Protein AF-0000000078836529 (afdb_homodimer)

Nearest PDB structures (foldseek):
  3bhq-assembly1_B  TM=8.029E-01  e=5.125E-10  Mesorhizobium japonicum MAFF 303099
  2g3b-assembly1_B  TM=7.967E-01  e=3.780E-05  Rhodococcus jostii RHA1
  4yze-assembly1_C  TM=7.794E-01  e=4.549E-05  Escherichia coli K-12
  3e7q-assembly1_A  TM=6.957E-01  e=1.642E-05  Pseudomonas aeruginosa
  3s5r-assembly1_B  TM=6.836E-01  e=3.780E-05  Syntrophus aciditrophicus SB

pLDDT: mean 88.68, std 15.11, range [29.97, 98.0]

InterPro domains:
  IPR001647 DNA-binding HTH domain, TetR-type [PF00440] (20-66)
  IPR001647 DNA-binding HTH domain, TetR-type [PR00455] (20-33)
  IPR001647 DNA-binding HTH domain, TetR-type [PR00455] (41-64)
  IPR001647 DNA-binding HTH domain, TetR-type [PS50977] (14-74)
  IPR009057 Homedomain-like superfamily [SSF46689] (8-88)
  IPR036271 Tetracyclin repressor-like, C-terminal domain superfamily [SSF48498] (87-207)
  IPR039536 Transcriptional regulator TetR, C-terminal, Proteobacteria type [PF14246] (94-204)
  IPR050109 HTH-type, TetR-like transcriptional regulator [PTHR30055] (6-211)

Sequence (426 aa):
MLQPGEPKFRRRKADRPAEIVQAALAVFAEKGFAAAKLDEIAARAGVSKGALYLYFETKEDLFRAVVTQGVAPNLAPAKALAAAHPGPFPDLVRALAGRIAQIVQETEVGGVAKMVIGEARNFPELARVWHDELAGEALATVAGAIAAAQDRGEVRPGDPRVYAVQLIAPLLVGVLWRETFVPVGAPAFDIAAIMRQHVETMLRGMLAEEPRPMLQPGEPKFRRRKADRPAEIVQAALAVFAEKGFAAAKLDEIAARAGVSKGALYLYFETKEDLFRAVVTQGVAPNLAPAKALAAAHPGPFPDLVRALAGRIAQIVQETEVGGVAKMVIGEARNFPELARVWHDELAGEALATVAGAIAAAQDRGEVRPGDPRVYAVQLIAPLLVGVLWRETFVPVGAPAFDIAAIMRQHVETMLRGMLAEEPRP

Structure (mmCIF, N/CA/C/O backbone):
data_AF-0000000078836529-model_v1
#
loop_
_entity.id
_entity.type
_entity.pdbx_description
1 polymer 'Transcriptional regulator, TetR family'
#
loop_
_atom_site.group_PDB
_atom_site.id
_atom_site.type_symbol
_atom_site.label_atom_id
_atom_site.label_alt_id
_atom_site.label_comp_id
_atom_site.label_asym_id
_atom_site.label_entity_id
_atom_site.label_seq_id
_atom_site.pdbx_PDB_ins_code
_atom_site.Cartn_x
_atom_site.Cartn_y
_atom_site.Cartn_z
_atom_site.occupancy
_atom_site.B_iso_or_equiv
_atom_site.auth_seq_id
_atom_site.auth_comp_id
_atom_site.auth_asym_id
_atom_site.auth_atom_id
_atom_site.pdbx_PDB_model_num
ATOM 1 N N . MET A 1 1 ? -48.906 15.758 -4.379 1 30.12 1 MET A N 1
ATOM 2 C CA . MET A 1 1 ? -49.188 16.562 -3.191 1 30.12 1 MET A CA 1
ATOM 3 C C . MET A 1 1 ? -48.656 15.883 -1.939 1 30.12 1 MET A C 1
ATOM 5 O O . MET A 1 1 ? -49.094 14.797 -1.573 1 30.12 1 MET A O 1
ATOM 9 N N . LEU A 1 2 ? -47.281 16.047 -1.59 1 38.03 2 LEU A N 1
ATOM 10 C CA . LEU A 1 2 ? -46.656 15.375 -0.46 1 38.03 2 LEU A CA 1
ATOM 11 C C . LEU A 1 2 ? -47.469 15.586 0.817 1 38.03 2 LEU A C 1
ATOM 13 O O . LEU A 1 2 ? -48.125 16.609 0.967 1 38.03 2 LEU A O 1
ATOM 17 N N . GLN A 1 3 ? -47.875 14.578 1.411 1 39.88 3 GLN A N 1
ATOM 18 C CA . GLN A 1 3 ? -48.812 14.719 2.527 1 39.88 3 GLN A CA 1
ATOM 19 C C . GLN A 1 3 ? -48.312 15.766 3.523 1 39.88 3 GLN A C 1
ATOM 21 O O . GLN A 1 3 ? -47.125 15.844 3.812 1 39.88 3 GLN A O 1
ATOM 26 N N . PRO A 1 4 ? -49.062 16.828 3.953 1 43.22 4 PRO A N 1
ATOM 27 C CA . PRO A 1 4 ? -48.719 18.047 4.691 1 43.22 4 PRO A CA 1
ATOM 28 C C . PRO A 1 4 ? -47.938 17.75 5.977 1 43.22 4 PRO A C 1
ATOM 30 O O . PRO A 1 4 ? -47.125 18.578 6.406 1 43.22 4 PRO A O 1
ATOM 33 N N . GLY A 1 5 ? -48.406 16.938 6.859 1 39.56 5 GLY A N 1
ATOM 34 C CA . GLY A 1 5 ? -48.094 16.859 8.281 1 39.56 5 GLY A CA 1
ATOM 35 C C . GLY A 1 5 ? -46.781 16.172 8.555 1 39.56 5 GLY A C 1
ATOM 36 O O . GLY A 1 5 ? -46.469 15.867 9.703 1 39.56 5 GLY A O 1
ATOM 37 N N . GLU A 1 6 ? -46.438 15.273 7.633 1 41.38 6 GLU A N 1
ATOM 38 C CA . GLU A 1 6 ? -45.219 14.594 8.047 1 41.38 6 GLU A CA 1
ATOM 39 C C . GLU A 1 6 ? -44.094 15.594 8.32 1 41.38 6 GLU A C 1
ATOM 41 O O . GLU A 1 6 ? -43.719 16.375 7.438 1 41.38 6 GLU A O 1
ATOM 46 N N . PRO A 1 7 ? -44.188 16.078 9.586 1 39 7 PRO A N 1
ATOM 47 C CA . PRO A 1 7 ? -43.219 17.141 9.852 1 39 7 PRO A CA 1
ATOM 48 C C . PRO A 1 7 ? -41.906 16.938 9.125 1 39 7 PRO A C 1
ATOM 50 O O . PRO A 1 7 ? -41.438 15.805 8.977 1 39 7 PRO A O 1
ATOM 53 N N . LYS A 1 8 ? -41.656 17.734 8.234 1 40.03 8 LYS A N 1
ATOM 54 C CA . LYS A 1 8 ? -40.344 17.844 7.586 1 40.03 8 LYS A CA 1
ATOM 55 C C . LYS A 1 8 ? -39.219 17.578 8.57 1 40.03 8 LYS A C 1
ATOM 57 O O . LYS A 1 8 ? -38.094 17.281 8.172 1 40.03 8 LYS A O 1
ATOM 62 N N . PHE A 1 9 ? -39.438 17.828 9.875 1 37.91 9 PHE A N 1
ATOM 63 C CA . PHE A 1 9 ? -38.438 17.766 10.914 1 37.91 9 PHE A CA 1
ATOM 64 C C . PHE A 1 9 ? -38.156 16.312 11.305 1 37.91 9 PHE A C 1
ATOM 66 O O . PHE A 1 9 ? -37.125 16.016 11.945 1 37.91 9 PHE A O 1
ATOM 73 N N . ARG A 1 10 ? -39.219 15.383 11.359 1 41.19 10 ARG A N 1
ATOM 74 C CA . ARG A 1 10 ? -39 14.023 11.828 1 41.19 10 ARG A CA 1
ATOM 75 C C . ARG A 1 10 ? -38.094 13.258 10.859 1 41.19 10 ARG A C 1
ATOM 77 O O . ARG A 1 10 ? -37.531 12.219 11.227 1 41.19 10 ARG A O 1
ATOM 84 N N . ARG A 1 11 ? -38.312 13.266 9.727 1 43.31 11 ARG A N 1
ATOM 85 C CA . ARG A 1 11 ? -37.469 12.648 8.727 1 43.31 11 ARG A CA 1
ATOM 86 C C . ARG A 1 11 ? -36.031 13.148 8.859 1 43.31 11 ARG A C 1
ATOM 88 O O . ARG A 1 11 ? -35.125 12.68 8.148 1 43.31 11 ARG A O 1
ATOM 95 N N . ARG A 1 12 ? -35.656 14.43 9.32 1 42.75 12 ARG A N 1
ATOM 96 C CA . ARG A 1 12 ? -34.438 15.203 9.453 1 42.75 12 ARG A CA 1
ATOM 97 C C . ARG A 1 12 ? -33.5 14.586 10.492 1 42.75 12 ARG A C 1
ATOM 99 O O . ARG A 1 12 ? -32.281 14.633 10.352 1 42.75 12 ARG A O 1
ATOM 106 N N . LYS A 1 13 ? -34.094 14.109 11.57 1 46.62 13 LYS A N 1
ATOM 107 C CA . LYS A 1 13 ? -33.281 13.711 12.711 1 46.62 13 LYS A CA 1
ATOM 108 C C . LYS A 1 13 ? -32.562 12.383 12.445 1 46.62 13 LYS A C 1
ATOM 110 O O . LYS A 1 13 ? -31.375 12.234 12.758 1 46.62 13 LYS A O 1
ATOM 115 N N . ALA A 1 14 ? -33.281 11.359 12.133 1 48.12 14 ALA A N 1
ATOM 116 C CA . ALA A 1 14 ? -32.719 10.023 12.023 1 48.12 14 ALA A CA 1
ATOM 117 C C . ALA A 1 14 ? -31.812 9.914 10.805 1 48.12 14 ALA A C 1
ATOM 119 O O . ALA A 1 14 ? -30.844 9.156 10.812 1 48.12 14 ALA A O 1
ATOM 120 N N . ASP A 1 15 ? -32.188 10.43 9.656 1 53.5 15 ASP A N 1
ATOM 121 C CA . ASP A 1 15 ? -31.531 10.359 8.359 1 53.5 15 ASP A CA 1
ATOM 122 C C . ASP A 1 15 ? -30.266 11.211 8.344 1 53.5 15 ASP A C 1
ATOM 124 O O . ASP A 1 15 ? -29.359 10.969 7.551 1 53.5 15 ASP A O 1
ATOM 128 N N . ARG A 1 16 ? -30.016 11.93 9.453 1 62.88 16 ARG A N 1
ATOM 129 C CA . ARG A 1 16 ? -29.031 13.008 9.523 1 62.88 16 ARG A CA 1
ATOM 130 C C . ARG A 1 16 ? -27.641 12.477 9.867 1 62.88 16 ARG A C 1
ATOM 132 O O . ARG A 1 16 ? -26.641 12.906 9.289 1 62.88 16 ARG A O 1
ATOM 139 N N . PRO A 1 17 ? -27.719 11.227 10.484 1 83 17 PRO A N 1
ATOM 140 C CA . PRO A 1 17 ? -26.375 10.742 10.758 1 83 17 PRO A CA 1
ATOM 141 C C . PRO A 1 17 ? -25.688 10.141 9.523 1 83 17 PRO A C 1
ATOM 143 O O . PRO A 1 17 ? -24.484 10.32 9.328 1 83 17 PRO A O 1
ATOM 146 N N . ALA A 1 18 ? -26.578 9.727 8.57 1 91.5 18 ALA A N 1
ATOM 147 C CA . ALA A 1 18 ? -26 9.102 7.383 1 91.5 18 ALA A CA 1
ATOM 148 C C . ALA A 1 18 ? -25.438 10.148 6.43 1 91.5 18 ALA A C 1
ATOM 150 O O . ALA A 1 18 ? -24.375 9.953 5.836 1 91.5 18 ALA A O 1
ATOM 151 N N . GLU A 1 19 ? -26.141 11.242 6.371 1 93.38 19 GLU A N 1
ATOM 152 C CA . GLU A 1 19 ? -25.672 12.328 5.516 1 93.38 19 GLU A CA 1
ATOM 153 C C . GLU A 1 19 ? -24.375 12.93 6.039 1 93.38 19 GLU A C 1
ATOM 155 O O . GLU A 1 19 ? -23.484 13.258 5.258 1 93.38 19 GLU A O 1
ATOM 160 N N . ILE A 1 20 ? -24.297 13 7.336 1 95.75 20 ILE A N 1
ATOM 161 C CA . ILE A 1 20 ? -23.094 13.539 7.965 1 95.75 20 ILE A CA 1
ATOM 162 C C . ILE A 1 20 ? -21.922 12.594 7.73 1 95.75 20 ILE A C 1
ATOM 164 O O . ILE A 1 20 ? -20.812 13.031 7.375 1 95.75 20 ILE A O 1
ATOM 168 N N . VAL A 1 21 ? -22.188 11.352 7.871 1 96.31 21 VAL A N 1
ATOM 169 C CA . VAL A 1 21 ? -21.156 10.336 7.703 1 96.31 21 VAL A CA 1
ATOM 170 C C . VAL A 1 21 ? -20.656 10.344 6.262 1 96.31 21 VAL A C 1
ATOM 172 O O . VAL A 1 21 ? -19.453 10.312 6.02 1 96.31 21 VAL A O 1
ATOM 175 N N . GLN A 1 22 ? -21.562 10.469 5.305 1 94.81 22 GLN A N 1
ATOM 176 C CA . GLN A 1 22 ? -21.172 10.484 3.898 1 94.81 22 GLN A CA 1
ATOM 177 C C . GLN A 1 22 ? -20.406 11.75 3.551 1 94.81 22 GLN A C 1
ATOM 179 O O . GLN A 1 22 ? -19.422 11.695 2.805 1 94.81 22 GLN A O 1
ATOM 184 N N . ALA A 1 23 ? -20.812 12.805 4.094 1 96.19 23 ALA A N 1
ATOM 185 C CA . ALA A 1 23 ? -20.094 14.055 3.895 1 96.19 23 ALA A CA 1
ATOM 186 C C . ALA A 1 23 ? -18.688 13.977 4.492 1 96.19 23 ALA A C 1
ATOM 188 O O . ALA A 1 23 ? -17.719 14.43 3.881 1 96.19 23 ALA A O 1
ATOM 189 N N . ALA A 1 24 ? -18.625 13.422 5.688 1 97.06 24 ALA A N 1
ATOM 190 C CA . ALA A 1 24 ? -17.328 13.266 6.359 1 97.06 24 ALA A CA 1
ATOM 191 C C . ALA A 1 24 ? -16.406 12.367 5.555 1 97.06 24 ALA A C 1
ATOM 193 O O . ALA A 1 24 ? -15.211 12.664 5.414 1 97.06 24 ALA A O 1
ATOM 194 N N . LEU A 1 25 ? -16.969 11.297 5.047 1 95.38 25 LEU A N 1
ATOM 195 C CA . LEU A 1 25 ? -16.188 10.391 4.215 1 95.38 25 LEU A CA 1
ATOM 196 C C . LEU A 1 25 ? -15.562 11.125 3.035 1 95.38 25 LEU A C 1
ATOM 198 O O . LEU A 1 25 ? -14.367 10.984 2.777 1 95.38 25 LEU A O 1
ATOM 202 N N . ALA A 1 26 ? -16.328 11.922 2.402 1 94.75 26 ALA A N 1
ATOM 203 C CA . ALA A 1 26 ? -15.867 12.672 1.241 1 94.75 26 ALA A CA 1
ATOM 204 C C . ALA A 1 26 ? -14.812 13.703 1.642 1 94.75 26 ALA A C 1
ATOM 206 O O . ALA A 1 26 ? -13.773 13.82 0.989 1 94.75 26 ALA A O 1
ATOM 207 N N . VAL A 1 27 ? -15.047 14.406 2.744 1 96.25 27 VAL A N 1
ATOM 208 C CA . VAL A 1 27 ? -14.141 15.453 3.191 1 96.25 27 VAL A CA 1
ATOM 209 C C . VAL A 1 27 ? -12.82 14.836 3.662 1 96.25 27 VAL A C 1
ATOM 211 O O . VAL A 1 27 ? -11.742 15.328 3.33 1 96.25 27 VAL A O 1
ATOM 214 N N . PHE A 1 28 ? -12.875 13.719 4.41 1 96.31 28 PHE A N 1
ATOM 215 C CA . PHE A 1 28 ? -11.672 13.023 4.867 1 96.31 28 PHE A CA 1
ATOM 216 C C . PHE A 1 28 ? -10.859 12.516 3.684 1 96.31 28 PHE A C 1
ATOM 218 O O . PHE A 1 28 ? -9.633 12.633 3.676 1 96.31 28 PHE A O 1
ATOM 225 N N . ALA A 1 29 ? -11.539 12.023 2.693 1 92.5 29 ALA A N 1
ATOM 226 C CA . ALA A 1 29 ? -10.844 11.516 1.513 1 92.5 29 ALA A CA 1
ATOM 227 C C . ALA A 1 29 ? -10.188 12.648 0.729 1 92.5 29 ALA A C 1
ATOM 229 O O . ALA A 1 29 ? -9.102 12.484 0.178 1 92.5 29 ALA A O 1
ATOM 230 N N . GLU A 1 30 ? -10.805 13.766 0.718 1 91.44 30 GLU A N 1
ATOM 231 C CA . GLU A 1 30 ? -10.367 14.898 -0.092 1 91.44 30 GLU A CA 1
ATOM 232 C C . GLU A 1 30 ? -9.281 15.695 0.62 1 91.44 30 GLU A C 1
ATOM 234 O O . GLU A 1 30 ? -8.281 16.078 0.006 1 91.44 30 GLU A O 1
ATOM 239 N N . LYS A 1 31 ? -9.438 15.875 1.989 1 92.69 31 LYS A N 1
ATOM 240 C CA . LYS A 1 31 ? -8.609 16.875 2.658 1 92.69 31 LYS A CA 1
ATOM 241 C C . LYS A 1 31 ? -7.68 16.219 3.68 1 92.69 31 LYS A C 1
ATOM 243 O O . LYS A 1 31 ? -6.703 16.828 4.117 1 92.69 31 LYS A O 1
ATOM 248 N N . GLY A 1 32 ? -8.055 15 3.998 1 94.38 32 GLY A N 1
ATOM 249 C CA . GLY A 1 32 ? -7.363 14.383 5.121 1 94.38 32 GLY A CA 1
ATOM 250 C C . GLY A 1 32 ? -8.031 14.656 6.457 1 94.38 32 GLY A C 1
ATOM 251 O O . GLY A 1 32 ? -8.938 15.484 6.543 1 94.38 32 GLY A O 1
ATOM 252 N N . PHE A 1 33 ? -7.594 13.953 7.438 1 95.94 33 PHE A N 1
ATOM 253 C CA . PHE A 1 33 ? -8.172 14.047 8.773 1 95.94 33 PHE A CA 1
ATOM 254 C C . PHE A 1 33 ? -7.715 15.32 9.477 1 95.94 33 PHE A C 1
ATOM 256 O O . PHE A 1 33 ? -8.531 16.062 10.031 1 95.94 33 PHE A O 1
ATOM 263 N N . ALA A 1 34 ? -6.473 15.594 9.422 1 93.81 34 ALA A N 1
ATOM 264 C CA . ALA A 1 34 ? -5.918 16.766 10.102 1 93.81 34 ALA A CA 1
ATOM 265 C C . ALA A 1 34 ? -6.551 18.047 9.578 1 93.81 34 ALA A C 1
ATOM 267 O O . ALA A 1 34 ? -6.945 18.922 10.367 1 93.81 34 ALA A O 1
ATOM 268 N N . ALA A 1 35 ? -6.785 18.188 8.312 1 93.69 35 ALA A N 1
ATOM 269 C CA . ALA A 1 35 ? -7.223 19.438 7.68 1 93.69 35 ALA A CA 1
ATOM 270 C C . ALA A 1 35 ? -8.742 19.562 7.719 1 93.69 35 ALA A C 1
ATOM 272 O O . ALA A 1 35 ? -9.281 20.672 7.613 1 93.69 35 ALA A O 1
ATOM 273 N N . ALA A 1 36 ? -9.414 18.453 7.844 1 95.94 36 ALA A N 1
ATOM 274 C CA . ALA A 1 36 ? -10.875 18.469 7.848 1 95.94 36 ALA A CA 1
ATOM 275 C C . ALA A 1 36 ? -11.414 19.188 9.086 1 95.94 36 ALA A C 1
ATOM 277 O O . ALA A 1 36 ? -10.891 19 10.188 1 95.94 36 ALA A O 1
ATOM 278 N N . LYS A 1 37 ? -12.461 19.969 8.875 1 95.25 37 LYS A N 1
ATOM 279 C CA . LYS A 1 37 ? -13.133 20.672 9.969 1 95.25 37 LYS A CA 1
ATOM 280 C C . LYS A 1 37 ? -14.594 20.234 10.07 1 95.25 37 LYS A C 1
ATOM 282 O O . LYS A 1 37 ? -15.266 20.047 9.055 1 95.25 37 LYS A O 1
ATOM 287 N N . LEU A 1 38 ? -15.039 20.141 11.25 1 95.25 38 LEU A N 1
ATOM 288 C CA . LEU A 1 38 ? -16.422 19.703 11.484 1 95.25 38 LEU A CA 1
ATOM 289 C C . LEU A 1 38 ? -17.406 20.688 10.852 1 95.25 38 LEU A C 1
ATOM 291 O O . LEU A 1 38 ? -18.422 20.266 10.289 1 95.25 38 LEU A O 1
ATOM 295 N N . ASP A 1 39 ? -17 21.938 10.852 1 93.75 39 ASP A N 1
ATOM 296 C CA . ASP A 1 39 ? -17.875 22.938 10.258 1 93.75 39 ASP A CA 1
ATOM 297 C C . ASP A 1 39 ? -18.016 22.719 8.758 1 93.75 39 ASP A C 1
ATOM 299 O O . ASP A 1 39 ? -19.109 22.875 8.203 1 93.75 39 ASP A O 1
ATOM 303 N N . GLU A 1 40 ? -16.984 22.406 8.133 1 95.44 40 GLU A N 1
ATOM 304 C CA . GLU A 1 40 ? -17 22.125 6.703 1 95.44 40 GLU A CA 1
ATOM 305 C C . GLU A 1 40 ? -17.828 20.875 6.398 1 95.44 40 GLU A C 1
ATOM 307 O O . GLU A 1 40 ? -18.547 20.828 5.395 1 95.44 40 GLU A O 1
ATOM 312 N N . ILE A 1 41 ? -17.672 19.844 7.227 1 96.88 41 ILE A N 1
ATOM 313 C CA . ILE A 1 41 ? -18.422 18.609 7.062 1 96.88 41 ILE A CA 1
ATOM 314 C C . ILE A 1 41 ? -19.906 18.875 7.242 1 96.88 41 ILE A C 1
ATOM 316 O O . ILE A 1 41 ? -20.734 18.375 6.469 1 96.88 41 ILE A O 1
ATOM 320 N N . ALA A 1 42 ? -20.25 19.672 8.25 1 96.19 42 ALA A N 1
ATOM 321 C CA . ALA A 1 42 ? -21.641 20.047 8.477 1 96.19 42 ALA A CA 1
ATOM 322 C C . ALA A 1 42 ? -22.234 20.75 7.258 1 96.19 42 ALA A C 1
ATOM 324 O O . ALA A 1 42 ? -23.328 20.391 6.797 1 96.19 42 ALA A O 1
ATOM 325 N N . ALA A 1 43 ? -21.469 21.688 6.754 1 96.19 43 ALA A N 1
ATOM 326 C CA . ALA A 1 43 ? -21.906 22.453 5.582 1 96.19 43 ALA A CA 1
ATOM 327 C C . ALA A 1 43 ? -22.141 21.516 4.391 1 96.19 43 ALA A C 1
ATOM 329 O O . ALA A 1 43 ? -23.156 21.641 3.697 1 96.19 43 ALA A O 1
ATOM 330 N N . ARG A 1 44 ? -21.266 20.625 4.176 1 95.5 44 ARG A N 1
ATOM 331 C CA . ARG A 1 44 ? -21.375 19.672 3.068 1 95.5 44 ARG A CA 1
ATOM 332 C C . ARG A 1 44 ? -22.578 18.766 3.252 1 95.5 44 ARG A C 1
ATOM 334 O O . ARG A 1 44 ? -23.219 18.359 2.275 1 95.5 44 ARG A O 1
ATOM 341 N N . ALA A 1 45 ? -22.859 18.422 4.465 1 95.81 45 ALA A N 1
ATOM 342 C CA . ALA A 1 45 ? -23.953 17.531 4.789 1 95.81 45 ALA A CA 1
ATOM 343 C C . ALA A 1 45 ? -25.297 18.266 4.758 1 95.81 45 ALA A C 1
ATOM 345 O O . ALA A 1 45 ? -26.359 17.641 4.828 1 95.81 45 ALA A O 1
ATOM 346 N N . GLY A 1 46 ? -25.25 19.609 4.727 1 95.19 46 GLY A N 1
ATOM 347 C CA . GLY A 1 46 ? -26.469 20.406 4.727 1 95.19 46 GLY A CA 1
ATOM 348 C C . GLY A 1 46 ? -27.125 20.5 6.09 1 95.19 46 GLY A C 1
ATOM 349 O O . GLY A 1 46 ? -28.344 20.531 6.195 1 95.19 46 GLY A O 1
ATOM 350 N N . VAL A 1 47 ? -26.312 20.391 7.129 1 94.25 47 VAL A N 1
ATOM 351 C CA . VAL A 1 47 ? -26.828 20.5 8.492 1 94.25 47 VAL A CA 1
ATOM 352 C C . VAL A 1 47 ? -26.109 21.625 9.219 1 94.25 47 VAL A C 1
ATOM 354 O O . VAL A 1 47 ? -25.078 22.125 8.758 1 94.25 47 VAL A O 1
ATOM 357 N N . SER A 1 48 ? -26.703 22 10.32 1 92.44 48 SER A N 1
ATOM 358 C CA . SER A 1 48 ? -26.047 23.016 11.141 1 92.44 48 SER A CA 1
ATOM 359 C C . SER A 1 48 ? -24.891 22.406 11.945 1 92.44 48 SER A C 1
ATOM 361 O O . SER A 1 48 ? -24.859 21.203 12.172 1 92.44 48 SER A O 1
ATOM 363 N N . LYS A 1 49 ? -23.922 23.266 12.297 1 91.12 49 LYS A N 1
ATOM 364 C CA . LYS A 1 49 ? -22.844 22.828 13.172 1 91.12 49 LYS A CA 1
ATOM 365 C C . LYS A 1 49 ? -23.391 22.203 14.453 1 91.12 49 LYS A C 1
ATOM 367 O O . LYS A 1 49 ? -22.906 21.172 14.898 1 91.12 49 LYS A O 1
ATOM 372 N N . GLY A 1 50 ? -24.344 22.906 15.031 1 91.25 50 GLY A N 1
ATOM 373 C CA . GLY A 1 50 ? -24.969 22.406 16.25 1 91.25 50 GLY A CA 1
ATOM 374 C C . GLY A 1 50 ? -25.578 21.016 16.078 1 91.25 50 GLY A C 1
ATOM 375 O O . GLY A 1 50 ? -25.422 20.156 16.953 1 91.25 50 GLY A O 1
ATOM 376 N N . ALA A 1 51 ? -26.203 20.766 15.023 1 91.12 51 ALA A N 1
ATOM 377 C CA . ALA A 1 51 ? -26.797 19.469 14.727 1 91.12 51 ALA A CA 1
ATOM 378 C C . ALA A 1 51 ? -25.734 18.391 14.641 1 91.12 51 ALA A C 1
ATOM 380 O O . ALA A 1 51 ? -25.922 17.281 15.133 1 91.12 51 ALA A O 1
ATOM 381 N N . LEU A 1 52 ? -24.578 18.656 13.93 1 94.62 52 LEU A N 1
ATOM 382 C CA . LEU A 1 52 ? -23.484 17.703 13.828 1 94.62 52 LEU A CA 1
ATOM 383 C C . LEU A 1 52 ? -22.969 17.312 15.211 1 94.62 52 LEU A C 1
ATOM 385 O O . LEU A 1 52 ? -22.719 16.125 15.477 1 94.62 52 LEU A O 1
ATOM 389 N N . TYR A 1 53 ? -22.906 18.266 16.062 1 92.81 53 TYR A N 1
ATOM 390 C CA . TYR A 1 53 ? -22.328 18.047 17.391 1 92.81 53 TYR A CA 1
ATOM 391 C C . TYR A 1 53 ? -23.266 17.234 18.266 1 92.81 53 TYR A C 1
ATOM 393 O O . TYR A 1 53 ? -22.844 16.688 19.297 1 92.81 53 TYR A O 1
ATOM 401 N N . LEU A 1 54 ? -24.562 17.25 17.938 1 91.94 54 LEU A N 1
ATOM 402 C CA . LEU A 1 54 ? -25.5 16.406 18.656 1 91.94 54 LEU A CA 1
ATOM 403 C C . LEU A 1 54 ? -25.188 14.922 18.422 1 91.94 54 LEU A C 1
ATOM 405 O O . LEU A 1 54 ? -25.469 14.086 19.281 1 91.94 54 LEU A O 1
ATOM 409 N N . TYR A 1 55 ? -24.594 14.688 17.328 1 92.75 55 TYR A N 1
ATOM 410 C CA . TYR A 1 55 ? -24.344 13.297 16.953 1 92.75 55 TYR A CA 1
ATOM 411 C C . TYR A 1 55 ? -22.891 12.914 17.203 1 92.75 55 TYR A C 1
ATOM 413 O O . TYR A 1 55 ? -22.609 11.773 17.578 1 92.75 55 TYR A O 1
ATOM 421 N N . PHE A 1 56 ? -21.984 13.828 16.922 1 94.81 56 PHE A N 1
ATOM 422 C CA . PHE A 1 56 ? -20.547 13.547 17 1 94.81 56 PHE A CA 1
ATOM 423 C C . PHE A 1 56 ? -19.828 14.625 17.797 1 94.81 56 PHE A C 1
ATOM 425 O O . PHE A 1 56 ? -19.688 15.758 17.328 1 94.81 56 PHE A O 1
ATOM 432 N N . GLU A 1 57 ? -19.281 14.211 18.875 1 91.75 57 GLU A N 1
ATOM 433 C CA . GLU A 1 57 ? -18.656 15.164 19.781 1 91.75 57 GLU A CA 1
ATOM 434 C C . GLU A 1 57 ? -17.25 15.539 19.297 1 91.75 57 GLU A C 1
ATOM 436 O O . GLU A 1 57 ? -16.797 16.656 19.516 1 91.75 57 GLU A O 1
ATOM 441 N N . THR A 1 58 ? -16.641 14.562 18.734 1 94 58 THR A N 1
ATOM 442 C CA . THR A 1 58 ? -15.273 14.797 18.281 1 94 58 THR A CA 1
ATOM 443 C C . THR A 1 58 ? -15.086 14.336 16.844 1 94 58 THR A C 1
ATOM 445 O O . THR A 1 58 ? -15.883 13.547 16.328 1 94 58 THR A O 1
ATOM 448 N N . LYS A 1 59 ? -14.133 14.82 16.188 1 96 59 LYS A N 1
ATOM 449 C CA . LYS A 1 59 ? -13.773 14.383 14.844 1 96 59 LYS A CA 1
ATOM 450 C C . LYS A 1 59 ? -13.445 12.891 14.82 1 96 59 LYS A C 1
ATOM 452 O O . LYS A 1 59 ? -13.758 12.195 13.852 1 96 59 LYS A O 1
ATOM 457 N N . GLU A 1 60 ? -12.883 12.375 15.891 1 95.31 60 GLU A N 1
ATOM 458 C CA . GLU A 1 60 ? -12.562 10.961 16.016 1 95.31 60 GLU A CA 1
ATOM 459 C C . GLU A 1 60 ? -13.82 10.109 16.062 1 95.31 60 GLU A C 1
ATOM 461 O O . GLU A 1 60 ? -13.883 9.047 15.445 1 95.31 60 GLU A O 1
ATOM 466 N N . ASP A 1 61 ? -14.773 10.641 16.781 1 95.44 61 ASP A N 1
ATOM 467 C CA . ASP A 1 61 ? -16.062 9.953 16.812 1 95.44 61 ASP A CA 1
ATOM 468 C C . ASP A 1 61 ? -16.672 9.867 15.422 1 95.44 61 ASP A C 1
ATOM 470 O O . ASP A 1 61 ? -17.219 8.836 15.047 1 95.44 61 ASP A O 1
ATOM 474 N N . LEU A 1 62 ? -16.547 10.969 14.82 1 96.94 62 LEU A N 1
ATOM 475 C CA . LEU A 1 62 ? -17.078 11.016 13.469 1 96.94 62 LEU A CA 1
ATOM 476 C C . LEU A 1 62 ? -16.312 10.078 12.547 1 96.94 62 LEU A C 1
ATOM 478 O O . LEU A 1 62 ? -16.906 9.383 11.719 1 96.94 62 LEU A O 1
ATOM 482 N N . PHE A 1 63 ? -15.039 10.008 12.695 1 97.69 63 PHE A N 1
ATOM 483 C CA . PHE A 1 63 ? -14.234 9.102 11.883 1 97.69 63 PHE A CA 1
ATOM 484 C C . PHE A 1 63 ? -14.625 7.652 12.148 1 97.69 63 PHE A C 1
ATOM 486 O O . PHE A 1 63 ? -14.742 6.855 11.211 1 97.69 63 PHE A O 1
ATOM 493 N N . ARG A 1 64 ? -14.781 7.285 13.375 1 97 64 ARG A N 1
ATOM 494 C CA . ARG A 1 64 ? -15.219 5.934 13.703 1 97 64 ARG A CA 1
ATOM 495 C C . ARG A 1 64 ? -16.531 5.602 13 1 97 64 ARG A C 1
ATOM 497 O O . ARG A 1 64 ? -16.703 4.5 12.469 1 97 64 ARG A O 1
ATOM 504 N N . ALA A 1 65 ? -17.406 6.547 12.961 1 96.44 65 ALA A N 1
ATOM 505 C CA . ALA A 1 65 ? -18.672 6.359 12.281 1 96.44 65 ALA A CA 1
ATOM 506 C C . ALA A 1 65 ? -18.484 6.215 10.773 1 96.44 65 ALA A C 1
ATOM 508 O O . ALA A 1 65 ? -19.156 5.414 10.125 1 96.44 65 ALA A O 1
ATOM 509 N N . VAL A 1 66 ? -17.562 6.973 10.164 1 96.62 66 VAL A N 1
ATOM 510 C CA . VAL A 1 66 ? -17.234 6.859 8.742 1 96.62 66 VAL A CA 1
ATOM 511 C C . VAL A 1 66 ? -16.781 5.434 8.438 1 96.62 66 VAL A C 1
ATOM 513 O O . VAL A 1 66 ? -17.203 4.844 7.441 1 96.62 66 VAL A O 1
ATOM 516 N N . VAL A 1 67 ? -15.992 4.832 9.305 1 96.31 67 VAL A N 1
ATOM 517 C CA . VAL A 1 67 ? -15.453 3.492 9.086 1 96.31 67 VAL A CA 1
ATOM 518 C C . VAL A 1 67 ? -16.547 2.455 9.281 1 96.31 67 VAL A C 1
ATOM 520 O O . VAL A 1 67 ? -16.797 1.615 8.414 1 96.31 67 VAL A O 1
ATOM 523 N N . THR A 1 68 ? -17.297 2.586 10.359 1 95.5 68 THR A N 1
ATOM 524 C CA . THR A 1 68 ? -18.219 1.523 10.766 1 95.5 68 THR A CA 1
ATOM 525 C C . THR A 1 68 ? -19.531 1.613 9.992 1 95.5 68 THR A C 1
ATOM 527 O O . THR A 1 68 ? -20.188 0.597 9.75 1 95.5 68 THR A O 1
ATOM 530 N N . GLN A 1 69 ? -19.859 2.871 9.539 1 93.31 69 GLN A N 1
ATOM 531 C CA . GLN A 1 69 ? -21.156 3.055 8.898 1 93.31 69 GLN A CA 1
ATOM 532 C C . GLN A 1 69 ? -21 3.41 7.426 1 93.31 69 GLN A C 1
ATOM 534 O O . GLN A 1 69 ? -21.906 3.166 6.621 1 93.31 69 GLN A O 1
ATOM 539 N N . GLY A 1 70 ? -19.922 3.988 7.098 1 92.19 70 GLY A N 1
ATOM 540 C CA . GLY A 1 70 ? -19.703 4.445 5.734 1 92.19 70 GLY A CA 1
ATOM 541 C C . GLY A 1 70 ? -18.938 3.457 4.887 1 92.19 70 GLY A C 1
ATOM 542 O O . GLY A 1 70 ? -19.234 3.266 3.707 1 92.19 70 GLY A O 1
ATOM 543 N N . VAL A 1 71 ? -18.016 2.719 5.512 1 92.38 71 VAL A N 1
ATOM 544 C CA . VAL A 1 71 ? -17.094 1.902 4.73 1 92.38 71 VAL A CA 1
ATOM 545 C C . VAL A 1 71 ? -17.375 0.422 4.977 1 92.38 71 VAL A C 1
ATOM 547 O O . VAL A 1 71 ? -17.625 -0.334 4.035 1 92.38 71 VAL A O 1
ATOM 550 N N . ALA A 1 72 ? -17.469 -0.016 6.195 1 91.25 72 ALA A N 1
ATOM 551 C CA . ALA A 1 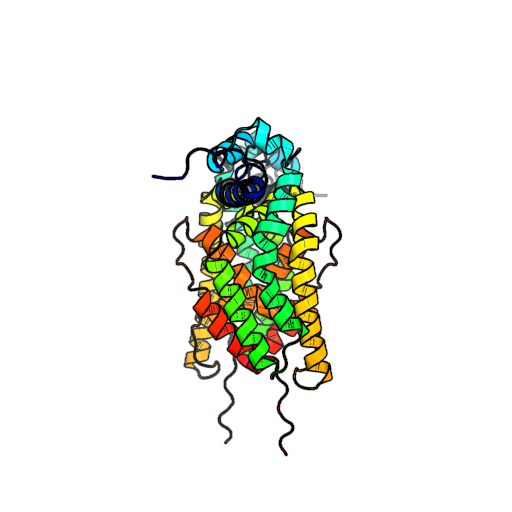72 ? -17.516 -1.421 6.594 1 91.25 72 ALA A CA 1
ATOM 552 C C . ALA A 1 72 ? -18.734 -2.117 6 1 91.25 72 ALA A C 1
ATOM 554 O O . ALA A 1 72 ? -18.641 -3.252 5.523 1 91.25 72 ALA A O 1
ATOM 555 N N . PRO A 1 73 ? -19.844 -1.396 5.922 1 89.19 73 PRO A N 1
ATOM 556 C CA . PRO A 1 73 ? -21.031 -2.072 5.395 1 89.19 73 PRO A CA 1
ATOM 557 C C . PRO A 1 73 ? -20.891 -2.457 3.924 1 89.19 73 PRO A C 1
ATOM 559 O O . PRO A 1 73 ? -21.5 -3.432 3.473 1 89.19 73 PRO A O 1
ATOM 562 N N . ASN A 1 74 ? -20.109 -1.74 3.199 1 86.38 74 ASN A N 1
ATOM 563 C CA . ASN A 1 74 ? -19.875 -2.07 1.798 1 86.38 74 ASN A CA 1
ATOM 564 C C . ASN A 1 74 ? -19.125 -3.393 1.651 1 86.38 74 ASN A C 1
ATOM 566 O O . ASN A 1 74 ? -19.203 -4.047 0.612 1 86.38 74 ASN A O 1
ATOM 570 N N . LEU A 1 75 ? -18.438 -3.822 2.729 1 86.25 75 LEU A N 1
ATOM 571 C CA . LEU A 1 75 ? -17.625 -5.035 2.672 1 86.25 75 LEU A CA 1
ATOM 572 C C . LEU A 1 75 ? -18.375 -6.215 3.291 1 86.25 75 LEU A C 1
ATOM 574 O O . LEU A 1 75 ? -17.938 -7.363 3.16 1 86.25 75 LEU A O 1
ATOM 578 N N . ALA A 1 76 ? -19.516 -5.965 3.908 1 86.31 76 ALA A N 1
ATOM 579 C CA . ALA A 1 76 ? -20.281 -6.98 4.637 1 86.31 76 ALA A CA 1
ATOM 580 C C . ALA A 1 76 ? -20.688 -8.125 3.715 1 86.31 76 ALA A C 1
ATOM 582 O O . ALA A 1 76 ? -20.531 -9.297 4.07 1 86.31 76 ALA A O 1
ATOM 583 N N . PRO A 1 77 ? -21.109 -7.793 2.496 1 84.56 77 PRO A N 1
ATOM 584 C CA . PRO A 1 77 ? -21.469 -8.898 1.606 1 84.56 77 PRO A CA 1
ATOM 585 C C . PRO A 1 77 ? -20.266 -9.789 1.269 1 84.56 77 PRO A C 1
ATOM 587 O O . PRO A 1 77 ? -20.406 -11.008 1.181 1 84.56 77 PRO A O 1
ATOM 590 N N . ALA A 1 78 ? -19.141 -9.211 1.087 1 84.56 78 ALA A N 1
ATOM 591 C CA . ALA A 1 78 ? -17.922 -9.984 0.809 1 84.56 78 ALA A CA 1
ATOM 592 C C . ALA A 1 78 ? -17.547 -10.852 1.999 1 84.56 78 ALA A C 1
ATOM 594 O O . ALA A 1 78 ? -17.141 -12.008 1.827 1 84.56 78 ALA A O 1
ATOM 595 N N . LYS A 1 79 ? -17.75 -10.344 3.156 1 86.25 79 LYS A N 1
ATOM 596 C CA . LYS A 1 79 ? -17.453 -11.094 4.371 1 86.25 79 LYS A CA 1
ATOM 597 C C . LYS A 1 79 ? -18.391 -12.281 4.523 1 86.25 79 LYS A C 1
ATOM 599 O O . LYS A 1 79 ? -17.969 -13.383 4.879 1 86.25 79 LYS A O 1
ATOM 604 N N . ALA A 1 80 ? -19.609 -11.953 4.223 1 86.94 80 ALA A N 1
ATOM 605 C CA . ALA A 1 80 ? -20.609 -13.016 4.305 1 86.94 80 ALA A CA 1
ATOM 606 C C . ALA A 1 80 ? -20.312 -14.117 3.297 1 86.94 80 ALA A C 1
ATOM 608 O O . ALA A 1 80 ? -20.453 -15.305 3.607 1 86.94 80 ALA A O 1
ATOM 609 N N . LEU A 1 81 ? -19.875 -13.727 2.152 1 86.38 81 LEU A N 1
ATOM 610 C CA . LEU A 1 81 ? -19.5 -14.68 1.116 1 86.38 81 LEU A CA 1
ATOM 611 C C . LEU A 1 81 ? -18.328 -15.539 1.563 1 86.38 81 LEU A C 1
ATOM 613 O O . LEU A 1 81 ? -18.328 -16.75 1.361 1 86.38 81 LEU A O 1
ATOM 617 N N . ALA A 1 82 ? -17.391 -15.016 2.137 1 86.88 82 ALA A N 1
ATOM 618 C CA . ALA A 1 82 ? -16.188 -15.719 2.588 1 86.88 82 ALA A CA 1
ATOM 619 C C . ALA A 1 82 ? -16.531 -16.703 3.701 1 86.88 82 ALA A C 1
ATOM 621 O O . ALA A 1 82 ? -15.938 -17.781 3.773 1 86.88 82 ALA A O 1
ATOM 622 N N . ALA A 1 83 ? -17.5 -16.375 4.488 1 81.69 83 ALA A N 1
ATOM 623 C CA . ALA A 1 83 ? -17.844 -17.188 5.656 1 81.69 83 ALA A CA 1
ATOM 624 C C . ALA A 1 83 ? -18.688 -18.391 5.258 1 81.69 83 ALA A C 1
ATOM 626 O O . ALA A 1 83 ? -18.656 -19.422 5.914 1 81.69 83 ALA A O 1
ATOM 627 N N . ALA A 1 84 ? -19.453 -18.281 4.16 1 77.44 84 ALA A N 1
ATOM 628 C CA . ALA A 1 84 ? -20.453 -19.328 3.939 1 77.44 84 ALA A CA 1
ATOM 629 C C . ALA A 1 84 ? -20.5 -19.734 2.471 1 77.44 84 ALA A C 1
ATOM 631 O O . ALA A 1 84 ? -21.469 -20.359 2.023 1 77.44 84 ALA A O 1
ATOM 632 N N . HIS A 1 85 ? -19.516 -19.531 1.782 1 76.56 85 HIS A N 1
ATOM 633 C CA . HIS A 1 85 ? -19.625 -19.828 0.36 1 76.56 85 HIS A CA 1
ATOM 634 C C . HIS A 1 85 ? -19.75 -21.328 0.129 1 76.56 85 HIS A C 1
ATOM 636 O O . HIS A 1 85 ? -18.891 -22.109 0.567 1 76.56 85 HIS A O 1
ATOM 642 N N . PRO A 1 86 ? -20.812 -21.719 -0.508 1 75.81 86 PRO A N 1
ATOM 643 C CA . PRO A 1 86 ? -21.047 -23.141 -0.705 1 75.81 86 PRO A CA 1
ATOM 644 C C . PRO A 1 86 ? -20.25 -23.734 -1.865 1 75.81 86 PRO A C 1
ATOM 646 O O . PRO A 1 86 ? -20.094 -24.953 -1.97 1 75.81 86 PRO A O 1
ATOM 649 N N . GLY A 1 87 ? -19.703 -22.969 -2.678 1 82.38 87 GLY A N 1
ATOM 650 C CA . GLY A 1 87 ? -19.078 -23.453 -3.904 1 82.38 87 GLY A CA 1
ATOM 651 C C . GLY A 1 87 ? -17.578 -23.641 -3.779 1 82.38 87 GLY A C 1
ATOM 652 O O . GLY A 1 87 ? -17.031 -23.594 -2.676 1 82.38 87 GLY A O 1
ATOM 653 N N . PRO A 1 88 ? -16.984 -24.109 -4.945 1 89.88 88 PRO A N 1
ATOM 654 C CA . PRO A 1 88 ? -15.523 -24.297 -4.98 1 89.88 88 PRO A CA 1
ATOM 655 C C . PRO A 1 88 ? -14.75 -23.031 -4.629 1 89.88 88 PRO A C 1
ATOM 657 O O . PRO A 1 88 ? -15.227 -21.922 -4.891 1 89.88 88 PRO A O 1
ATOM 660 N N . PHE A 1 89 ? -13.656 -23.234 -4.004 1 92.75 89 PHE A N 1
ATOM 661 C CA . PHE A 1 89 ? -12.805 -22.172 -3.508 1 92.75 89 PHE A CA 1
ATOM 662 C C . PHE A 1 89 ? -12.484 -21.172 -4.621 1 92.75 89 PHE A C 1
ATOM 664 O O . PHE A 1 89 ? -12.539 -19.953 -4.41 1 92.75 89 PHE A O 1
ATOM 671 N N . PRO A 1 90 ? -12.281 -21.625 -5.918 1 94.12 90 PRO A N 1
ATOM 672 C CA . PRO A 1 90 ? -11.992 -20.656 -6.984 1 94.12 90 PRO A CA 1
ATOM 673 C C . PRO A 1 90 ? -13.141 -19.688 -7.234 1 94.12 90 PRO A C 1
ATOM 675 O O . PRO A 1 90 ? -12.906 -18.5 -7.496 1 94.12 90 PRO A O 1
ATOM 678 N N . ASP A 1 91 ? -14.305 -20.188 -7.113 1 93.25 91 ASP A N 1
ATOM 679 C CA . ASP A 1 91 ? -15.477 -19.344 -7.32 1 93.25 91 ASP A CA 1
ATOM 680 C C . ASP A 1 91 ? -15.586 -18.281 -6.227 1 93.25 91 ASP A C 1
ATOM 682 O O . ASP A 1 91 ? -15.953 -17.141 -6.496 1 93.25 91 ASP A O 1
ATOM 686 N N . LEU A 1 92 ? -15.297 -18.672 -5.035 1 93.19 92 LEU A N 1
ATOM 687 C CA . LEU A 1 92 ? -15.289 -17.75 -3.914 1 93.19 92 LEU A CA 1
ATOM 688 C C . LEU A 1 92 ? -14.281 -16.625 -4.145 1 93.19 92 LEU A C 1
ATOM 690 O O . LEU A 1 92 ? -14.609 -15.445 -3.992 1 93.19 92 LEU A O 1
ATOM 694 N N . VAL A 1 93 ? -13.078 -16.969 -4.562 1 94.62 93 VAL A N 1
ATOM 695 C CA . VAL A 1 93 ? -12.008 -16 -4.762 1 94.62 93 VAL A CA 1
ATOM 696 C C . VAL A 1 93 ? -12.383 -15.023 -5.875 1 94.62 93 VAL A C 1
ATOM 698 O O . VAL A 1 93 ? -12.227 -13.812 -5.73 1 94.62 93 VAL A O 1
ATOM 701 N N . ARG A 1 94 ? -12.914 -15.57 -6.969 1 94.62 94 ARG A N 1
ATOM 702 C CA . ARG A 1 94 ? -13.328 -14.727 -8.094 1 94.62 94 ARG A CA 1
ATOM 703 C C . ARG A 1 94 ? -14.43 -13.766 -7.676 1 94.62 94 ARG A C 1
ATOM 705 O O . ARG A 1 94 ? -14.398 -12.586 -8.023 1 94.62 94 ARG A O 1
ATOM 712 N N . ALA A 1 95 ? -15.367 -14.234 -6.898 1 91.88 95 ALA A N 1
ATOM 713 C CA . ALA A 1 95 ? -16.484 -13.422 -6.438 1 91.88 95 ALA A CA 1
ATOM 714 C C . ALA A 1 95 ? -16 -12.32 -5.496 1 91.88 95 ALA A C 1
ATOM 716 O O . ALA A 1 95 ? -16.406 -11.156 -5.629 1 91.88 95 ALA A O 1
ATOM 717 N N . LEU A 1 96 ? -15.164 -12.641 -4.57 1 91.81 96 LEU A N 1
ATOM 718 C CA . LEU A 1 96 ? -14.633 -11.672 -3.615 1 91.81 96 LEU A CA 1
ATOM 719 C C . LEU A 1 96 ? -13.828 -10.594 -4.328 1 91.81 96 LEU A C 1
ATOM 721 O O . LEU A 1 96 ? -14.008 -9.398 -4.066 1 91.81 96 LEU A O 1
ATOM 725 N N . ALA A 1 97 ? -12.961 -11.031 -5.219 1 91.06 97 ALA A N 1
ATOM 726 C CA . ALA A 1 97 ? -12.117 -10.094 -5.953 1 91.06 97 ALA A CA 1
ATOM 727 C C . ALA A 1 97 ? -12.961 -9.109 -6.758 1 91.06 97 ALA A C 1
ATOM 729 O O . ALA A 1 97 ? -12.688 -7.906 -6.77 1 91.06 97 ALA A O 1
ATOM 730 N N . GLY A 1 98 ? -13.953 -9.633 -7.453 1 89.75 98 GLY A N 1
ATOM 731 C CA . GLY A 1 98 ? -14.844 -8.773 -8.227 1 89.75 98 GLY A CA 1
ATOM 732 C C . GLY A 1 98 ? -15.586 -7.762 -7.383 1 89.75 98 GLY A C 1
ATOM 733 O O . GLY A 1 98 ? -15.664 -6.586 -7.742 1 89.75 98 GLY A O 1
ATOM 734 N N . ARG A 1 99 ? -16.062 -8.133 -6.273 1 89 99 ARG A N 1
ATOM 735 C CA . ARG A 1 99 ? -16.828 -7.262 -5.387 1 89 99 ARG A CA 1
ATOM 736 C C . ARG A 1 99 ? -15.938 -6.184 -4.777 1 89 99 ARG A C 1
ATOM 738 O O . ARG A 1 99 ? -16.312 -5.012 -4.734 1 89 99 ARG A O 1
ATOM 745 N N . ILE A 1 100 ? -14.828 -6.539 -4.324 1 89.19 100 ILE A N 1
ATOM 746 C CA . ILE A 1 100 ? -13.93 -5.598 -3.666 1 89.19 100 ILE A CA 1
ATOM 747 C C . ILE A 1 100 ? -13.414 -4.578 -4.68 1 89.19 100 ILE A C 1
ATOM 749 O O . ILE A 1 100 ? -13.344 -3.383 -4.383 1 89.19 100 ILE A O 1
ATOM 753 N N . ALA A 1 101 ? -13.078 -5.074 -5.895 1 90.44 101 ALA A N 1
ATOM 754 C CA . ALA A 1 101 ? -12.641 -4.164 -6.949 1 90.44 101 ALA A CA 1
ATOM 755 C C . ALA A 1 101 ? -13.727 -3.139 -7.27 1 90.44 101 ALA A C 1
ATOM 757 O O . ALA A 1 101 ? -13.438 -1.956 -7.461 1 90.44 101 ALA A O 1
ATOM 758 N N . GLN A 1 102 ? -14.906 -3.596 -7.27 1 90 102 GLN A N 1
ATOM 759 C CA . GLN A 1 102 ? -16.031 -2.715 -7.547 1 90 102 GLN A CA 1
ATOM 760 C C . GLN A 1 102 ? -16.188 -1.655 -6.461 1 90 102 GLN A C 1
ATOM 762 O O . GLN A 1 102 ? -16.391 -0.477 -6.758 1 90 102 GLN A O 1
ATOM 767 N N . ILE A 1 103 ? -16.078 -2.041 -5.281 1 87.25 103 ILE A N 1
ATOM 768 C CA . ILE A 1 103 ? -16.219 -1.135 -4.148 1 87.25 103 ILE A CA 1
ATOM 769 C C . ILE A 1 103 ? -15.141 -0.059 -4.203 1 87.25 103 ILE A C 1
ATOM 771 O O . ILE A 1 103 ? -15.43 1.13 -4.051 1 87.25 103 ILE A O 1
ATOM 775 N N . VAL A 1 104 ? -13.945 -0.453 -4.453 1 87.31 104 VAL A N 1
ATOM 776 C CA . VAL A 1 104 ? -12.812 0.465 -4.469 1 87.31 104 VAL A CA 1
ATOM 777 C C . VAL A 1 104 ? -12.945 1.436 -5.637 1 87.31 104 VAL A C 1
ATOM 779 O O . VAL A 1 104 ? -12.562 2.602 -5.535 1 87.31 104 VAL A O 1
ATOM 782 N N . GLN A 1 105 ? -13.477 0.972 -6.707 1 87.19 105 GLN A N 1
ATOM 783 C CA . GLN A 1 105 ? -13.617 1.802 -7.898 1 87.19 105 GLN A CA 1
ATOM 784 C C . GLN A 1 105 ? -14.781 2.783 -7.75 1 87.19 105 GLN A C 1
ATOM 786 O O . GLN A 1 105 ? -14.742 3.885 -8.305 1 87.19 105 GLN A O 1
ATOM 791 N N . GLU A 1 106 ? -15.766 2.402 -6.945 1 87.56 106 GLU A N 1
ATOM 792 C CA . GLU A 1 106 ? -17.016 3.156 -6.961 1 87.56 106 GLU A CA 1
ATOM 793 C C . GLU A 1 106 ? -17.172 4.004 -5.703 1 87.56 106 GLU A C 1
ATOM 795 O O . GLU A 1 106 ? -18.125 4.758 -5.566 1 87.56 106 GLU A O 1
ATOM 800 N N . THR A 1 107 ? -16.266 3.877 -4.816 1 86.69 107 THR A N 1
ATOM 801 C CA . THR A 1 107 ? -16.391 4.609 -3.559 1 86.69 107 THR A CA 1
ATOM 802 C C . THR A 1 107 ? -15.102 5.34 -3.229 1 86.69 107 THR A C 1
ATOM 804 O O . THR A 1 107 ? -14.109 5.203 -3.941 1 86.69 107 THR A O 1
ATOM 807 N N . GLU A 1 108 ? -15.141 6.105 -2.096 1 89.81 108 GLU A N 1
ATOM 808 C CA . GLU A 1 108 ? -13.992 6.887 -1.653 1 89.81 108 GLU A CA 1
ATOM 809 C C . GLU A 1 108 ? -13.133 6.098 -0.67 1 89.81 108 GLU A C 1
ATOM 811 O O . GLU A 1 108 ? -12.25 6.664 -0.014 1 89.81 108 GLU A O 1
ATOM 816 N N . VAL A 1 109 ? -13.312 4.82 -0.642 1 89.75 109 VAL A N 1
ATOM 817 C CA . VAL A 1 109 ? -12.656 4.004 0.37 1 89.75 109 VAL A CA 1
ATOM 818 C C . VAL A 1 109 ? -11.141 4.039 0.157 1 89.75 109 VAL A C 1
ATOM 820 O O . VAL A 1 109 ? -10.375 4.023 1.121 1 89.75 109 VAL A O 1
ATOM 823 N N . GLY A 1 110 ? -10.75 4.066 -1.105 1 91 110 GLY A N 1
ATOM 824 C CA . GLY A 1 110 ? -9.328 4.148 -1.401 1 91 110 GLY A CA 1
ATOM 825 C C . GLY A 1 110 ? -8.68 5.41 -0.862 1 91 110 GLY A C 1
ATOM 826 O O . GLY A 1 110 ? -7.57 5.363 -0.327 1 91 110 GLY A O 1
ATOM 827 N N . GLY A 1 111 ? -9.352 6.523 -1.024 1 92.12 111 GLY A N 1
ATOM 828 C CA . GLY A 1 111 ? -8.859 7.777 -0.485 1 92.12 111 GLY A CA 1
ATOM 829 C C . GLY A 1 111 ? -8.773 7.785 1.029 1 92.12 111 GLY 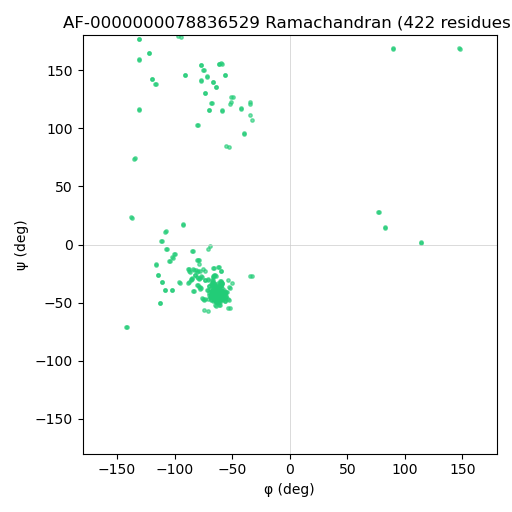A C 1
ATOM 830 O O . GLY A 1 111 ? -7.828 8.336 1.6 1 92.12 111 GLY A O 1
ATOM 831 N N . VAL A 1 112 ? -9.711 7.16 1.689 1 94.62 112 VAL A N 1
ATOM 832 C CA . VAL A 1 112 ? -9.711 7.098 3.146 1 94.62 112 VAL A CA 1
ATOM 833 C C . VAL A 1 112 ? -8.594 6.172 3.625 1 94.62 112 VAL A C 1
ATOM 835 O O . VAL A 1 112 ? -7.914 6.469 4.609 1 94.62 112 VAL A O 1
ATOM 838 N N . ALA A 1 113 ? -8.391 5.078 2.924 1 94.88 113 ALA A N 1
ATOM 839 C CA . ALA A 1 113 ? -7.297 4.168 3.266 1 94.88 113 ALA A CA 1
ATOM 840 C C . ALA A 1 113 ? -5.945 4.875 3.178 1 94.88 113 ALA A C 1
ATOM 842 O O . ALA A 1 113 ? -5.117 4.754 4.082 1 94.88 113 ALA A O 1
ATOM 843 N N . LYS A 1 114 ? -5.781 5.578 2.088 1 96.06 114 LYS A N 1
ATOM 844 C CA . LYS A 1 114 ? -4.551 6.352 1.927 1 96.06 114 LYS A CA 1
ATOM 845 C C . LYS A 1 114 ? -4.383 7.359 3.059 1 96.06 114 LYS A C 1
ATOM 847 O O . LYS A 1 114 ? -3.281 7.531 3.586 1 96.06 114 LYS A O 1
ATOM 852 N N . MET A 1 115 ? -5.477 8.023 3.418 1 96.06 115 MET A N 1
ATOM 853 C CA . MET A 1 115 ? -5.445 9 4.5 1 96.06 115 MET A CA 1
ATOM 854 C C . MET A 1 115 ? -5.027 8.352 5.812 1 96.06 115 MET A C 1
ATOM 856 O O . MET A 1 115 ? -4.195 8.883 6.543 1 96.06 115 MET A O 1
ATOM 860 N N . VAL A 1 116 ? -5.562 7.188 6.094 1 97.38 116 VAL A N 1
ATOM 861 C CA . VAL A 1 116 ? -5.23 6.469 7.32 1 97.38 116 VAL A CA 1
ATOM 862 C C . VAL A 1 116 ? -3.742 6.129 7.336 1 97.38 116 VAL A C 1
ATOM 864 O O . VAL A 1 116 ? -3.049 6.383 8.32 1 97.38 116 VAL A O 1
ATOM 867 N N . ILE A 1 117 ? -3.225 5.641 6.242 1 96.44 117 ILE A N 1
ATOM 868 C CA . ILE A 1 117 ? -1.817 5.277 6.113 1 96.44 117 ILE A CA 1
ATOM 869 C C . ILE A 1 117 ? -0.945 6.508 6.348 1 96.44 117 ILE A C 1
ATOM 871 O O . ILE A 1 117 ? -0.002 6.469 7.141 1 96.44 117 ILE A O 1
ATOM 875 N N . GLY A 1 118 ? -1.31 7.566 5.758 1 95 118 GLY A N 1
ATOM 876 C CA . GLY A 1 118 ? -0.497 8.773 5.793 1 95 118 GLY A CA 1
ATOM 877 C C . GLY A 1 118 ? -0.535 9.477 7.133 1 95 118 GLY A C 1
ATOM 878 O O . GLY A 1 118 ? 0.439 10.117 7.531 1 95 118 GLY A O 1
ATOM 879 N N . GLU A 1 119 ? -1.654 9.367 7.859 1 95.06 119 GLU A N 1
ATOM 880 C CA . GLU A 1 119 ? -1.825 10.211 9.039 1 95.06 119 GLU A CA 1
ATOM 881 C C . GLU A 1 119 ? -1.778 9.391 10.32 1 95.06 119 GLU A C 1
ATOM 883 O O . GLU A 1 119 ? -1.926 9.93 11.414 1 95.06 119 GLU A O 1
ATOM 888 N N . ALA A 1 120 ? -1.53 8.117 10.18 1 95 120 ALA A N 1
ATOM 889 C CA . ALA A 1 120 ? -1.542 7.191 11.312 1 95 120 ALA A CA 1
ATOM 890 C C . ALA A 1 120 ? -0.512 7.598 12.359 1 95 120 ALA A C 1
ATOM 892 O O . ALA A 1 120 ? -0.723 7.387 13.555 1 95 120 ALA A O 1
ATOM 893 N N . ARG A 1 121 ? 0.559 8.094 11.953 1 90.75 121 ARG A N 1
ATOM 894 C CA . ARG A 1 121 ? 1.611 8.461 12.898 1 90.75 121 ARG A CA 1
ATOM 895 C C . ARG A 1 121 ? 1.143 9.555 13.844 1 90.75 121 ARG A C 1
ATOM 897 O O . ARG A 1 121 ? 1.357 9.477 15.055 1 90.75 121 ARG A O 1
ATOM 904 N N . ASN A 1 122 ? 0.497 10.555 13.32 1 92 122 ASN A N 1
ATOM 905 C CA . ASN A 1 122 ? 0.027 11.695 14.109 1 92 122 ASN A CA 1
ATOM 906 C C . ASN A 1 122 ? -1.316 11.398 14.766 1 92 122 ASN A C 1
ATOM 908 O O . ASN A 1 122 ? -1.668 12.016 15.773 1 92 122 ASN A O 1
ATOM 912 N N . PHE A 1 123 ? -2.014 10.453 14.227 1 95.69 123 PHE A N 1
ATOM 913 C CA . PHE A 1 123 ? -3.328 10.078 14.727 1 95.69 123 PHE A CA 1
ATOM 914 C C . PHE A 1 123 ? -3.457 8.562 14.82 1 95.69 123 PHE A C 1
ATOM 916 O O . PHE A 1 123 ? -4.207 7.949 14.055 1 95.69 123 PHE A O 1
ATOM 923 N N . PRO A 1 124 ? -2.82 7.957 15.789 1 96.75 124 PRO A N 1
ATOM 924 C CA . PRO A 1 124 ? -2.799 6.496 15.898 1 96.75 124 PRO A CA 1
ATOM 925 C C . PRO A 1 124 ? -4.195 5.895 16.031 1 96.75 124 PRO A C 1
ATOM 927 O O . PRO A 1 124 ? -4.406 4.73 15.68 1 96.75 124 PRO A O 1
ATOM 930 N N . GLU A 1 125 ? -5.105 6.684 16.484 1 96.94 125 GLU A N 1
ATOM 931 C CA . GLU A 1 125 ? -6.473 6.195 16.641 1 96.94 125 GLU A CA 1
ATOM 932 C C . GLU A 1 125 ? -7.094 5.855 15.289 1 96.94 125 GLU A C 1
ATOM 934 O O . GLU A 1 125 ? -7.93 4.957 15.195 1 96.94 125 GLU A O 1
ATOM 939 N N . LEU A 1 126 ? -6.742 6.602 14.219 1 97.69 126 LEU A N 1
ATOM 940 C CA . LEU A 1 126 ? -7.211 6.277 12.883 1 97.69 126 LEU A CA 1
ATOM 941 C C . LEU A 1 126 ? -6.801 4.859 12.492 1 97.69 126 LEU A C 1
ATOM 943 O O . LEU A 1 126 ? -7.617 4.098 11.969 1 97.69 126 LEU A O 1
ATOM 947 N N . ALA A 1 127 ? -5.543 4.555 12.781 1 98 127 ALA A N 1
ATOM 948 C CA . ALA A 1 127 ? -5.02 3.225 12.477 1 98 127 ALA A CA 1
ATOM 949 C C . ALA A 1 127 ? -5.727 2.152 13.305 1 98 127 ALA A C 1
ATOM 951 O O . ALA A 1 127 ? -6.07 1.088 12.789 1 98 127 ALA A O 1
ATOM 952 N N . ARG A 1 128 ? -5.938 2.471 14.547 1 97.81 128 ARG A N 1
ATOM 953 C CA . ARG A 1 128 ? -6.586 1.51 15.43 1 97.81 128 ARG A CA 1
ATOM 954 C C . ARG A 1 128 ? -8.008 1.203 14.953 1 97.81 128 ARG A C 1
ATOM 956 O O . ARG A 1 128 ? -8.383 0.037 14.836 1 97.81 128 ARG A O 1
ATOM 963 N N . VAL A 1 129 ? -8.711 2.248 14.648 1 97.31 129 VAL A N 1
ATOM 964 C CA . VAL A 1 129 ? -10.102 2.09 14.211 1 97.31 129 VAL A CA 1
ATOM 965 C C . VAL A 1 129 ? -10.141 1.352 12.875 1 97.31 129 VAL A C 1
ATOM 967 O O . VAL A 1 129 ? -10.914 0.408 12.703 1 97.31 129 VAL A O 1
ATOM 970 N N . TRP A 1 130 ? -9.328 1.767 11.969 1 97.44 130 TRP A N 1
ATOM 971 C CA . TRP A 1 130 ? -9.289 1.142 10.656 1 97.44 130 TRP A CA 1
ATOM 972 C C . TRP A 1 130 ? -8.898 -0.327 10.758 1 97.44 130 TRP A C 1
ATOM 974 O O . TRP A 1 130 ? -9.516 -1.189 10.125 1 97.44 130 TRP A O 1
ATOM 984 N N . HIS A 1 131 ? -7.922 -0.631 11.555 1 97.12 131 HIS A N 1
ATOM 985 C CA . HIS A 1 131 ? -7.48 -2.008 11.75 1 97.12 131 HIS A CA 1
ATOM 986 C C . HIS A 1 131 ? -8.578 -2.852 12.391 1 97.12 131 HIS A C 1
ATOM 988 O O . HIS A 1 131 ? -8.969 -3.889 11.844 1 97.12 131 HIS A O 1
ATOM 994 N N . ASP A 1 132 ? -9.086 -2.375 13.477 1 95.56 132 ASP A N 1
ATOM 995 C CA . ASP A 1 132 ? -9.992 -3.18 14.289 1 95.56 132 ASP A CA 1
ATOM 996 C C . ASP A 1 132 ? -11.344 -3.352 13.602 1 95.56 132 ASP A C 1
ATOM 998 O O . ASP A 1 132 ? -11.977 -4.398 13.727 1 95.56 132 ASP A O 1
ATOM 1002 N N . GLU A 1 133 ? -11.695 -2.33 12.812 1 93.56 133 GLU A N 1
ATOM 1003 C CA . GLU A 1 133 ? -13.055 -2.344 12.281 1 93.56 133 GLU A CA 1
ATOM 1004 C C . GLU A 1 133 ? -13.062 -2.799 10.82 1 93.56 133 GLU A C 1
ATOM 1006 O O . GLU A 1 133 ? -14.125 -3.096 10.266 1 93.56 133 GLU A O 1
ATOM 1011 N N . LEU A 1 134 ? -11.891 -2.877 10.25 1 93.19 134 LEU A N 1
ATOM 1012 C CA . LEU A 1 134 ? -11.93 -3.162 8.82 1 93.19 134 LEU A CA 1
ATOM 1013 C C . LEU A 1 134 ? -10.797 -4.102 8.422 1 93.19 134 LEU A C 1
ATOM 1015 O O . LEU A 1 134 ? -11.023 -5.301 8.234 1 93.19 134 LEU A O 1
ATOM 1019 N N . ALA A 1 135 ? -9.562 -3.693 8.414 1 94.06 135 ALA A N 1
ATOM 1020 C CA . ALA A 1 135 ? -8.43 -4.41 7.832 1 94.06 135 ALA A CA 1
ATOM 1021 C C . ALA A 1 135 ? -8.188 -5.73 8.555 1 94.06 135 ALA A C 1
ATOM 1023 O O . ALA A 1 135 ? -7.992 -6.77 7.914 1 94.06 135 ALA A O 1
ATOM 1024 N N . GLY A 1 136 ? -8.133 -5.66 9.883 1 93.75 136 GLY A N 1
ATOM 1025 C CA . GLY A 1 136 ? -7.918 -6.867 10.664 1 93.75 136 GLY A CA 1
ATOM 1026 C C . GLY A 1 136 ? -9.008 -7.906 10.477 1 93.75 136 GLY A C 1
ATOM 1027 O O . GLY A 1 136 ? -8.719 -9.094 10.305 1 93.75 136 GLY A O 1
ATOM 1028 N N . GLU A 1 137 ? -10.195 -7.422 10.469 1 90.88 137 GLU A N 1
ATOM 1029 C CA . GLU A 1 137 ? -11.344 -8.312 10.305 1 90.88 137 GLU A CA 1
ATOM 1030 C C . GLU A 1 137 ? -11.375 -8.914 8.898 1 90.88 137 GLU A C 1
ATOM 1032 O O . GLU A 1 137 ? -11.664 -10.102 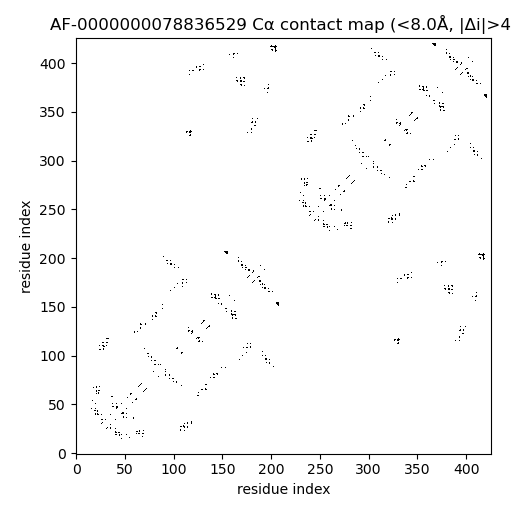8.734 1 90.88 137 GLU A O 1
ATOM 1037 N N . ALA A 1 138 ? -11.125 -8.102 7.93 1 91 138 ALA A N 1
ATOM 1038 C CA . ALA A 1 138 ? -11.109 -8.578 6.551 1 91 138 ALA A CA 1
ATOM 1039 C C . ALA A 1 138 ? -10.031 -9.641 6.352 1 91 138 ALA A C 1
ATOM 1041 O O . ALA A 1 138 ? -10.289 -10.688 5.758 1 91 138 ALA A O 1
ATOM 1042 N N . LEU A 1 139 ? -8.875 -9.398 6.863 1 93.5 139 LEU A N 1
ATOM 1043 C CA . LEU A 1 139 ? -7.773 -10.352 6.773 1 93.5 139 LEU A CA 1
ATOM 1044 C C . LEU A 1 139 ? -8.133 -11.664 7.449 1 93.5 139 LEU A C 1
ATOM 1046 O O . LEU A 1 139 ? -7.902 -12.742 6.891 1 93.5 139 LEU A O 1
ATOM 1050 N N . ALA A 1 140 ? -8.703 -11.547 8.617 1 93.69 140 ALA A N 1
ATOM 1051 C CA . ALA A 1 140 ? -9.07 -12.742 9.375 1 93.69 140 ALA A CA 1
ATOM 1052 C C . ALA A 1 140 ? -10.125 -13.562 8.633 1 93.69 140 ALA A C 1
ATOM 1054 O O . ALA A 1 140 ? -10.047 -14.789 8.594 1 93.69 140 ALA A O 1
ATOM 1055 N N . THR A 1 141 ? -11.047 -12.883 8.055 1 92.12 141 THR A N 1
ATOM 1056 C CA . THR A 1 141 ? -12.133 -13.547 7.348 1 92.12 141 THR A CA 1
ATOM 1057 C C . THR A 1 141 ? -11.602 -14.289 6.121 1 92.12 141 THR A C 1
ATOM 1059 O O . THR A 1 141 ? -11.914 -15.461 5.918 1 92.12 141 THR A O 1
ATOM 1062 N N . VAL A 1 142 ? -10.789 -13.695 5.332 1 93.81 142 VAL A N 1
ATOM 1063 C CA . VAL A 1 142 ? -10.234 -14.305 4.129 1 93.81 142 VAL A CA 1
ATOM 1064 C C . VAL A 1 142 ? -9.289 -15.438 4.512 1 93.81 142 VAL A C 1
ATOM 1066 O O . VAL A 1 142 ? -9.32 -16.516 3.914 1 93.81 142 VAL A O 1
ATOM 1069 N N . ALA A 1 143 ? -8.453 -15.203 5.512 1 95.69 143 ALA A N 1
ATOM 1070 C CA . ALA A 1 143 ? -7.543 -16.234 5.992 1 95.69 143 ALA A CA 1
ATOM 1071 C C . ALA A 1 143 ? -8.312 -17.469 6.473 1 95.69 143 ALA A C 1
ATOM 1073 O O . ALA A 1 143 ? -7.891 -18.594 6.234 1 95.69 143 ALA A O 1
ATOM 1074 N N . GLY A 1 144 ? -9.391 -17.188 7.164 1 94.44 144 GLY A N 1
ATOM 1075 C CA . GLY A 1 144 ? -10.227 -18.281 7.613 1 94.44 144 GLY A CA 1
ATOM 1076 C C . GLY A 1 144 ? -10.789 -19.109 6.473 1 94.44 144 GLY A C 1
ATOM 1077 O O . GLY A 1 144 ? -10.812 -20.344 6.539 1 94.44 144 GLY A O 1
ATOM 1078 N N . ALA A 1 145 ? -11.242 -18.453 5.449 1 93.75 145 ALA A N 1
ATOM 1079 C CA . ALA A 1 145 ? -11.766 -19.141 4.27 1 93.75 145 ALA A CA 1
ATOM 1080 C C . ALA A 1 145 ? -10.672 -19.969 3.594 1 93.75 145 ALA A C 1
ATOM 1082 O O . ALA A 1 145 ? -10.93 -21.078 3.131 1 93.75 145 ALA A O 1
ATOM 1083 N N . ILE A 1 146 ? -9.477 -19.484 3.525 1 95.75 146 ILE A N 1
ATOM 1084 C CA . ILE A 1 146 ? -8.352 -20.172 2.912 1 95.75 146 ILE A CA 1
ATOM 1085 C C . ILE A 1 146 ? -7.98 -21.406 3.75 1 95.75 146 ILE A C 1
ATOM 1087 O O . ILE A 1 146 ? -7.746 -22.484 3.209 1 95.75 146 ILE A O 1
ATOM 1091 N N . ALA A 1 147 ? -7.949 -21.203 5.07 1 96.12 147 ALA A N 1
ATOM 1092 C CA . ALA A 1 147 ? -7.656 -22.312 5.965 1 96.12 147 ALA A CA 1
ATOM 1093 C C . ALA A 1 147 ? -8.672 -23.438 5.789 1 96.12 147 ALA A C 1
ATOM 1095 O O . ALA A 1 147 ? -8.305 -24.609 5.754 1 96.12 147 ALA A O 1
ATOM 1096 N N . ALA A 1 148 ? -9.914 -23.078 5.711 1 93.62 148 ALA A N 1
ATOM 1097 C CA . ALA A 1 148 ? -10.969 -24.062 5.484 1 93.62 148 ALA A CA 1
ATOM 1098 C C . ALA A 1 148 ? -10.758 -24.797 4.164 1 93.62 148 ALA A C 1
ATOM 1100 O O . ALA A 1 148 ? -10.945 -26.016 4.09 1 93.62 148 ALA A O 1
ATOM 1101 N N . ALA A 1 149 ? -10.391 -24.078 3.168 1 94.25 149 ALA A N 1
ATOM 1102 C CA . ALA A 1 149 ? -10.125 -24.688 1.862 1 94.25 149 ALA A CA 1
ATOM 1103 C C . ALA A 1 149 ? -8.906 -25.609 1.918 1 94.25 149 ALA A C 1
ATOM 1105 O O . ALA A 1 149 ? -8.859 -26.625 1.223 1 94.25 149 ALA A O 1
ATOM 1106 N N . GLN A 1 150 ? -7.871 -25.234 2.686 1 95.75 150 GLN A N 1
ATOM 1107 C CA . GLN A 1 150 ? -6.715 -26.094 2.906 1 95.75 150 GLN A CA 1
ATOM 1108 C C . GLN A 1 150 ? -7.117 -27.391 3.607 1 95.75 150 GLN A C 1
ATOM 1110 O O . GLN A 1 150 ? -6.648 -28.469 3.244 1 95.75 150 GLN A O 1
ATOM 1115 N N . ASP A 1 151 ? -7.969 -27.234 4.586 1 93.94 151 ASP A N 1
ATOM 1116 C CA . ASP A 1 151 ? -8.461 -28.406 5.312 1 93.94 151 ASP A CA 1
ATOM 1117 C C . ASP A 1 151 ? -9.18 -29.359 4.375 1 93.94 151 ASP A C 1
ATOM 1119 O O . ASP A 1 151 ? -9.141 -30.578 4.574 1 93.94 151 ASP A O 1
ATOM 1123 N N . ARG A 1 152 ? -9.812 -28.828 3.352 1 92.56 152 ARG A N 1
ATOM 1124 C CA . ARG A 1 152 ? -10.531 -29.641 2.369 1 92.56 152 ARG A CA 1
ATOM 1125 C C . ARG A 1 152 ? -9.586 -30.156 1.287 1 92.56 152 ARG A C 1
ATOM 1127 O O . ARG A 1 152 ? -10.016 -30.812 0.342 1 92.56 152 ARG A O 1
ATOM 1134 N N . GLY A 1 153 ? -8.359 -29.75 1.3 1 93.44 153 GLY A N 1
ATOM 1135 C CA . GLY A 1 153 ? -7.359 -30.203 0.349 1 93.44 153 GLY A CA 1
ATOM 1136 C C . GLY A 1 153 ? -7.402 -29.453 -0.968 1 93.44 153 GLY A C 1
ATOM 1137 O O . GLY A 1 153 ? -6.781 -29.875 -1.948 1 93.44 153 GLY A O 1
ATOM 1138 N N . GLU A 1 154 ? -8.102 -28.297 -1.015 1 93.5 154 GLU A N 1
ATOM 1139 C CA . GLU A 1 154 ? -8.273 -27.531 -2.244 1 93.5 154 GLU A CA 1
ATOM 1140 C C . GLU A 1 154 ? -7.102 -26.594 -2.482 1 93.5 154 GLU A C 1
ATOM 1142 O O . GLU A 1 154 ? -6.797 -26.25 -3.625 1 93.5 154 GLU A O 1
ATOM 1147 N N . VAL A 1 155 ? -6.523 -26.156 -1.367 1 96.06 155 VAL A N 1
ATOM 1148 C CA . VAL A 1 155 ? -5.461 -25.156 -1.438 1 96.06 155 VAL A CA 1
ATOM 1149 C C . VAL A 1 155 ? -4.16 -25.766 -0.907 1 96.06 155 VAL A C 1
ATOM 1151 O O . VAL A 1 155 ? -4.16 -26.484 0.096 1 96.06 155 VAL A O 1
ATOM 1154 N N . ARG A 1 156 ? -3.068 -25.469 -1.589 1 96.94 156 ARG A N 1
ATOM 1155 C CA . ARG A 1 156 ? -1.752 -25.969 -1.202 1 96.94 156 ARG A CA 1
ATOM 1156 C C . ARG A 1 156 ? -1.38 -25.516 0.202 1 96.94 156 ARG A C 1
ATOM 1158 O O . ARG A 1 156 ? -1.845 -24.469 0.657 1 96.94 156 ARG A O 1
ATOM 1165 N N . PRO A 1 157 ? -0.487 -26.266 0.869 1 96.62 157 PRO A N 1
ATOM 1166 C CA . PRO A 1 157 ? -0.035 -25.844 2.195 1 96.62 157 PRO A CA 1
ATOM 1167 C C . PRO A 1 157 ? 0.668 -24.484 2.172 1 96.62 157 PRO A C 1
ATOM 1169 O O . PRO A 1 157 ? 1.209 -24.078 1.139 1 96.62 157 PRO A O 1
ATOM 1172 N N . GLY A 1 158 ? 0.664 -23.781 3.348 1 97 158 GLY A N 1
ATOM 1173 C CA . GLY A 1 158 ? 1.195 -22.453 3.564 1 97 158 GLY A CA 1
ATOM 1174 C C . GLY A 1 158 ? 0.417 -21.656 4.598 1 97 158 GLY A C 1
ATOM 1175 O O . GLY A 1 158 ? -0.64 -22.094 5.059 1 97 158 GLY A O 1
ATOM 1176 N N . ASP A 1 159 ? 0.951 -20.594 4.977 1 97.69 159 ASP A N 1
ATOM 1177 C CA . ASP A 1 159 ? 0.269 -19.734 5.941 1 97.69 159 ASP A CA 1
ATOM 1178 C C . ASP A 1 159 ? -0.953 -19.062 5.32 1 97.69 159 ASP A C 1
ATOM 1180 O O . ASP A 1 159 ? -0.823 -18.266 4.383 1 97.69 159 ASP A O 1
ATOM 1184 N N . PRO A 1 160 ? -2.139 -19.391 5.828 1 97.44 160 PRO A N 1
ATOM 1185 C CA . PRO A 1 160 ? -3.354 -18.797 5.254 1 97.44 160 PRO A CA 1
ATOM 1186 C C . PRO A 1 160 ? -3.357 -17.266 5.324 1 97.44 160 PRO A C 1
ATOM 1188 O O . PRO A 1 160 ? -3.93 -16.609 4.453 1 97.44 160 PRO A O 1
ATOM 1191 N N . ARG A 1 161 ? -2.789 -16.672 6.34 1 96.31 161 ARG A N 1
ATOM 1192 C CA . ARG A 1 161 ? -2.713 -15.219 6.453 1 96.31 161 ARG A CA 1
ATOM 1193 C C . ARG A 1 161 ? -1.873 -14.625 5.328 1 96.31 161 ARG A C 1
ATOM 1195 O O . ARG A 1 161 ? -2.191 -13.555 4.805 1 96.31 161 ARG A O 1
ATOM 1202 N N . VAL A 1 162 ? -0.833 -15.312 5 1 96.56 162 VAL A N 1
ATOM 1203 C CA . VAL A 1 162 ? 0.016 -14.852 3.906 1 96.56 162 VAL A CA 1
ATOM 1204 C C . VAL A 1 162 ? -0.74 -14.961 2.584 1 96.56 162 VAL A C 1
ATOM 1206 O O . VAL A 1 162 ? -0.709 -14.039 1.766 1 96.56 162 VAL A O 1
ATOM 1209 N N . TYR A 1 163 ? -1.438 -16.078 2.379 1 97.19 163 TYR A N 1
ATOM 1210 C CA . TYR A 1 163 ? -2.268 -16.219 1.188 1 97.19 163 TYR A CA 1
ATOM 1211 C C . TYR A 1 163 ? -3.277 -15.078 1.093 1 97.19 163 TYR A C 1
ATOM 1213 O O . TYR A 1 163 ? -3.527 -14.555 0.006 1 97.19 163 TYR A O 1
ATOM 1221 N N . ALA A 1 164 ? -3.852 -14.727 2.215 1 95.38 164 ALA A N 1
ATOM 1222 C CA . ALA A 1 164 ? -4.844 -13.656 2.24 1 95.38 164 ALA A CA 1
ATOM 1223 C C . ALA A 1 164 ? -4.223 -12.32 1.825 1 95.38 164 ALA A C 1
ATOM 1225 O O . ALA A 1 164 ? -4.801 -11.578 1.028 1 95.38 164 ALA A O 1
ATOM 1226 N N . VAL A 1 165 ? -3.064 -11.984 2.32 1 95.56 165 VAL A N 1
ATOM 1227 C CA . VAL A 1 165 ? -2.334 -10.773 1.952 1 95.56 165 VAL A CA 1
ATOM 1228 C C . VAL A 1 165 ? -2.025 -10.789 0.457 1 95.56 165 VAL A C 1
ATOM 1230 O O . VAL A 1 165 ? -2.24 -9.797 -0.24 1 95.56 165 VAL A O 1
ATOM 1233 N N . GLN A 1 166 ? -1.56 -11.93 -0.028 1 96.62 166 GLN A N 1
ATOM 1234 C CA . GLN A 1 166 ? -1.241 -12.086 -1.444 1 96.62 166 GLN A CA 1
ATOM 1235 C C . GLN A 1 166 ? -2.443 -11.742 -2.318 1 96.62 166 GLN A C 1
ATOM 1237 O O . GLN A 1 166 ? -2.309 -11.031 -3.32 1 96.62 166 GLN A O 1
ATOM 1242 N N . LEU A 1 167 ? -3.572 -12.242 -1.924 1 94.94 167 LEU A N 1
ATOM 1243 C CA . LEU A 1 167 ? -4.766 -12.117 -2.754 1 94.94 167 LEU A CA 1
ATOM 1244 C C . LEU A 1 167 ? -5.211 -10.664 -2.857 1 94.94 167 LEU A C 1
ATOM 1246 O O . LEU A 1 167 ? -5.688 -10.227 -3.906 1 94.94 167 LEU A O 1
ATOM 1250 N N . ILE A 1 168 ? -4.973 -9.852 -1.843 1 91 168 ILE A N 1
ATOM 1251 C CA . ILE A 1 168 ? -5.582 -8.523 -1.823 1 91 168 ILE A CA 1
ATOM 1252 C C . ILE A 1 168 ? -4.531 -7.469 -2.156 1 91 168 ILE A C 1
ATOM 1254 O O . ILE A 1 168 ? -4.867 -6.324 -2.471 1 91 168 ILE A O 1
ATOM 1258 N N . ALA A 1 169 ? -3.295 -7.797 -2.133 1 95.88 169 ALA A N 1
ATOM 1259 C CA . ALA A 1 169 ? -2.191 -6.84 -2.145 1 95.88 169 ALA A CA 1
ATOM 1260 C C . ALA A 1 169 ? -2.209 -6 -3.418 1 95.88 169 ALA A C 1
ATOM 1262 O O . ALA A 1 169 ? -2.059 -4.777 -3.363 1 95.88 169 ALA A O 1
ATOM 1263 N N . PRO A 1 170 ? -2.412 -6.586 -4.602 1 95.69 170 PRO A N 1
ATOM 1264 C CA . PRO A 1 170 ? -2.367 -5.746 -5.801 1 95.69 170 PRO A CA 1
ATOM 1265 C C . PRO A 1 170 ? -3.494 -4.719 -5.848 1 95.69 170 PRO A C 1
ATOM 1267 O O . PRO A 1 170 ? -3.354 -3.67 -6.48 1 95.69 170 PRO A O 1
ATOM 1270 N N . LEU A 1 171 ? -4.562 -5.039 -5.203 1 93.31 171 LEU A N 1
ATOM 1271 C CA . LEU A 1 171 ? -5.656 -4.074 -5.125 1 93.31 171 LEU A CA 1
ATOM 1272 C C . LEU A 1 171 ? -5.215 -2.809 -4.402 1 93.31 171 LEU A C 1
ATOM 1274 O O . LEU A 1 171 ? -5.434 -1.698 -4.891 1 93.31 171 LEU A O 1
ATOM 1278 N N . LEU A 1 172 ? -4.609 -2.975 -3.248 1 93.94 172 LEU A N 1
ATOM 1279 C CA . LEU A 1 172 ? -4.133 -1.829 -2.484 1 93.94 172 LEU A CA 1
ATOM 1280 C C . LEU A 1 172 ? -3.078 -1.055 -3.268 1 93.94 172 LEU A C 1
ATOM 1282 O O . LEU A 1 172 ? -3.092 0.179 -3.283 1 93.94 172 LEU A O 1
ATOM 1286 N N . VAL A 1 173 ? -2.225 -1.755 -3.932 1 95.06 173 VAL A N 1
ATOM 1287 C CA . VAL A 1 173 ? -1.186 -1.098 -4.715 1 95.06 173 VAL A CA 1
ATOM 1288 C C . VAL A 1 173 ? -1.822 -0.288 -5.844 1 95.06 173 VAL A C 1
ATOM 1290 O O . VAL A 1 173 ? -1.416 0.846 -6.105 1 95.06 173 VAL A O 1
ATOM 1293 N N . GLY A 1 174 ? -2.811 -0.874 -6.523 1 93.94 174 GLY A N 1
ATOM 1294 C CA . GLY A 1 174 ? -3.523 -0.151 -7.566 1 93.94 174 GLY A CA 1
ATOM 1295 C C . GLY A 1 174 ? -4.188 1.116 -7.062 1 93.94 174 GLY A C 1
ATOM 1296 O O . GLY A 1 174 ? -4.113 2.162 -7.715 1 93.94 174 GLY A O 1
ATOM 1297 N N . VAL A 1 175 ? -4.734 1.005 -5.93 1 93.56 175 VAL A N 1
ATOM 1298 C CA . VAL A 1 175 ? -5.43 2.139 -5.328 1 93.56 175 VAL A CA 1
ATOM 1299 C C . VAL A 1 175 ? -4.418 3.219 -4.945 1 93.56 175 VAL A C 1
ATOM 1301 O O . VAL A 1 175 ? -4.613 4.398 -5.254 1 93.56 175 VAL A O 1
ATOM 1304 N N . LEU A 1 176 ? -3.357 2.869 -4.305 1 96.06 176 LEU A N 1
ATOM 1305 C CA . LEU A 1 176 ? -2.355 3.832 -3.863 1 96.06 176 LEU A CA 1
ATOM 1306 C C . LEU A 1 176 ? -1.657 4.477 -5.059 1 96.06 176 LEU A C 1
ATOM 1308 O O . LEU A 1 176 ? -1.32 5.66 -5.02 1 96.06 176 LEU A O 1
ATOM 1312 N N . TRP A 1 177 ? -1.448 3.686 -6.129 1 96.62 177 TRP A N 1
ATOM 1313 C CA . TRP A 1 177 ? -0.902 4.242 -7.359 1 96.62 177 TRP A CA 1
ATOM 1314 C C . TRP A 1 177 ? -1.815 5.328 -7.918 1 96.62 177 TRP A C 1
ATOM 1316 O O . TRP A 1 177 ? -1.356 6.422 -8.258 1 96.62 177 TRP A O 1
ATOM 1326 N N . ARG A 1 178 ? -3.057 5.016 -7.984 1 95 178 ARG A N 1
ATOM 1327 C CA . ARG A 1 178 ? -4.059 5.941 -8.5 1 95 178 ARG A CA 1
ATOM 1328 C C . ARG A 1 178 ? -4.082 7.23 -7.691 1 95 178 ARG A C 1
ATOM 1330 O O . ARG A 1 178 ? -4.074 8.328 -8.258 1 95 178 ARG A O 1
ATOM 1337 N N . GLU A 1 179 ? -4.004 7.078 -6.355 1 94.56 179 GLU A N 1
ATOM 1338 C CA . GLU A 1 179 ? -4.176 8.227 -5.469 1 94.56 179 GLU A CA 1
ATOM 1339 C C . GLU A 1 179 ? -2.885 9.031 -5.355 1 94.56 179 GLU A C 1
ATOM 1341 O O . GLU A 1 179 ? -2.914 10.211 -5.004 1 94.56 179 GLU A O 1
ATOM 1346 N N . THR A 1 180 ? -1.742 8.461 -5.625 1 96.88 180 THR A N 1
ATOM 1347 C CA . THR A 1 180 ? -0.462 9.094 -5.316 1 96.88 180 THR A CA 1
ATOM 1348 C C . THR A 1 180 ? 0.236 9.555 -6.594 1 96.88 180 THR A C 1
ATOM 1350 O O . THR A 1 180 ? 0.777 10.656 -6.648 1 96.88 180 THR A O 1
ATOM 1353 N N . PHE A 1 181 ? 0.159 8.758 -7.652 1 97.88 181 PHE A N 1
ATOM 1354 C CA . PHE A 1 181 ? 1.04 9.016 -8.781 1 97.88 181 PHE A CA 1
ATOM 1355 C C . PHE A 1 181 ? 0.246 9.516 -9.984 1 97.88 181 PHE A C 1
ATOM 1357 O O . PHE A 1 181 ? 0.762 10.281 -10.797 1 97.88 181 PHE A O 1
ATOM 1364 N N . VAL A 1 182 ? -0.985 9.078 -10.148 1 96.69 182 VAL A N 1
ATOM 1365 C CA . VAL A 1 182 ? -1.776 9.492 -11.305 1 96.69 182 VAL A CA 1
ATOM 1366 C C . VAL A 1 182 ? -1.959 11.008 -11.289 1 96.69 182 VAL A C 1
ATOM 1368 O O . VAL A 1 182 ? -1.855 11.656 -12.336 1 96.69 182 VAL A O 1
ATOM 1371 N N . PRO A 1 183 ? -2.164 11.617 -10.141 1 96.06 183 PRO A N 1
ATOM 1372 C CA . PRO A 1 183 ? -2.32 13.07 -10.117 1 96.06 183 PRO A CA 1
ATOM 1373 C C . PRO A 1 183 ? -1.076 13.805 -10.617 1 96.06 183 PRO A C 1
ATOM 1375 O O . PRO A 1 183 ? -1.147 14.992 -10.945 1 96.06 183 PRO A O 1
ATOM 1378 N N . VAL A 1 184 ? 0.072 13.133 -10.617 1 97.12 184 VAL A N 1
ATOM 1379 C CA . VAL A 1 184 ? 1.291 13.797 -11.062 1 97.12 184 VAL A CA 1
ATOM 1380 C C . VAL A 1 184 ? 1.712 13.25 -12.43 1 97.12 184 VAL A C 1
ATOM 1382 O O . VAL A 1 184 ? 2.873 13.375 -12.82 1 97.12 184 VAL A O 1
ATOM 1385 N N . GLY A 1 185 ? 0.833 12.492 -13.062 1 96.56 185 GLY A N 1
ATOM 1386 C CA . GLY A 1 185 ? 1.018 12.227 -14.484 1 96.56 185 GLY A CA 1
ATOM 1387 C C . GLY A 1 185 ? 1.313 10.773 -14.789 1 96.56 185 GLY A C 1
ATOM 1388 O O . GLY A 1 185 ? 1.502 10.398 -15.945 1 96.56 185 GLY A O 1
ATOM 1389 N N . ALA A 1 186 ? 1.332 9.93 -13.789 1 96.75 186 ALA A N 1
ATOM 1390 C CA . ALA A 1 186 ? 1.581 8.516 -14.047 1 96.75 186 ALA A CA 1
ATOM 1391 C C . ALA A 1 186 ? 0.376 7.863 -14.719 1 96.75 186 ALA A C 1
ATOM 1393 O O . ALA A 1 186 ? -0.77 8.219 -14.438 1 96.75 186 ALA A O 1
ATOM 1394 N N . PRO A 1 187 ? 0.646 6.945 -15.594 1 94.38 187 PRO A N 1
ATOM 1395 C CA . PRO A 1 187 ? -0.483 6.23 -16.188 1 94.38 187 PRO A CA 1
ATOM 1396 C C . PRO A 1 187 ? -1.267 5.406 -15.172 1 94.38 187 PRO A C 1
ATOM 1398 O O . PRO A 1 187 ? -0.669 4.73 -14.328 1 94.38 187 PRO A O 1
ATOM 1401 N N . ALA A 1 188 ? -2.582 5.512 -15.281 1 92.5 188 ALA A N 1
ATOM 1402 C CA . ALA A 1 188 ? -3.453 4.785 -14.367 1 92.5 188 ALA A CA 1
ATOM 1403 C C . ALA A 1 188 ? -3.498 3.299 -14.711 1 92.5 188 ALA A C 1
ATOM 1405 O O . ALA A 1 188 ? -3.311 2.922 -15.875 1 92.5 188 ALA A O 1
ATOM 1406 N N . PHE A 1 189 ? -3.699 2.463 -13.727 1 92.88 189 PHE A N 1
ATOM 1407 C CA . PHE A 1 189 ? -4.035 1.06 -13.938 1 92.88 189 PHE A CA 1
ATOM 1408 C C . PHE A 1 189 ? -5.547 0.869 -14 1 92.88 189 PHE A C 1
ATOM 1410 O O . PHE A 1 189 ? -6.297 1.617 -13.375 1 92.88 189 PHE A O 1
ATOM 1417 N N . ASP A 1 190 ? -5.926 -0.067 -14.82 1 92.88 190 ASP A N 1
ATOM 1418 C CA . ASP A 1 190 ? -7.277 -0.604 -14.703 1 92.88 190 ASP A CA 1
ATOM 1419 C C . ASP A 1 190 ? -7.367 -1.631 -13.57 1 92.88 190 ASP A C 1
ATOM 1421 O O . ASP A 1 190 ? -7.012 -2.797 -13.758 1 92.88 190 ASP A O 1
ATOM 1425 N N . ILE A 1 191 ? -7.91 -1.229 -12.477 1 92.94 191 ILE A N 1
ATOM 1426 C CA . ILE A 1 191 ? -7.891 -2.041 -11.266 1 92.94 191 ILE A CA 1
ATOM 1427 C C . ILE A 1 191 ? -8.641 -3.348 -11.508 1 92.94 191 ILE A C 1
ATOM 1429 O O . ILE A 1 191 ? -8.203 -4.414 -11.062 1 92.94 191 ILE A O 1
ATOM 1433 N N . ALA A 1 192 ? -9.781 -3.256 -12.172 1 92.19 192 ALA A N 1
ATOM 1434 C CA . ALA A 1 192 ? -10.547 -4.465 -12.477 1 92.19 192 ALA A CA 1
ATOM 1435 C C . ALA A 1 192 ? -9.719 -5.441 -13.312 1 92.19 192 ALA A C 1
ATOM 1437 O O . ALA A 1 192 ? -9.742 -6.648 -13.07 1 92.19 192 ALA A O 1
ATOM 1438 N N . ALA A 1 193 ? -8.984 -4.918 -14.25 1 92.88 193 ALA A N 1
ATOM 1439 C CA . ALA A 1 193 ? -8.141 -5.758 -15.094 1 92.88 193 ALA A CA 1
ATOM 1440 C C . ALA A 1 193 ? -7 -6.371 -14.297 1 92.88 193 ALA A C 1
ATOM 1442 O O . ALA A 1 193 ? -6.66 -7.543 -14.484 1 92.88 193 ALA A O 1
ATOM 1443 N N . ILE A 1 194 ? -6.379 -5.621 -13.406 1 94.94 194 ILE A N 1
ATOM 1444 C CA . ILE A 1 194 ? -5.336 -6.137 -12.523 1 94.94 194 ILE A CA 1
ATOM 1445 C C . ILE A 1 194 ? -5.871 -7.324 -11.727 1 94.94 194 ILE A C 1
ATOM 1447 O O . ILE A 1 194 ? -5.258 -8.391 -11.711 1 94.94 194 ILE A O 1
ATOM 1451 N N . MET A 1 195 ? -7.043 -7.105 -11.164 1 95.5 195 MET A N 1
ATOM 1452 C CA . MET A 1 195 ? -7.566 -8.125 -10.258 1 95.5 195 MET A CA 1
ATOM 1453 C C . MET A 1 195 ? -7.973 -9.375 -11.031 1 95.5 195 MET A C 1
ATOM 1455 O O . MET A 1 195 ? -7.816 -10.5 -10.539 1 95.5 195 MET A O 1
ATOM 1459 N N . ARG A 1 196 ? -8.5 -9.219 -12.227 1 94.88 196 ARG A N 1
ATOM 1460 C CA . ARG A 1 196 ? -8.859 -10.375 -13.047 1 94.88 196 ARG A CA 1
ATOM 1461 C C . ARG A 1 196 ? -7.637 -11.227 -13.352 1 94.88 196 ARG A C 1
ATOM 1463 O O . ARG A 1 196 ? -7.656 -12.445 -13.156 1 94.88 196 ARG A O 1
ATOM 1470 N N . GLN A 1 197 ? -6.605 -10.617 -13.844 1 96.75 197 GLN A N 1
ATOM 1471 C CA . GLN A 1 197 ? -5.379 -11.359 -14.125 1 96.75 197 GLN A CA 1
ATOM 1472 C C . GLN A 1 197 ? -4.777 -11.93 -12.852 1 96.75 197 GLN A C 1
ATOM 1474 O O . GLN A 1 197 ? -4.277 -13.055 -12.844 1 96.75 197 GLN A O 1
ATOM 1479 N N . HIS A 1 198 ? -4.836 -11.133 -11.789 1 97.19 198 HIS A N 1
ATOM 1480 C CA . HIS A 1 198 ? -4.23 -11.531 -10.523 1 97.19 198 HIS A CA 1
ATOM 1481 C C . HIS A 1 198 ? -4.902 -12.773 -9.953 1 97.19 198 HIS A C 1
ATOM 1483 O O . HIS A 1 198 ? -4.223 -13.727 -9.562 1 97.19 198 HIS A O 1
ATOM 1489 N N . VAL A 1 199 ? -6.16 -12.773 -9.914 1 96.69 199 VAL A N 1
ATOM 1490 C CA . VAL A 1 199 ? -6.914 -13.875 -9.328 1 96.69 199 VAL A CA 1
ATOM 1491 C C . VAL A 1 199 ? -6.594 -15.172 -10.07 1 96.69 199 VAL A C 1
ATOM 1493 O O . VAL A 1 199 ? -6.348 -16.203 -9.445 1 96.69 199 VAL A O 1
ATOM 1496 N N . GLU A 1 200 ? -6.543 -15.117 -11.359 1 96.69 200 GLU A N 1
ATOM 1497 C CA . GLU A 1 200 ? -6.266 -16.328 -12.141 1 96.69 200 GLU A CA 1
ATOM 1498 C C . GLU A 1 200 ? -4.848 -16.828 -11.891 1 96.69 200 GLU A C 1
ATOM 1500 O O . GLU A 1 200 ? -4.633 -18.031 -11.742 1 96.69 200 GLU A O 1
ATOM 1505 N N . THR A 1 201 ? -3.926 -15.922 -11.859 1 96.94 201 THR A N 1
ATOM 1506 C CA . THR A 1 201 ? -2.549 -16.297 -11.57 1 96.94 201 THR A CA 1
ATOM 1507 C C . THR A 1 201 ? -2.445 -16.938 -10.18 1 96.94 201 THR A C 1
ATOM 1509 O O . THR A 1 201 ? -1.827 -17.984 -10.023 1 96.94 201 THR A O 1
ATOM 1512 N N . MET A 1 202 ? -3.049 -16.312 -9.203 1 97.44 202 MET A N 1
ATOM 1513 C CA . MET A 1 202 ? -2.994 -16.797 -7.828 1 97.44 202 MET A CA 1
ATOM 1514 C C . MET A 1 202 ? -3.646 -18.172 -7.711 1 97.44 202 MET A C 1
ATOM 1516 O O . MET A 1 202 ? -3.109 -19.078 -7.059 1 97.44 202 MET A O 1
ATOM 1520 N N . LEU A 1 203 ? -4.797 -18.281 -8.336 1 96.5 203 LEU A N 1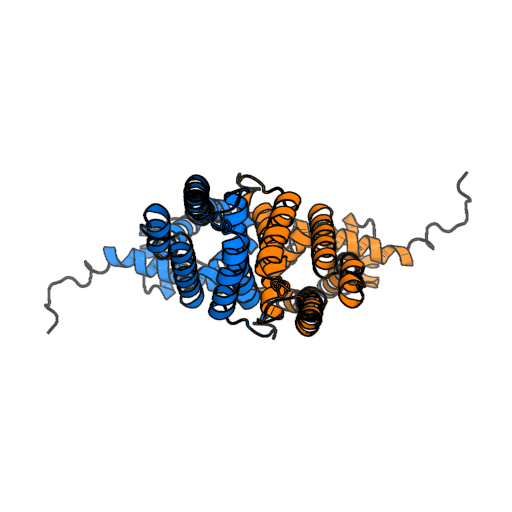
ATOM 1521 C CA . LEU A 1 203 ? -5.508 -19.547 -8.234 1 96.5 203 LEU A CA 1
ATOM 1522 C C . LEU A 1 203 ? -4.68 -20.688 -8.828 1 96.5 203 LEU A C 1
ATOM 1524 O O . LEU A 1 203 ? -4.602 -21.766 -8.25 1 96.5 203 LEU A O 1
ATOM 1528 N N . ARG A 1 204 ? -3.998 -20.5 -9.922 1 94.94 204 ARG A N 1
ATOM 1529 C CA . ARG A 1 204 ? -3.129 -21.516 -10.508 1 94.94 204 ARG A CA 1
ATOM 1530 C C . ARG A 1 204 ? -2.012 -21.906 -9.547 1 94.94 204 ARG A C 1
ATOM 1532 O O . ARG A 1 204 ? -1.601 -23.062 -9.5 1 94.94 204 ARG A O 1
ATOM 1539 N N . GLY A 1 205 ? -1.57 -20.953 -8.789 1 96 205 GLY A N 1
ATOM 1540 C CA . GLY A 1 205 ? -0.462 -21.203 -7.887 1 96 205 GLY A CA 1
ATOM 1541 C C . GLY A 1 205 ? -0.898 -21.797 -6.559 1 96 205 GLY A C 1
ATOM 1542 O O . GLY A 1 205 ? -0.133 -22.516 -5.914 1 96 205 GLY A O 1
ATOM 1543 N N . MET A 1 206 ? -2.096 -21.484 -6.148 1 95.44 206 MET A N 1
ATOM 1544 C CA . MET A 1 206 ? -2.596 -21.828 -4.82 1 95.44 206 MET A CA 1
ATOM 1545 C C . MET A 1 206 ? -3.238 -23.219 -4.82 1 95.44 206 MET A C 1
ATOM 1547 O O . MET A 1 206 ? -3.26 -23.891 -3.795 1 95.44 206 MET A O 1
ATOM 1551 N N . LEU A 1 207 ? -3.814 -23.531 -5.922 1 93 207 LEU A N 1
ATOM 1552 C CA . LEU A 1 207 ? -4.668 -24.703 -5.926 1 93 207 LEU A CA 1
ATOM 1553 C C . LEU A 1 207 ? -3.828 -25.984 -5.969 1 93 207 LEU A C 1
ATOM 1555 O O . LEU A 1 207 ? -2.803 -26.031 -6.656 1 93 207 LEU A O 1
ATOM 1559 N N . ALA A 1 208 ? -4.297 -26.906 -5.242 1 84.88 208 ALA A N 1
ATOM 1560 C CA . ALA A 1 208 ? -3.676 -28.234 -5.215 1 84.88 208 ALA A CA 1
ATOM 1561 C C . ALA A 1 208 ? -3.982 -29.016 -6.492 1 84.88 208 ALA A C 1
ATOM 1563 O O . ALA A 1 208 ? -5.027 -28.812 -7.117 1 84.88 208 ALA A O 1
ATOM 1564 N N . GLU A 1 209 ? -2.887 -29.578 -7.113 1 71.62 209 GLU A N 1
ATOM 1565 C CA . GLU A 1 209 ? -3.129 -30.438 -8.266 1 71.62 209 GLU A CA 1
ATOM 1566 C C . GLU A 1 209 ? -4.031 -31.609 -7.887 1 71.62 209 GLU A C 1
ATOM 1568 O O . GLU A 1 209 ? -3.961 -32.125 -6.766 1 71.62 209 GLU A O 1
ATOM 1573 N N . GLU A 1 210 ? -5.25 -31.656 -8.492 1 58.84 210 GLU A N 1
ATOM 1574 C CA . GLU A 1 210 ? -6.047 -32.875 -8.297 1 58.84 210 GLU A CA 1
ATOM 1575 C C . GLU A 1 210 ? -5.184 -34.125 -8.414 1 58.84 210 GLU A C 1
ATOM 1577 O O . GLU A 1 210 ? -4.277 -34.188 -9.242 1 58.84 210 GLU A O 1
ATOM 1582 N N . PRO A 1 211 ? -5.082 -34.906 -7.309 1 49.12 211 PRO A N 1
ATOM 1583 C CA . PRO A 1 211 ? -4.426 -36.219 -7.508 1 49.12 211 PRO A CA 1
ATOM 1584 C C . PRO A 1 211 ? -4.828 -36.875 -8.812 1 49.12 211 PRO A C 1
ATOM 1586 O O . PRO A 1 211 ? -5.984 -36.781 -9.234 1 49.12 211 PRO A O 1
ATOM 1589 N N . ARG A 1 212 ? -4.023 -36.719 -9.922 1 43.94 212 ARG A N 1
ATOM 1590 C CA . ARG A 1 212 ? -4.328 -37.594 -11.047 1 43.94 212 ARG A CA 1
ATOM 1591 C C . ARG A 1 212 ? -4.812 -38.969 -10.57 1 43.94 212 ARG A C 1
ATOM 1593 O O . ARG A 1 212 ? -4.172 -39.594 -9.727 1 43.94 212 ARG A O 1
ATOM 1600 N N . PRO A 1 213 ? -6.031 -39.25 -11.023 1 44.84 213 PRO A N 1
ATOM 1601 C CA . PRO A 1 213 ? -6.32 -40.656 -10.789 1 44.84 213 PRO A CA 1
ATOM 1602 C C . PRO A 1 213 ? -5.203 -41.594 -11.266 1 44.84 213 PRO A C 1
ATOM 1604 O O . PRO A 1 213 ? -4.473 -41.25 -12.203 1 44.84 213 PRO A O 1
ATOM 1607 N N . MET B 1 1 ? 49.094 8.375 17.438 1 29.97 1 MET B N 1
ATOM 1608 C CA . MET B 1 1 ? 49.281 9.812 17.219 1 29.97 1 MET B CA 1
ATOM 1609 C C . MET B 1 1 ? 48.781 10.227 15.844 1 29.97 1 MET B C 1
ATOM 1611 O O . MET B 1 1 ? 49.344 9.805 14.828 1 29.97 1 MET B O 1
ATOM 1615 N N . LEU B 1 2 ? 47.406 10.469 15.641 1 37.88 2 LEU B N 1
ATOM 1616 C CA . LEU B 1 2 ? 46.812 10.789 14.336 1 37.88 2 LEU B CA 1
ATOM 1617 C C . LEU B 1 2 ? 47.562 11.953 13.688 1 37.88 2 LEU B C 1
ATOM 1619 O O . LEU B 1 2 ? 48.125 12.805 14.375 1 37.88 2 LEU B O 1
ATOM 1623 N N . GLN B 1 3 ? 48.094 11.742 12.562 1 39.19 3 GLN B N 1
ATOM 1624 C CA . GLN B 1 3 ? 49 12.734 11.969 1 39.19 3 GLN B CA 1
ATOM 1625 C C . GLN B 1 3 ? 48.344 14.125 11.977 1 39.19 3 GLN B C 1
ATOM 1627 O O . GLN B 1 3 ? 47.156 14.266 11.719 1 39.19 3 GLN B O 1
ATOM 1632 N N . PRO B 1 4 ? 48.938 15.227 12.5 1 42.31 4 PRO B N 1
ATOM 1633 C CA . PRO B 1 4 ? 48.438 16.562 12.844 1 42.31 4 PRO B CA 1
ATOM 1634 C C . PRO B 1 4 ? 47.719 17.234 11.672 1 42.31 4 PRO B C 1
ATOM 1636 O O . PRO B 1 4 ? 46.812 18.031 11.883 1 42.31 4 PRO B O 1
ATOM 1639 N N . GLY B 1 5 ? 48.312 17.359 10.531 1 38.78 5 GLY B N 1
ATOM 1640 C CA . GLY B 1 5 ? 48.031 18.328 9.477 1 38.78 5 GLY B CA 1
ATOM 1641 C C . GLY B 1 5 ? 46.812 17.953 8.648 1 38.78 5 GLY B C 1
ATOM 1642 O O . GLY B 1 5 ? 46.562 18.562 7.602 1 38.78 5 GLY B O 1
ATOM 1643 N N . GLU B 1 6 ? 46.594 16.625 8.555 1 40.53 6 GLU B N 1
ATOM 1644 C CA . GLU B 1 6 ? 45.5 16.391 7.641 1 40.53 6 GLU B CA 1
ATOM 1645 C C . GLU B 1 6 ? 44.25 17.219 8.039 1 40.53 6 GLU B C 1
ATOM 1647 O O . GLU B 1 6 ? 43.781 17.109 9.164 1 40.53 6 GLU B O 1
ATOM 1652 N N . PRO B 1 7 ? 44.344 18.453 7.547 1 38.12 7 PRO B N 1
ATOM 1653 C CA . PRO B 1 7 ? 43.25 19.312 8 1 38.12 7 PRO B CA 1
ATOM 1654 C C . PRO B 1 7 ? 41.938 18.547 8.211 1 38.12 7 PRO B C 1
ATOM 1656 O O . PRO B 1 7 ? 41.625 17.656 7.43 1 38.12 7 PRO B O 1
ATOM 1659 N N . LYS B 1 8 ? 41.594 18.359 9.352 1 39.28 8 LYS B N 1
ATOM 1660 C CA . LYS B 1 8 ? 40.281 17.891 9.727 1 39.28 8 LYS B CA 1
ATOM 1661 C C . LYS B 1 8 ? 39.219 18.406 8.758 1 39.28 8 LYS B C 1
ATOM 1663 O O . LYS B 1 8 ? 38.094 17.922 8.742 1 39.28 8 LYS B O 1
ATOM 1668 N N . PHE B 1 9 ? 39.469 19.594 8.094 1 36.66 9 PHE B N 1
ATOM 1669 C CA . PHE B 1 9 ? 38.469 20.281 7.273 1 36.66 9 PHE B CA 1
ATOM 1670 C C . PHE B 1 9 ? 38.344 19.609 5.91 1 36.66 9 PHE B C 1
ATOM 1672 O O . PHE B 1 9 ? 37.469 19.969 5.121 1 36.66 9 PHE B O 1
ATOM 1679 N N . ARG B 1 10 ? 39.5 19.078 5.258 1 40.53 10 ARG B N 1
ATOM 1680 C CA . ARG B 1 10 ? 39.406 18.578 3.893 1 40.53 10 ARG B CA 1
ATOM 1681 C C . ARG B 1 10 ? 38.531 17.344 3.818 1 40.53 10 ARG B C 1
ATOM 1683 O O . ARG B 1 10 ? 38.156 16.906 2.727 1 40.53 10 ARG B O 1
ATOM 1690 N N . ARG B 1 11 ? 38.656 16.453 4.562 1 42.75 11 ARG B N 1
ATOM 1691 C CA . ARG B 1 11 ? 37.781 15.289 4.609 1 42.75 11 ARG B CA 1
ATOM 1692 C C . ARG B 1 11 ? 36.312 15.719 4.656 1 42.75 11 ARG B C 1
ATOM 1694 O O . ARG B 1 11 ? 35.406 14.883 4.723 1 42.75 11 ARG B O 1
ATOM 1701 N N . ARG B 1 12 ? 35.812 16.891 5.297 1 42.22 12 ARG B N 1
ATOM 1702 C CA . ARG B 1 12 ? 34.531 17.406 5.77 1 42.22 12 ARG B CA 1
ATOM 1703 C C . ARG B 1 12 ? 33.625 17.75 4.605 1 42.22 12 ARG B C 1
ATOM 1705 O O . ARG B 1 12 ? 32.375 17.703 4.738 1 42.22 12 ARG B O 1
ATOM 1712 N N . LYS B 1 13 ? 34.156 18.344 3.582 1 45.81 13 LYS B N 1
ATOM 1713 C CA . LYS B 1 13 ? 33.344 18.938 2.539 1 45.81 13 LYS B CA 1
ATOM 1714 C C . LYS B 1 13 ? 32.656 17.875 1.683 1 45.81 13 LYS B C 1
ATOM 1716 O O . LYS B 1 13 ? 31.469 17.969 1.376 1 45.81 13 LYS B O 1
ATOM 1721 N N . ALA B 1 14 ? 33.406 17.016 1.099 1 48.16 14 ALA B N 1
ATOM 1722 C CA . ALA B 1 14 ? 32.875 16.109 0.094 1 48.16 14 ALA B CA 1
ATOM 1723 C C . ALA B 1 14 ? 31.969 15.055 0.733 1 48.16 14 ALA B C 1
ATOM 1725 O O . ALA B 1 14 ? 31.031 14.578 0.103 1 48.16 14 ALA B O 1
ATOM 1726 N N . ASP B 1 15 ? 32.375 14.406 1.828 1 53.59 15 ASP B N 1
ATOM 1727 C CA . ASP B 1 15 ? 31.734 13.312 2.537 1 53.59 15 ASP B CA 1
ATOM 1728 C C . ASP B 1 15 ? 30.453 13.797 3.225 1 53.59 15 ASP B C 1
ATOM 1730 O O . ASP B 1 15 ? 29.578 13 3.545 1 53.59 15 ASP B O 1
ATOM 1734 N N . ARG B 1 16 ? 30.188 15.102 3.074 1 63.22 16 ARG B N 1
ATOM 1735 C CA . ARG B 1 16 ? 29.203 15.805 3.895 1 63.22 16 ARG B CA 1
ATOM 1736 C C . ARG B 1 16 ? 27.812 15.727 3.273 1 63.22 16 ARG B C 1
ATOM 1738 O O . ARG B 1 16 ? 26.828 15.516 3.979 1 63.22 16 ARG B O 1
ATOM 1745 N N . PRO B 1 17 ? 27.891 15.445 1.884 1 83.12 17 PRO B N 1
ATOM 1746 C CA . PRO B 1 17 ? 26.531 15.352 1.354 1 83.12 17 PRO B CA 1
ATOM 1747 C C . PRO B 1 17 ? 25.859 14.016 1.67 1 83.12 17 PRO B C 1
ATOM 1749 O O . PRO B 1 17 ? 24.656 13.969 1.938 1 83.12 17 PRO B O 1
ATOM 1752 N N . ALA B 1 18 ? 26.75 13 1.925 1 91.38 18 ALA B N 1
ATOM 1753 C CA . ALA B 1 18 ? 26.172 11.688 2.191 1 91.38 18 ALA B CA 1
ATOM 1754 C C . ALA B 1 18 ? 25.609 11.609 3.607 1 91.38 18 ALA B C 1
ATOM 1756 O O . ALA B 1 18 ? 24.547 11.016 3.828 1 91.38 18 ALA B O 1
ATOM 1757 N N . GLU B 1 19 ? 26.328 12.25 4.488 1 93.44 19 GLU B N 1
ATOM 1758 C CA . GLU B 1 19 ? 25.859 12.273 5.871 1 93.44 19 GLU B CA 1
ATOM 1759 C C . GLU B 1 19 ? 24.547 13.055 6.004 1 93.44 19 GLU B C 1
ATOM 1761 O O . GLU B 1 19 ? 23.656 12.656 6.754 1 93.44 19 GLU B O 1
ATOM 1766 N N . ILE B 1 20 ? 24.484 14.117 5.23 1 95.75 20 ILE B N 1
ATOM 1767 C CA . ILE B 1 20 ? 23.266 14.938 5.25 1 95.75 20 ILE B CA 1
ATOM 1768 C C . ILE B 1 20 ? 22.094 14.156 4.668 1 95.75 20 ILE B C 1
ATOM 1770 O O . ILE B 1 20 ? 21 14.148 5.23 1 95.75 20 ILE B O 1
ATOM 1774 N N . VAL B 1 21 ? 22.375 13.477 3.617 1 96.31 21 VAL B N 1
ATOM 1775 C CA . VAL B 1 21 ? 21.344 12.695 2.939 1 96.31 21 VAL B CA 1
ATOM 1776 C C . VAL B 1 21 ? 20.844 11.586 3.859 1 96.31 21 VAL B C 1
ATOM 1778 O O . VAL B 1 21 ? 19.641 11.367 3.984 1 96.31 21 VAL B O 1
ATOM 1781 N N . GLN B 1 22 ? 21.75 10.93 4.562 1 94.81 22 GLN B N 1
ATOM 1782 C CA . GLN B 1 22 ? 21.375 9.844 5.469 1 94.81 22 GLN B CA 1
ATOM 1783 C C . GLN B 1 22 ? 20.594 10.375 6.664 1 94.81 22 GLN B C 1
ATOM 1785 O O . GLN B 1 22 ? 19.625 9.758 7.102 1 94.81 22 GLN B O 1
ATOM 1790 N N . ALA B 1 23 ? 21.016 11.469 7.141 1 96.25 23 ALA B N 1
ATOM 1791 C CA . ALA B 1 23 ? 20.281 12.102 8.234 1 96.25 23 ALA B CA 1
ATOM 1792 C C . ALA B 1 23 ? 18.891 12.508 7.789 1 96.25 23 ALA B C 1
ATOM 1794 O O . ALA B 1 23 ? 17.906 12.312 8.531 1 96.25 23 ALA B O 1
ATOM 1795 N N . ALA B 1 24 ? 18.812 13.078 6.594 1 97.12 24 ALA B N 1
ATOM 1796 C CA . ALA B 1 24 ? 17.516 13.5 6.047 1 97.12 24 ALA B CA 1
ATOM 1797 C C . ALA B 1 24 ? 16.594 12.297 5.863 1 97.12 24 ALA B C 1
ATOM 1799 O O . ALA B 1 24 ? 15.406 12.375 6.184 1 97.12 24 ALA B O 1
ATOM 1800 N N . LEU B 1 25 ? 17.156 11.234 5.367 1 95.38 25 LEU B N 1
ATOM 1801 C CA . LEU B 1 25 ? 16.391 10.008 5.191 1 95.38 25 LEU B CA 1
ATOM 1802 C C . LEU B 1 25 ? 15.766 9.562 6.508 1 95.38 25 LEU B C 1
ATOM 1804 O O . LEU B 1 25 ? 14.57 9.266 6.566 1 95.38 25 LEU B O 1
ATOM 1808 N N . ALA B 1 26 ? 16.531 9.57 7.52 1 94.88 26 ALA B N 1
ATOM 1809 C CA . ALA B 1 26 ? 16.078 9.156 8.844 1 94.88 26 ALA B CA 1
ATOM 1810 C C . ALA B 1 26 ? 15.008 10.109 9.375 1 94.88 26 ALA B C 1
ATOM 1812 O O . ALA B 1 26 ? 13.977 9.672 9.883 1 94.88 26 ALA B O 1
ATOM 1813 N N . VAL B 1 27 ? 15.242 11.406 9.227 1 96.38 27 VAL B N 1
ATOM 1814 C CA . VAL B 1 27 ? 14.328 12.414 9.758 1 96.38 27 VAL B CA 1
ATOM 1815 C C . VAL B 1 27 ? 13.008 12.383 8.977 1 96.38 27 VAL B C 1
ATOM 1817 O O . VAL B 1 27 ? 11.93 12.43 9.57 1 96.38 27 VAL B O 1
ATOM 1820 N N . PHE B 1 28 ? 13.062 12.258 7.633 1 96.31 28 PHE B N 1
ATOM 1821 C CA . PHE B 1 28 ? 11.867 12.164 6.809 1 96.31 28 PHE B CA 1
ATOM 1822 C C . PHE B 1 28 ? 11.055 10.93 7.168 1 96.31 28 PHE B C 1
ATOM 1824 O O . PHE B 1 28 ? 9.828 10.984 7.262 1 96.31 28 PHE B O 1
ATOM 1831 N N . ALA B 1 29 ? 11.742 9.852 7.406 1 92.69 29 ALA B N 1
ATOM 1832 C CA . ALA B 1 29 ? 11.055 8.609 7.762 1 92.69 29 ALA B CA 1
ATOM 1833 C C . ALA B 1 29 ? 10.391 8.719 9.133 1 92.69 29 ALA B C 1
ATOM 1835 O O . ALA B 1 29 ? 9.305 8.188 9.352 1 92.69 29 ALA B O 1
ATOM 1836 N N . GLU B 1 30 ? 11.008 9.422 10.008 1 91.56 30 GLU B N 1
ATOM 1837 C CA . GLU B 1 30 ? 10.562 9.516 11.398 1 91.56 30 GLU B CA 1
ATOM 1838 C C . GLU B 1 30 ? 9.469 10.562 11.562 1 91.56 30 GLU B C 1
ATOM 1840 O O . GLU B 1 30 ? 8.469 10.328 12.242 1 91.56 30 GLU B O 1
ATOM 1845 N N . LYS B 1 31 ? 9.625 11.742 10.82 1 92.81 31 LYS B N 1
ATOM 1846 C CA . LYS B 1 31 ? 8.789 12.891 11.172 1 92.81 31 LYS B CA 1
ATOM 1847 C C . LYS B 1 31 ? 7.863 13.258 10.016 1 92.81 31 LYS B C 1
ATOM 1849 O O . LYS B 1 31 ? 6.883 13.984 10.203 1 92.81 31 LYS B O 1
ATOM 1854 N N . GLY B 1 32 ? 8.242 12.742 8.867 1 94.38 32 GLY B N 1
ATOM 1855 C CA . GLY B 1 32 ? 7.551 13.211 7.68 1 94.38 32 GLY B CA 1
ATOM 1856 C C . GLY B 1 32 ? 8.211 14.422 7.043 1 94.38 32 GLY B C 1
ATOM 1857 O O . GLY B 1 32 ? 9.125 15.008 7.621 1 94.38 32 GLY B O 1
ATOM 1858 N N . PHE B 1 33 ? 7.773 14.727 5.871 1 96.12 33 PHE B N 1
ATOM 1859 C CA . PHE B 1 33 ? 8.344 15.82 5.098 1 96.12 33 PHE B CA 1
ATOM 1860 C C . PHE B 1 33 ? 7.883 17.172 5.633 1 96.12 33 PHE B C 1
ATOM 1862 O O . PHE B 1 33 ? 8.695 18.062 5.852 1 96.12 33 PHE B O 1
ATOM 1869 N N . ALA B 1 34 ? 6.652 17.312 5.875 1 93.81 34 ALA B N 1
ATOM 1870 C CA . ALA B 1 34 ? 6.094 18.578 6.352 1 93.81 34 ALA B CA 1
ATOM 1871 C C . ALA B 1 34 ? 6.723 18.984 7.68 1 93.81 34 ALA B C 1
ATOM 1873 O O . ALA B 1 34 ? 7.117 20.141 7.855 1 93.81 34 ALA B O 1
ATOM 1874 N N . ALA B 1 35 ? 6.953 18.094 8.594 1 93.69 35 ALA B N 1
ATOM 1875 C CA . ALA B 1 35 ? 7.387 18.391 9.961 1 93.69 35 ALA B CA 1
ATOM 1876 C C . ALA B 1 35 ? 8.906 18.516 10.039 1 93.69 35 ALA B C 1
ATOM 1878 O O . ALA B 1 35 ? 9.43 19.141 10.961 1 93.69 35 ALA B O 1
ATOM 1879 N N . ALA B 1 36 ? 9.578 17.906 9.109 1 96 36 ALA B N 1
ATOM 1880 C CA . ALA B 1 36 ? 11.039 17.922 9.125 1 96 36 ALA B CA 1
ATOM 1881 C C . ALA B 1 36 ? 11.57 19.344 8.875 1 96 36 ALA B C 1
ATOM 1883 O O . ALA B 1 36 ? 11.039 20.062 8.039 1 96 36 ALA B O 1
ATOM 1884 N N . LYS B 1 37 ? 12.625 19.688 9.617 1 95.38 37 LYS B N 1
ATOM 1885 C CA . LYS B 1 37 ? 13.289 20.969 9.453 1 95.38 37 LYS B CA 1
ATOM 1886 C C . LYS B 1 37 ? 14.758 20.781 9.055 1 95.38 37 LYS B C 1
ATOM 1888 O O . LYS B 1 37 ? 15.43 19.875 9.555 1 95.38 37 LYS B O 1
ATOM 1893 N N . LEU B 1 38 ? 15.195 21.625 8.234 1 95.25 38 LEU B N 1
ATOM 1894 C CA . LEU B 1 38 ? 16.578 21.547 7.762 1 95.25 38 LEU B CA 1
ATOM 1895 C C . LEU B 1 38 ? 17.562 21.672 8.922 1 95.25 38 LEU B C 1
ATOM 1897 O O . LEU B 1 38 ? 18.578 20.984 8.953 1 95.25 38 LEU B O 1
ATOM 1901 N N . ASP B 1 39 ? 17.141 22.453 9.883 1 93.81 39 ASP B N 1
ATOM 1902 C CA . ASP B 1 39 ? 18.016 22.641 11.039 1 93.81 39 ASP B CA 1
ATOM 1903 C C . ASP B 1 39 ? 18.172 21.328 11.828 1 93.81 39 ASP B C 1
ATOM 1905 O O . ASP B 1 39 ? 19.266 21 12.297 1 93.81 39 ASP B O 1
ATOM 1909 N N . GLU B 1 40 ? 17.141 20.656 11.984 1 95.56 40 GLU B N 1
ATOM 1910 C CA . GLU B 1 40 ? 17.156 19.375 12.68 1 95.56 40 GLU B CA 1
ATOM 1911 C C . GLU B 1 40 ? 17.984 18.344 11.906 1 95.56 40 GLU B C 1
ATOM 1913 O O . GLU B 1 40 ? 18.703 17.547 12.508 1 95.56 40 GLU B O 1
ATOM 1918 N N . ILE B 1 41 ? 17.828 18.344 10.578 1 96.81 41 ILE B N 1
ATOM 1919 C CA . ILE B 1 41 ? 18.594 17.422 9.727 1 96.81 41 ILE B CA 1
ATOM 1920 C C . ILE B 1 41 ? 20.078 17.75 9.82 1 96.81 41 ILE B C 1
ATOM 1922 O O . ILE B 1 41 ? 20.906 16.844 9.93 1 96.81 41 ILE B O 1
ATOM 1926 N N . ALA B 1 42 ? 20.422 19.031 9.805 1 96.19 42 ALA B N 1
ATOM 1927 C CA . ALA B 1 42 ? 21.812 19.453 9.953 1 96.19 42 ALA B CA 1
ATOM 1928 C C . ALA B 1 42 ? 22.391 18.953 11.266 1 96.19 42 ALA B C 1
ATOM 1930 O O . ALA B 1 42 ? 23.484 18.391 11.297 1 96.19 42 ALA B O 1
ATOM 1931 N N . ALA B 1 43 ? 21.625 19.156 12.312 1 96.25 43 ALA B N 1
ATOM 1932 C CA . ALA B 1 43 ? 22.062 18.734 13.641 1 96.25 43 ALA B CA 1
ATOM 1933 C C . ALA B 1 43 ? 22.312 17.234 13.688 1 96.25 43 ALA B C 1
ATOM 1935 O O . ALA B 1 43 ? 23.328 16.766 14.219 1 96.25 43 ALA B O 1
ATOM 1936 N N . ARG B 1 44 ? 21.422 16.484 13.125 1 95.56 44 ARG B N 1
ATOM 1937 C CA . ARG B 1 44 ? 21.547 15.023 13.102 1 95.56 44 ARG B CA 1
ATOM 1938 C C . ARG B 1 44 ? 22.75 14.594 12.273 1 95.56 44 ARG B C 1
ATOM 1940 O O . ARG B 1 44 ? 23.406 13.586 12.594 1 95.56 44 ARG B O 1
ATOM 1947 N N . ALA B 1 45 ? 23.016 15.328 11.25 1 95.81 45 ALA B N 1
ATOM 1948 C CA . ALA B 1 45 ? 24.125 15.016 10.352 1 95.81 45 ALA B CA 1
ATOM 1949 C C . ALA B 1 45 ? 25.453 15.469 10.945 1 95.81 45 ALA B C 1
ATOM 1951 O O . ALA B 1 45 ? 26.531 15.133 10.43 1 95.81 45 ALA B O 1
ATOM 1952 N N . GLY B 1 46 ? 25.406 16.297 11.992 1 95.19 46 GLY B N 1
ATOM 1953 C CA . GLY B 1 46 ? 26.609 16.797 12.617 1 95.19 46 GLY B CA 1
ATOM 1954 C C . GLY B 1 46 ? 27.266 17.922 11.82 1 95.19 46 GLY B C 1
ATOM 1955 O O . GLY B 1 46 ? 28.5 18.031 11.789 1 95.19 46 GLY B O 1
ATOM 1956 N N . VAL B 1 47 ? 26.469 18.656 11.078 1 94.25 47 VAL B N 1
ATOM 1957 C CA . VAL B 1 47 ? 26.984 19.781 10.305 1 94.25 47 VAL B CA 1
ATOM 1958 C C . VAL B 1 47 ? 26.25 21.062 10.711 1 94.25 47 VAL B C 1
ATOM 1960 O O . VAL B 1 47 ? 25.219 21 11.383 1 94.25 47 VAL B O 1
ATOM 1963 N N . SER B 1 48 ? 26.844 22.141 10.312 1 92.44 48 SER B N 1
ATOM 1964 C CA . SER B 1 48 ? 26.172 23.406 10.57 1 92.44 48 SER B CA 1
ATOM 1965 C C . SER B 1 48 ? 25.031 23.641 9.594 1 92.44 48 SER B C 1
ATOM 1967 O O . SER B 1 48 ? 24.984 23.047 8.516 1 92.44 48 SER B O 1
ATOM 1969 N N . LYS B 1 49 ? 24.062 24.438 10.039 1 91.25 49 LYS B N 1
ATOM 1970 C CA . LYS B 1 49 ? 22.969 24.844 9.148 1 91.25 49 LYS B CA 1
ATOM 1971 C C . LYS B 1 49 ? 23.516 25.438 7.855 1 91.25 49 LYS B C 1
ATOM 1973 O O . LYS B 1 49 ? 23.031 25.125 6.766 1 91.25 49 LYS B O 1
ATOM 1978 N N . GLY B 1 50 ? 24.469 26.344 8.023 1 91.31 50 GLY B N 1
ATOM 1979 C CA . GLY B 1 50 ? 25.094 26.953 6.867 1 91.31 50 GLY B CA 1
ATOM 1980 C C . GLY B 1 50 ? 25.703 25.953 5.902 1 91.31 50 GLY B C 1
ATOM 1981 O O . GLY B 1 50 ? 25.547 26.094 4.684 1 91.31 50 GLY B O 1
ATOM 1982 N N . ALA B 1 51 ? 26.344 24.984 6.359 1 91.12 51 ALA B N 1
ATOM 1983 C CA . ALA B 1 51 ? 26.938 23.938 5.543 1 91.12 51 ALA B CA 1
ATOM 1984 C C . ALA B 1 51 ? 25.875 23.172 4.762 1 91.12 51 ALA B C 1
ATOM 1986 O O . ALA B 1 51 ? 26.062 22.844 3.586 1 91.12 51 ALA B O 1
ATOM 1987 N N . LEU B 1 52 ? 24.703 22.797 5.426 1 94.62 52 LEU B N 1
ATOM 1988 C CA . LEU B 1 52 ? 23.625 22.109 4.75 1 94.62 52 LEU B CA 1
ATOM 1989 C C . LEU B 1 52 ? 23.094 22.938 3.576 1 94.62 52 LEU B C 1
ATOM 1991 O O . LEU B 1 52 ? 22.859 22.391 2.494 1 94.62 52 LEU B O 1
ATOM 1995 N N . TYR B 1 53 ? 23.047 24.203 3.779 1 92.81 53 TYR B N 1
ATOM 1996 C CA . TYR B 1 53 ? 22.453 25.078 2.775 1 92.81 53 TYR B CA 1
ATOM 1997 C C . TYR B 1 53 ? 23.391 25.266 1.592 1 92.81 53 TYR B C 1
ATOM 1999 O O . TYR B 1 53 ? 22.984 25.703 0.518 1 92.81 53 TYR B O 1
ATOM 2007 N N . LEU B 1 54 ? 24.703 25.016 1.809 1 91.94 54 LEU B N 1
ATOM 2008 C CA . LEU B 1 54 ? 25.641 25.031 0.698 1 91.94 54 LEU B CA 1
ATOM 2009 C C . LEU B 1 54 ? 25.328 23.922 -0.302 1 91.94 54 LEU B C 1
ATOM 2011 O O . LEU B 1 54 ? 25.594 24.062 -1.497 1 91.94 54 LEU B O 1
ATOM 2015 N N . TYR B 1 55 ? 24.75 22.922 0.197 1 92.69 55 TYR B N 1
ATOM 2016 C CA . TYR B 1 55 ? 24.5 21.75 -0.644 1 92.69 55 TYR B CA 1
ATOM 2017 C C . TYR B 1 55 ? 23.047 21.703 -1.102 1 92.69 55 TYR B C 1
ATOM 2019 O O . TYR B 1 55 ? 22.75 21.266 -2.215 1 92.69 55 TYR B O 1
ATOM 2027 N N . PHE B 1 56 ? 22.125 22.062 -0.207 1 94.88 56 PHE B N 1
ATOM 2028 C CA . PHE B 1 56 ? 20.688 21.938 -0.479 1 94.88 56 PHE B CA 1
ATOM 2029 C C . PHE B 1 56 ? 19.969 23.234 -0.141 1 94.88 56 PHE B C 1
ATOM 2031 O O . PHE B 1 56 ? 19.828 23.578 1.033 1 94.88 56 PHE B O 1
ATOM 2038 N N . GLU B 1 57 ? 19.438 23.812 -1.14 1 91.75 57 GLU B N 1
ATOM 2039 C CA . GLU B 1 57 ? 18.797 25.109 -0.975 1 91.75 57 GLU B CA 1
ATOM 2040 C C . GLU B 1 57 ? 17.391 24.953 -0.382 1 91.75 57 GLU B C 1
ATOM 2042 O O . GLU B 1 57 ? 16.922 25.828 0.352 1 91.75 57 GLU B O 1
ATOM 2047 N N . THR B 1 58 ? 16.781 23.891 -0.786 1 94.06 58 THR B N 1
ATOM 2048 C CA . THR B 1 58 ? 15.414 23.688 -0.32 1 94.06 58 THR B CA 1
ATOM 2049 C C . THR B 1 58 ? 15.234 22.266 0.235 1 94.06 58 THR B C 1
ATOM 2051 O O . THR B 1 58 ? 16.047 21.375 -0.049 1 94.06 58 THR B O 1
ATOM 2054 N N . LYS B 1 59 ? 14.273 22.062 1.005 1 96.06 59 LYS B N 1
ATOM 2055 C CA . LYS B 1 59 ? 13.922 20.734 1.517 1 96.06 59 LYS B CA 1
ATOM 2056 C C . LYS B 1 59 ? 13.609 19.766 0.378 1 96.06 59 LYS B C 1
ATOM 2058 O O . LYS B 1 59 ? 13.922 18.578 0.459 1 96.06 59 LYS B O 1
ATOM 2063 N N . GLU B 1 60 ? 13.055 20.297 -0.698 1 95.31 60 GLU B N 1
ATOM 2064 C CA . GLU B 1 60 ? 12.742 19.5 -1.881 1 95.31 60 GLU B CA 1
ATOM 2065 C C . GLU B 1 60 ? 14.008 19 -2.564 1 95.31 60 GLU B C 1
AT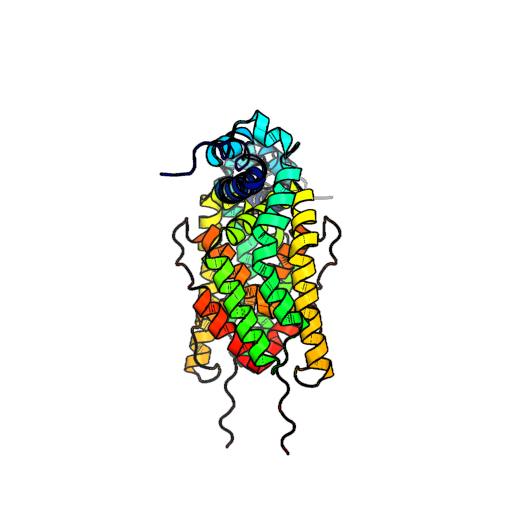OM 2067 O O . GLU B 1 60 ? 14.07 17.844 -2.994 1 95.31 60 GLU B O 1
ATOM 2072 N N . ASP B 1 61 ? 14.945 19.891 -2.602 1 95.38 61 ASP B N 1
ATOM 2073 C CA . ASP B 1 61 ? 16.234 19.469 -3.152 1 95.38 61 ASP B CA 1
ATOM 2074 C C . ASP B 1 61 ? 16.844 18.344 -2.332 1 95.38 61 ASP B C 1
ATOM 2076 O O . ASP B 1 61 ? 17.406 17.406 -2.891 1 95.38 61 ASP B O 1
ATOM 2080 N N . LEU B 1 62 ? 16.719 18.562 -1.099 1 96.88 62 LEU B N 1
ATOM 2081 C CA . LEU B 1 62 ? 17.266 17.562 -0.198 1 96.88 62 LEU B CA 1
ATOM 2082 C C . LEU B 1 62 ? 16.5 16.25 -0.34 1 96.88 62 LEU B C 1
ATOM 2084 O O . LEU B 1 62 ? 17.094 15.164 -0.35 1 96.88 62 LEU B O 1
ATOM 2088 N N . PHE B 1 63 ? 15.227 16.312 -0.471 1 97.81 63 PHE B N 1
ATOM 2089 C CA . PHE B 1 63 ? 14.438 15.094 -0.656 1 97.81 63 PHE B CA 1
ATOM 2090 C C . PHE B 1 63 ? 14.828 14.383 -1.945 1 97.81 63 PHE B C 1
ATOM 2092 O O . PHE B 1 63 ? 14.969 13.164 -1.969 1 97.81 63 PHE B O 1
ATOM 2099 N N . ARG B 1 64 ? 14.969 15.102 -3.031 1 97.06 64 ARG B N 1
ATOM 2100 C CA . ARG B 1 64 ? 15.414 14.508 -4.285 1 97.06 64 ARG B CA 1
ATOM 2101 C C . ARG B 1 64 ? 16.734 13.758 -4.09 1 97.06 64 ARG B C 1
ATOM 2103 O O . ARG B 1 64 ? 16.906 12.648 -4.602 1 97.06 64 ARG B O 1
ATOM 2110 N N . ALA B 1 65 ? 17.594 14.336 -3.332 1 96.44 65 ALA B N 1
ATOM 2111 C CA . ALA B 1 65 ? 18.875 13.695 -3.041 1 96.44 65 ALA B CA 1
ATOM 2112 C C . ALA B 1 65 ? 18.672 12.438 -2.197 1 96.44 65 ALA B C 1
ATOM 2114 O O . ALA B 1 65 ? 19.359 11.43 -2.398 1 96.44 65 ALA B O 1
ATOM 2115 N N . VAL B 1 66 ? 17.766 12.445 -1.217 1 96.69 66 VAL B N 1
ATOM 2116 C CA . VAL B 1 66 ? 17.438 11.281 -0.409 1 96.69 66 VAL B CA 1
ATOM 2117 C C . VAL B 1 66 ? 16.984 10.133 -1.314 1 96.69 66 VAL B C 1
ATOM 2119 O O . VAL B 1 66 ? 17.422 8.992 -1.143 1 96.69 66 VAL B O 1
ATOM 2122 N N . VAL B 1 67 ? 16.203 10.422 -2.336 1 96.38 67 VAL B N 1
ATOM 2123 C CA . VAL B 1 67 ? 15.672 9.398 -3.234 1 96.38 67 VAL B CA 1
ATOM 2124 C C . VAL B 1 67 ? 16.781 8.898 -4.16 1 96.38 67 VAL B C 1
ATOM 2126 O O . VAL B 1 67 ? 17.016 7.691 -4.258 1 96.38 67 VAL B O 1
ATOM 2129 N N . THR B 1 68 ? 17.516 9.812 -4.75 1 95.5 68 THR B N 1
ATOM 2130 C CA . THR B 1 68 ? 18.438 9.453 -5.824 1 95.5 68 THR B CA 1
ATOM 2131 C C . THR B 1 68 ? 19.75 8.922 -5.262 1 95.5 68 THR B C 1
ATOM 2133 O O . THR B 1 68 ? 20.422 8.094 -5.891 1 95.5 68 THR B O 1
ATOM 2136 N N . GLN B 1 69 ? 20.078 9.367 -3.992 1 93.38 69 GLN B N 1
ATOM 2137 C CA . GLN B 1 69 ? 21.375 8.992 -3.441 1 93.38 69 GLN B CA 1
ATOM 2138 C C . GLN B 1 69 ? 21.219 8.086 -2.229 1 93.38 69 GLN B C 1
ATOM 2140 O O . GLN B 1 69 ? 22.125 7.309 -1.906 1 93.38 69 GLN B O 1
ATOM 2145 N N . GLY B 1 70 ? 20.141 8.195 -1.578 1 92.19 70 GLY B N 1
ATOM 2146 C CA . GLY B 1 70 ? 19.938 7.434 -0.358 1 92.19 70 GLY B CA 1
ATOM 2147 C C . GLY B 1 70 ? 19.172 6.145 -0.584 1 92.19 70 GLY B C 1
ATOM 2148 O O . GLY B 1 70 ? 19.484 5.113 0.015 1 92.19 70 GLY B O 1
ATOM 2149 N N . VAL B 1 71 ? 18.25 6.156 -1.554 1 92.38 71 VAL B N 1
ATOM 2150 C CA . VAL B 1 71 ? 17.328 5.031 -1.692 1 92.38 71 VAL B CA 1
ATOM 2151 C C . VAL B 1 71 ? 17.625 4.285 -2.992 1 92.38 71 VAL B C 1
ATOM 2153 O O . VAL B 1 71 ? 17.875 3.078 -2.979 1 92.38 71 VAL B O 1
ATOM 2156 N N . ALA B 1 72 ? 17.719 4.945 -4.109 1 91.19 72 ALA B N 1
ATOM 2157 C CA . ALA B 1 72 ? 17.766 4.363 -5.449 1 91.19 72 ALA B CA 1
ATOM 2158 C C . ALA B 1 72 ? 19 3.471 -5.609 1 91.19 72 ALA B C 1
ATOM 2160 O O . ALA B 1 72 ? 18.906 2.383 -6.184 1 91.19 72 ALA B O 1
ATOM 2161 N N . PRO B 1 73 ? 20.109 3.877 -5 1 89.06 73 PRO B N 1
ATOM 2162 C CA . PRO B 1 73 ? 21.297 3.045 -5.188 1 89.06 73 PRO B CA 1
ATOM 2163 C C . PRO B 1 73 ? 21.156 1.666 -4.547 1 89.06 73 PRO B C 1
ATOM 2165 O O . PRO B 1 73 ? 21.766 0.701 -5.016 1 89.06 73 PRO B O 1
ATOM 2168 N N . ASN B 1 74 ? 20.375 1.562 -3.531 1 86.25 74 ASN B N 1
ATOM 2169 C CA . ASN B 1 74 ? 20.141 0.269 -2.895 1 86.25 74 ASN B CA 1
ATOM 2170 C C . ASN B 1 74 ? 19.406 -0.691 -3.82 1 86.25 74 ASN B C 1
ATOM 2172 O O . ASN B 1 74 ? 19.5 -1.909 -3.664 1 86.25 74 ASN B O 1
ATOM 2176 N N . LEU B 1 75 ? 18.734 -0.144 -4.844 1 86.19 75 LEU B N 1
ATOM 2177 C CA . LEU B 1 75 ? 17.938 -0.963 -5.742 1 86.19 75 LEU B CA 1
ATOM 2178 C C . LEU B 1 75 ? 18.688 -1.242 -7.043 1 86.19 75 LEU B C 1
ATOM 2180 O O . LEU B 1 75 ? 18.25 -2.078 -7.844 1 86.19 75 LEU B O 1
ATOM 2184 N N . ALA B 1 76 ? 19.812 -0.601 -7.246 1 86.19 76 ALA B N 1
ATOM 2185 C CA . ALA B 1 76 ? 20.578 -0.688 -8.492 1 86.19 76 ALA B CA 1
ATOM 2186 C C . ALA B 1 76 ? 20.984 -2.129 -8.781 1 86.19 76 ALA B C 1
ATOM 2188 O O . ALA B 1 76 ? 20.844 -2.602 -9.914 1 86.19 76 ALA B O 1
ATOM 2189 N N . PRO B 1 77 ? 21.422 -2.85 -7.734 1 84.38 77 PRO B N 1
ATOM 2190 C CA . PRO B 1 77 ? 21.766 -4.242 -8.023 1 84.38 77 PRO B CA 1
ATOM 2191 C C . PRO B 1 77 ? 20.578 -5.07 -8.492 1 84.38 77 PRO B C 1
ATOM 2193 O O . PRO B 1 77 ? 20.719 -5.918 -9.375 1 84.38 77 PRO B O 1
ATOM 2196 N N . ALA B 1 78 ? 19.438 -4.844 -7.949 1 84.5 78 ALA B N 1
ATOM 2197 C CA . ALA B 1 78 ? 18.234 -5.551 -8.367 1 84.5 78 ALA B CA 1
ATOM 2198 C C . ALA B 1 78 ? 17.859 -5.191 -9.805 1 84.5 78 ALA B C 1
ATOM 2200 O O . ALA B 1 78 ? 17.453 -6.062 -10.578 1 84.5 78 ALA B O 1
ATOM 2201 N N . LYS B 1 79 ? 18.062 -3.979 -10.141 1 86.06 79 LYS B N 1
ATOM 2202 C CA . LYS B 1 79 ? 17.781 -3.523 -11.5 1 86.06 79 LYS B CA 1
ATOM 2203 C C . LYS B 1 79 ? 18.734 -4.164 -12.508 1 86.06 79 LYS B C 1
ATOM 2205 O O . LYS B 1 79 ? 18.312 -4.594 -13.586 1 86.06 79 LYS B O 1
ATOM 2210 N N . ALA B 1 80 ? 19.938 -4.184 -12.062 1 86.69 80 ALA B N 1
ATOM 2211 C CA . ALA B 1 80 ? 20.938 -4.797 -12.922 1 86.69 80 ALA B CA 1
ATOM 2212 C C . ALA B 1 80 ? 20.656 -6.281 -13.133 1 86.69 80 ALA B C 1
ATOM 2214 O O . ALA B 1 80 ? 20.797 -6.797 -14.242 1 86.69 80 ALA B O 1
ATOM 2215 N N . LEU B 1 81 ? 20.188 -6.902 -12.094 1 86.25 81 LEU B N 1
ATOM 2216 C CA . LEU B 1 81 ? 19.812 -8.312 -12.164 1 86.25 81 LEU B CA 1
ATOM 2217 C C . LEU B 1 81 ? 18.641 -8.523 -13.117 1 86.25 81 LEU B C 1
ATOM 2219 O O . LEU B 1 81 ? 18.656 -9.461 -13.922 1 86.25 81 LEU B O 1
ATOM 2223 N N . ALA B 1 82 ? 17.734 -7.734 -13.086 1 86.88 82 ALA B N 1
ATOM 2224 C CA . ALA B 1 82 ? 16.531 -7.84 -13.922 1 86.88 82 ALA B CA 1
ATOM 2225 C C . ALA B 1 82 ? 16.875 -7.613 -15.391 1 86.88 82 ALA B C 1
ATOM 2227 O O . ALA B 1 82 ? 16.281 -8.25 -16.266 1 86.88 82 ALA B O 1
ATOM 2228 N N . ALA B 1 83 ? 17.844 -6.789 -15.641 1 81.56 83 ALA B N 1
ATOM 2229 C CA . ALA B 1 83 ? 18.203 -6.41 -17 1 81.56 83 ALA B CA 1
ATOM 2230 C C . ALA B 1 83 ? 19.047 -7.484 -17.672 1 81.56 83 ALA B C 1
ATOM 2232 O O . ALA B 1 83 ? 19.016 -7.645 -18.891 1 81.56 83 ALA B O 1
ATOM 2233 N N . ALA B 1 84 ? 19.828 -8.25 -16.891 1 77 84 ALA B N 1
ATOM 2234 C CA . ALA B 1 84 ? 20.812 -9.102 -17.547 1 77 84 ALA B CA 1
ATOM 2235 C C . ALA B 1 84 ? 20.844 -10.492 -16.922 1 77 84 ALA B C 1
ATOM 2237 O O . ALA B 1 84 ? 21.812 -11.234 -17.094 1 77 84 ALA B O 1
ATOM 2238 N N . HIS B 1 85 ? 19.875 -10.883 -16.328 1 75.81 85 HIS B N 1
ATOM 2239 C CA . HIS B 1 85 ? 19.984 -12.18 -15.664 1 75.81 85 HIS B CA 1
ATOM 2240 C C . HIS B 1 85 ? 20.109 -13.312 -16.672 1 75.81 85 HIS B C 1
ATOM 2242 O O . HIS B 1 85 ? 19.25 -13.477 -17.547 1 75.81 85 HIS B O 1
ATOM 2248 N N . PRO B 1 86 ? 21.156 -14.031 -16.562 1 75.19 86 PRO B N 1
ATOM 2249 C CA . PRO B 1 86 ? 21.406 -15.102 -17.531 1 75.19 86 PRO B CA 1
ATOM 2250 C C . PRO B 1 86 ? 20.594 -16.359 -17.25 1 75.19 86 PRO B C 1
ATOM 2252 O O . PRO B 1 86 ? 20.453 -17.219 -18.125 1 75.19 86 PRO B O 1
ATOM 2255 N N . GLY B 1 87 ? 20.078 -16.516 -16.141 1 82.19 87 GLY B N 1
ATOM 2256 C CA . GLY B 1 87 ? 19.453 -17.75 -15.719 1 82.19 87 GLY B CA 1
ATOM 2257 C C . GLY B 1 87 ? 17.953 -17.781 -15.953 1 82.19 87 GLY B C 1
ATOM 2258 O O . GLY B 1 87 ? 17.422 -16.906 -16.625 1 82.19 87 GLY B O 1
ATOM 2259 N N . PRO B 1 88 ? 17.359 -18.984 -15.57 1 90 88 PRO B N 1
ATOM 2260 C CA . PRO B 1 88 ? 15.914 -19.141 -15.695 1 90 88 PRO B CA 1
ATOM 2261 C C . PRO B 1 88 ? 15.125 -18.062 -14.953 1 90 88 PRO B C 1
ATOM 2263 O O . PRO B 1 88 ? 15.594 -17.562 -13.93 1 90 88 PRO B O 1
ATOM 2266 N N . PHE B 1 89 ? 14.031 -17.719 -15.508 1 92.94 89 PHE B N 1
ATOM 2267 C CA . PHE B 1 89 ? 13.172 -16.656 -15 1 92.94 89 PHE B CA 1
ATOM 2268 C C . PHE B 1 89 ? 12.844 -16.891 -13.523 1 92.94 89 PHE B C 1
ATOM 2270 O O . PHE B 1 89 ? 12.898 -15.953 -12.727 1 92.94 89 PHE B O 1
ATOM 2277 N N . PRO B 1 90 ? 12.656 -18.156 -13.047 1 94.31 90 PRO B N 1
ATOM 2278 C CA . PRO B 1 90 ? 12.367 -18.375 -11.625 1 94.31 90 PRO B CA 1
ATOM 2279 C C . PRO B 1 90 ? 13.508 -17.938 -10.711 1 94.31 90 PRO B C 1
ATOM 2281 O O . PRO B 1 90 ? 13.273 -17.391 -9.633 1 94.31 90 PRO B O 1
ATOM 2284 N N . ASP B 1 91 ? 14.68 -18.172 -11.18 1 93.44 91 ASP B N 1
ATOM 2285 C CA . ASP B 1 91 ? 15.844 -17.781 -10.391 1 93.44 91 ASP B CA 1
ATOM 2286 C C . ASP B 1 91 ? 15.945 -16.25 -10.273 1 93.44 91 ASP B C 1
ATOM 2288 O O . ASP B 1 91 ? 16.312 -15.727 -9.219 1 93.44 91 ASP B O 1
ATOM 2292 N N . LEU B 1 92 ? 15.648 -15.594 -11.336 1 93.44 92 LEU B N 1
ATOM 2293 C CA . LEU B 1 92 ? 15.633 -14.133 -11.336 1 93.44 92 LEU B CA 1
ATOM 2294 C C . LEU B 1 92 ? 14.617 -13.602 -10.328 1 93.44 92 LEU B C 1
ATOM 2296 O O . LEU B 1 92 ? 14.938 -12.734 -9.516 1 93.44 92 LEU B O 1
ATOM 2300 N N . VAL B 1 93 ? 13.422 -14.148 -10.32 1 94.75 93 VAL B N 1
ATOM 2301 C CA . VAL B 1 93 ? 12.344 -13.695 -9.453 1 94.75 93 VAL B CA 1
ATOM 2302 C C . VAL B 1 93 ? 12.727 -13.93 -7.992 1 94.75 93 VAL B C 1
ATOM 2304 O O . VAL B 1 93 ? 12.555 -13.039 -7.152 1 94.75 93 VAL B O 1
ATOM 2307 N N . ARG B 1 94 ? 13.258 -15.109 -7.719 1 94.69 94 ARG B N 1
ATOM 2308 C CA . ARG B 1 94 ? 13.672 -15.438 -6.359 1 94.69 94 ARG B CA 1
ATOM 2309 C C . ARG B 1 94 ? 14.773 -14.492 -5.879 1 94.69 94 ARG B C 1
ATOM 2311 O O . ARG B 1 94 ? 14.734 -14.016 -4.746 1 94.69 94 ARG B O 1
ATOM 2318 N N . ALA B 1 95 ? 15.695 -14.188 -6.738 1 92.06 95 ALA B N 1
ATOM 2319 C CA . ALA B 1 95 ? 16.812 -13.305 -6.398 1 92.06 95 ALA B CA 1
ATOM 2320 C C . ALA B 1 95 ? 16.328 -11.883 -6.148 1 92.06 95 ALA B C 1
ATOM 2322 O O . ALA B 1 95 ? 16.719 -11.242 -5.172 1 92.06 95 ALA B O 1
ATOM 2323 N N . LEU B 1 96 ? 15.477 -11.383 -6.996 1 91.88 96 LEU B N 1
ATOM 2324 C CA . LEU B 1 96 ? 14.938 -10.039 -6.859 1 91.88 96 LEU B CA 1
ATOM 2325 C C . LEU B 1 96 ? 14.133 -9.906 -5.574 1 91.88 96 LEU B C 1
ATOM 2327 O O . LEU B 1 96 ? 14.312 -8.945 -4.82 1 91.88 96 LEU B O 1
ATOM 2331 N N . ALA B 1 97 ? 13.273 -10.875 -5.34 1 91.19 97 ALA B N 1
ATOM 2332 C CA . ALA B 1 97 ? 12.43 -10.844 -4.148 1 91.19 97 ALA B CA 1
ATOM 2333 C C . ALA B 1 97 ? 13.273 -10.836 -2.875 1 91.19 97 ALA B C 1
ATOM 2335 O O . ALA B 1 97 ? 12.992 -10.078 -1.943 1 91.19 97 ALA B O 1
ATOM 2336 N N . GLY B 1 98 ? 14.273 -11.695 -2.836 1 89.88 98 GLY B N 1
ATOM 2337 C CA . GLY B 1 98 ? 15.156 -11.742 -1.682 1 89.88 98 GLY B CA 1
ATOM 2338 C C . GLY B 1 98 ? 15.891 -10.438 -1.437 1 89.88 98 GLY B C 1
ATOM 2339 O O . GLY B 1 98 ? 15.969 -9.969 -0.3 1 89.88 98 GLY B O 1
ATOM 2340 N N . ARG B 1 99 ? 16.375 -9.82 -2.432 1 89.12 99 ARG B N 1
ATOM 2341 C CA . ARG B 1 99 ? 17.141 -8.578 -2.322 1 89.12 99 ARG B CA 1
ATOM 2342 C C . ARG B 1 99 ? 16.234 -7.43 -1.878 1 89.12 99 ARG B C 1
ATOM 2344 O O . ARG B 1 99 ? 16.609 -6.648 -1 1 89.12 99 ARG B O 1
ATOM 2351 N N . ILE B 1 100 ? 15.117 -7.32 -2.438 1 89.19 100 ILE B N 1
ATOM 2352 C CA . ILE B 1 100 ? 14.211 -6.219 -2.131 1 89.19 100 ILE B CA 1
ATOM 2353 C C . ILE B 1 100 ? 13.703 -6.355 -0.7 1 89.19 100 ILE B C 1
ATOM 2355 O O . ILE B 1 100 ? 13.617 -5.367 0.034 1 89.19 100 ILE B O 1
ATOM 2359 N N . ALA B 1 101 ? 13.375 -7.609 -0.315 1 90.31 101 ALA B N 1
ATOM 2360 C CA . ALA B 1 101 ? 12.945 -7.848 1.06 1 90.31 101 ALA B CA 1
ATOM 2361 C C . ALA B 1 101 ? 14.023 -7.434 2.053 1 90.31 101 ALA B C 1
ATOM 2363 O O . ALA B 1 101 ? 13.727 -6.832 3.088 1 90.31 101 ALA B O 1
ATOM 2364 N N . GLN B 1 102 ? 15.203 -7.715 1.706 1 90.06 102 GLN B N 1
ATOM 2365 C CA . GLN B 1 102 ? 16.328 -7.363 2.562 1 90.06 102 GLN B CA 1
ATOM 2366 C C . GLN B 1 102 ? 16.469 -5.848 2.691 1 90.06 102 GLN B C 1
ATOM 2368 O O . GLN B 1 102 ? 16.672 -5.332 3.793 1 90.06 102 GLN B O 1
ATOM 2373 N N . ILE B 1 103 ? 16.359 -5.18 1.645 1 87.06 103 ILE B N 1
ATOM 2374 C CA . ILE B 1 103 ? 16.484 -3.729 1.625 1 87.06 103 ILE B CA 1
ATOM 2375 C C . ILE B 1 103 ? 15.406 -3.098 2.494 1 87.06 103 ILE B C 1
ATOM 2377 O O . ILE B 1 103 ? 15.688 -2.221 3.314 1 87.06 103 ILE B O 1
ATOM 2381 N N . VAL B 1 104 ? 14.211 -3.553 2.354 1 87.25 104 VAL B N 1
ATOM 2382 C CA . VAL B 1 104 ? 13.078 -2.982 3.072 1 87.25 104 VAL B CA 1
ATOM 2383 C C . VAL B 1 104 ? 13.211 -3.271 4.566 1 87.25 104 VAL B C 1
ATOM 2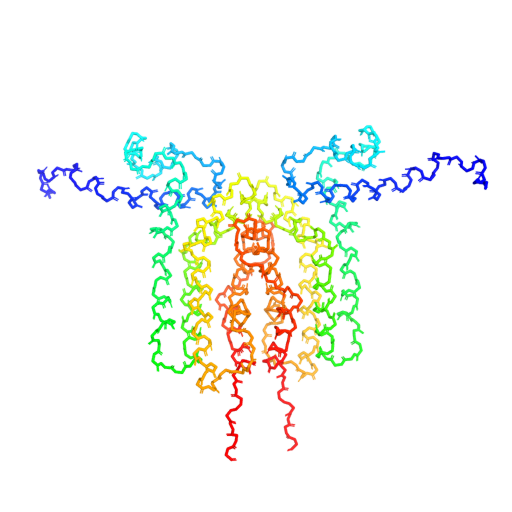385 O O . VAL B 1 104 ? 12.812 -2.457 5.398 1 87.25 104 VAL B O 1
ATOM 2388 N N . GLN B 1 105 ? 13.75 -4.387 4.875 1 87.25 105 GLN B N 1
ATOM 2389 C CA . GLN B 1 105 ? 13.898 -4.781 6.273 1 87.25 105 GLN B CA 1
ATOM 2390 C C . GLN B 1 105 ? 15.055 -4.035 6.938 1 87.25 105 GLN B C 1
ATOM 2392 O O . GLN B 1 105 ? 15.016 -3.768 8.141 1 87.25 105 GLN B O 1
ATOM 2397 N N . GLU B 1 106 ? 16.047 -3.65 6.141 1 87.62 106 GLU B N 1
ATOM 2398 C CA . GLU B 1 106 ? 17.297 -3.174 6.73 1 87.62 106 GLU B CA 1
ATOM 2399 C C . GLU B 1 106 ? 17.438 -1.661 6.582 1 87.62 106 GLU B C 1
ATOM 2401 O O . GLU B 1 106 ? 18.391 -1.07 7.078 1 87.62 106 GLU B O 1
ATOM 2406 N N . THR B 1 107 ? 16.531 -1.066 5.926 1 86.75 107 THR B N 1
ATOM 2407 C CA . THR B 1 107 ? 16.641 0.368 5.688 1 86.75 107 THR B CA 1
ATOM 2408 C C . THR B 1 107 ? 15.344 1.08 6.043 1 86.75 107 THR B C 1
ATOM 2410 O O . THR B 1 107 ? 14.352 0.435 6.395 1 86.75 107 THR B O 1
ATOM 2413 N N . GLU B 1 108 ? 15.375 2.434 5.918 1 89.94 108 GLU B N 1
ATOM 2414 C CA . GLU B 1 108 ? 14.219 3.266 6.238 1 89.94 108 GLU B CA 1
ATOM 2415 C C . GLU B 1 108 ? 13.359 3.516 5.004 1 89.94 108 GLU B C 1
ATOM 2417 O O . GLU B 1 108 ? 12.469 4.371 5.023 1 89.94 108 GLU B O 1
ATOM 2422 N N . VAL B 1 109 ? 13.547 2.736 4 1 89.81 109 VAL B N 1
ATOM 2423 C CA . VAL B 1 109 ? 12.891 2.992 2.725 1 89.81 109 VAL B CA 1
ATOM 2424 C C . VAL B 1 109 ? 11.375 2.836 2.883 1 89.81 109 VAL B C 1
ATOM 2426 O O . VAL B 1 109 ? 10.602 3.562 2.258 1 89.81 109 VAL B O 1
ATOM 2429 N N . GLY B 1 110 ? 11 1.882 3.703 1 91.06 110 GLY B N 1
ATOM 2430 C CA . GLY B 1 110 ? 9.578 1.694 3.955 1 91.06 110 GLY B CA 1
ATOM 2431 C C . GLY B 1 110 ? 8.914 2.908 4.582 1 91.06 110 GLY B C 1
ATOM 2432 O O . GLY B 1 110 ? 7.805 3.283 4.203 1 91.06 110 GLY B O 1
ATOM 2433 N N . GLY B 1 111 ? 9.578 3.498 5.543 1 92.31 111 GLY B N 1
ATOM 2434 C CA . GLY B 1 111 ? 9.078 4.711 6.168 1 92.31 111 GLY B CA 1
ATOM 2435 C C . GLY B 1 111 ? 8.984 5.883 5.207 1 92.31 111 GLY B C 1
ATOM 2436 O O . GLY B 1 111 ? 8.031 6.664 5.266 1 92.31 111 GLY B O 1
ATOM 2437 N N . VAL B 1 112 ? 9.93 6 4.309 1 94.75 112 VAL B N 1
ATOM 2438 C CA . VAL B 1 112 ? 9.93 7.082 3.332 1 94.75 112 VAL B CA 1
ATOM 2439 C C . VAL B 1 112 ? 8.812 6.855 2.311 1 94.75 112 VAL B C 1
ATOM 2441 O O . VAL B 1 112 ? 8.125 7.801 1.913 1 94.75 112 VAL B O 1
ATOM 2444 N N . ALA B 1 113 ? 8.609 5.613 1.917 1 94.88 113 ALA B N 1
ATOM 2445 C CA . ALA B 1 113 ? 7.523 5.293 0.995 1 94.88 113 ALA B CA 1
ATOM 2446 C C . ALA B 1 113 ? 6.172 5.664 1.593 1 94.88 113 ALA B C 1
ATOM 2448 O O . ALA B 1 113 ? 5.34 6.281 0.923 1 94.88 113 ALA B O 1
ATOM 2449 N N . LYS B 1 114 ? 6.004 5.266 2.826 1 96 114 LYS B N 1
ATOM 2450 C CA . LYS B 1 114 ? 4.77 5.625 3.523 1 96 114 LYS B CA 1
ATOM 2451 C C . LYS B 1 114 ? 4.594 7.141 3.578 1 96 114 LYS B C 1
ATOM 2453 O O . LYS B 1 114 ? 3.49 7.648 3.371 1 96 114 LYS B O 1
ATOM 2458 N N . MET B 1 115 ? 5.684 7.852 3.865 1 96.06 115 MET B N 1
ATOM 2459 C CA . MET B 1 115 ? 5.645 9.312 3.93 1 96.06 115 MET B CA 1
ATOM 2460 C C . MET B 1 115 ? 5.23 9.906 2.586 1 96.06 115 MET B C 1
ATOM 2462 O O . MET B 1 115 ? 4.391 10.805 2.533 1 96.06 115 MET B O 1
ATOM 2466 N N . VAL B 1 116 ? 5.773 9.383 1.515 1 97.38 116 VAL B N 1
ATOM 2467 C CA . VAL B 1 116 ? 5.441 9.875 0.179 1 97.38 116 VAL B CA 1
ATOM 2468 C C . VAL B 1 116 ? 3.957 9.656 -0.098 1 97.38 116 VAL B C 1
ATOM 2470 O O . VAL B 1 116 ? 3.26 10.57 -0.532 1 97.38 116 VAL B O 1
ATOM 2473 N N . ILE B 1 117 ? 3.441 8.492 0.22 1 96.5 117 ILE B N 1
ATOM 2474 C CA . ILE B 1 117 ? 2.037 8.156 0.018 1 96.5 117 ILE B CA 1
ATOM 2475 C C . ILE B 1 117 ? 1.157 9.117 0.817 1 96.5 117 ILE B C 1
ATOM 2477 O O . ILE B 1 117 ? 0.213 9.695 0.278 1 96.5 117 ILE B O 1
ATOM 2481 N N . GLY B 1 118 ? 1.518 9.336 2.006 1 95.12 118 GLY B N 1
ATOM 2482 C CA . GLY B 1 118 ? 0.697 10.125 2.91 1 95.12 118 GLY B CA 1
ATOM 2483 C C . GLY B 1 118 ? 0.729 11.609 2.604 1 95.12 118 GLY B C 1
ATOM 2484 O O . GLY B 1 118 ? -0.25 12.32 2.842 1 95.12 118 GLY B O 1
ATOM 2485 N N . GLU B 1 119 ? 1.847 12.109 2.061 1 95.06 119 GLU B N 1
ATOM 2486 C CA . GLU B 1 119 ? 2.012 13.555 1.964 1 95.06 119 GLU B CA 1
ATOM 2487 C C . GLU B 1 119 ? 1.964 14.023 0.512 1 95.06 119 GLU B C 1
ATOM 2489 O O . GLU B 1 119 ? 2.107 15.211 0.231 1 95.06 119 GLU B O 1
ATOM 2494 N N . ALA B 1 120 ? 1.723 13.109 -0.385 1 95 120 ALA B N 1
ATOM 2495 C CA . ALA B 1 120 ? 1.734 13.391 -1.817 1 95 120 ALA B CA 1
ATOM 2496 C C . ALA B 1 120 ? 0.701 14.461 -2.176 1 95 120 ALA B C 1
ATOM 2498 O O . ALA B 1 120 ? 0.91 15.25 -3.1 1 95 120 ALA B O 1
ATOM 2499 N N . ARG B 1 121 ? -0.372 14.453 -1.527 1 90.75 121 ARG B N 1
ATOM 2500 C CA . ARG B 1 121 ? -1.427 15.406 -1.848 1 90.75 121 ARG B CA 1
ATOM 2501 C C . ARG B 1 121 ? -0.962 16.844 -1.6 1 90.75 121 ARG B C 1
ATOM 2503 O O . ARG B 1 121 ? -1.181 17.719 -2.432 1 90.75 121 ARG B O 1
ATOM 2510 N N . ASN B 1 122 ? -0.323 17.078 -0.493 1 92 122 ASN B N 1
ATOM 2511 C CA . ASN B 1 122 ? 0.142 18.406 -0.118 1 92 122 ASN B CA 1
ATOM 2512 C C . ASN B 1 122 ? 1.485 18.734 -0.764 1 92 122 ASN B C 1
ATOM 2514 O O . ASN B 1 122 ? 1.831 19.906 -0.927 1 92 122 ASN B O 1
ATOM 2518 N N . PHE B 1 123 ? 2.188 17.719 -1.146 1 95.69 123 PHE B N 1
ATOM 2519 C CA . PHE B 1 123 ? 3.502 17.875 -1.755 1 95.69 123 PHE B CA 1
ATOM 2520 C C . PHE B 1 123 ? 3.639 16.984 -2.982 1 95.69 123 PHE B C 1
ATOM 2522 O O . PHE B 1 123 ? 4.391 16 -2.965 1 95.69 123 PHE B O 1
ATOM 2529 N N . PRO B 1 124 ? 3.01 17.344 -4.055 1 96.69 124 PRO B N 1
ATOM 2530 C CA . PRO B 1 124 ? 2.994 16.5 -5.25 1 96.69 124 PRO B CA 1
ATOM 2531 C C . PRO B 1 124 ? 4.395 16.234 -5.801 1 96.69 124 PRO B C 1
ATOM 2533 O O . PRO B 1 124 ? 4.613 15.219 -6.473 1 96.69 124 PRO B O 1
ATOM 2536 N N . GLU B 1 125 ? 5.293 17.078 -5.484 1 96.88 125 GLU B N 1
ATOM 2537 C CA . GLU B 1 125 ? 6.664 16.891 -5.957 1 96.88 125 GLU B CA 1
ATOM 2538 C C . GLU B 1 125 ? 7.293 15.641 -5.359 1 96.88 125 GLU B C 1
ATOM 2540 O O . GLU B 1 125 ? 8.133 15 -5.992 1 96.88 125 GLU B O 1
ATOM 2545 N N . LEU B 1 126 ? 6.938 15.289 -4.109 1 97.69 126 LEU B N 1
ATOM 2546 C CA . LEU B 1 126 ? 7.41 14.047 -3.508 1 97.69 126 LEU B CA 1
ATOM 2547 C C . LEU B 1 126 ? 7.012 12.844 -4.355 1 97.69 126 LEU B C 1
ATOM 2549 O O . LEU B 1 126 ? 7.832 11.961 -4.617 1 97.69 126 LEU B O 1
ATOM 2553 N N . ALA B 1 127 ? 5.762 12.875 -4.777 1 98 127 ALA B N 1
ATOM 2554 C CA . ALA B 1 127 ? 5.238 11.797 -5.609 1 98 127 ALA B CA 1
ATOM 2555 C C . ALA B 1 127 ? 5.945 11.75 -6.961 1 98 127 ALA B C 1
ATOM 2557 O O . ALA B 1 127 ? 6.297 10.68 -7.453 1 98 127 ALA B O 1
ATOM 2558 N N . ARG B 1 128 ? 6.145 12.914 -7.504 1 97.81 128 ARG B N 1
ATOM 2559 C CA . ARG B 1 128 ? 6.801 12.984 -8.805 1 97.81 128 ARG B CA 1
ATOM 2560 C C . ARG B 1 128 ? 8.219 12.438 -8.742 1 97.81 128 ARG B C 1
ATOM 2562 O O . ARG B 1 128 ? 8.602 11.602 -9.562 1 97.81 128 ARG B O 1
ATOM 2569 N N . VAL B 1 129 ? 8.922 12.867 -7.738 1 97.25 129 VAL B N 1
ATOM 2570 C CA . VAL B 1 129 ? 10.312 12.438 -7.582 1 97.25 129 VAL B CA 1
ATOM 2571 C C . VAL B 1 129 ? 10.359 10.938 -7.305 1 97.25 129 VAL B C 1
ATOM 2573 O O . VAL B 1 129 ? 11.133 10.203 -7.926 1 97.25 129 VAL B O 1
ATOM 2576 N N . TRP B 1 130 ? 9.547 10.492 -6.406 1 97.44 130 TRP B N 1
ATOM 2577 C CA . TRP B 1 130 ? 9.516 9.078 -6.051 1 97.44 130 TRP B CA 1
ATOM 2578 C C . TRP B 1 130 ? 9.125 8.227 -7.25 1 97.44 130 TRP B C 1
ATOM 2580 O O . TRP B 1 130 ? 9.75 7.191 -7.512 1 97.44 130 TRP B O 1
ATOM 2590 N N . HIS B 1 131 ? 8.156 8.648 -7.996 1 97.06 131 HIS B N 1
ATOM 2591 C CA . HIS B 1 131 ? 7.723 7.914 -9.18 1 97.06 131 HIS B CA 1
ATOM 2592 C C . HIS B 1 131 ? 8.82 7.879 -10.242 1 97.06 131 HIS B C 1
ATOM 2594 O O . HIS B 1 131 ? 9.211 6.801 -10.695 1 97.06 131 HIS B O 1
ATOM 2600 N N . ASP B 1 132 ? 9.32 9.016 -10.562 1 95.44 132 ASP B N 1
ATOM 2601 C CA . ASP B 1 132 ? 10.227 9.141 -11.703 1 95.44 132 ASP B CA 1
ATOM 2602 C C . ASP B 1 132 ? 11.586 8.5 -11.398 1 95.44 132 ASP B C 1
ATOM 2604 O O . ASP B 1 132 ? 12.227 7.934 -12.281 1 95.44 132 ASP B O 1
ATOM 2608 N N . GLU B 1 133 ? 11.93 8.547 -10.102 1 93.5 133 GLU B N 1
ATOM 2609 C CA . GLU B 1 133 ? 13.281 8.133 -9.766 1 93.5 133 GLU B CA 1
ATOM 2610 C C . GLU B 1 133 ? 13.297 6.715 -9.195 1 93.5 133 GLU B C 1
ATOM 2612 O O . GLU B 1 133 ? 14.359 6.098 -9.086 1 93.5 133 GLU B O 1
ATOM 2617 N N . LEU B 1 134 ? 12.125 6.219 -8.891 1 93.12 134 LEU B N 1
ATOM 2618 C CA . LEU B 1 134 ? 12.164 4.934 -8.203 1 93.12 134 LEU B CA 1
ATOM 2619 C C . LEU B 1 134 ? 11.039 4.023 -8.68 1 93.12 134 LEU B C 1
ATOM 2621 O O . LEU B 1 134 ? 11.266 3.119 -9.484 1 93.12 134 LEU B O 1
ATOM 2625 N N . ALA B 1 135 ? 9.805 4.277 -8.367 1 94.06 135 ALA B N 1
ATOM 2626 C CA . ALA B 1 135 ? 8.68 3.363 -8.547 1 94.06 135 ALA B CA 1
ATOM 2627 C C . ALA B 1 135 ? 8.438 3.076 -10.023 1 94.06 135 ALA B C 1
ATOM 2629 O O . ALA B 1 135 ? 8.25 1.923 -10.414 1 94.06 135 ALA B O 1
ATOM 2630 N N . GLY B 1 136 ? 8.375 4.141 -10.812 1 93.69 136 GLY B N 1
ATOM 2631 C CA . GLY B 1 136 ? 8.164 3.971 -12.242 1 93.69 136 GLY B CA 1
ATOM 2632 C C . GLY B 1 136 ? 9.258 3.172 -12.922 1 93.69 136 GLY B C 1
ATOM 2633 O O . GLY B 1 136 ? 8.977 2.283 -13.727 1 93.69 136 GLY B O 1
ATOM 2634 N N . GLU B 1 137 ? 10.453 3.482 -12.547 1 90.81 137 GLU B N 1
ATOM 2635 C CA . GLU B 1 137 ? 11.602 2.791 -13.125 1 90.81 137 GLU B CA 1
ATOM 2636 C C . GLU B 1 137 ? 11.641 1.327 -12.695 1 90.81 137 GLU B C 1
ATOM 2638 O O . GLU B 1 137 ? 11.93 0.445 -13.508 1 90.81 137 GLU B O 1
ATOM 2643 N N . ALA B 1 138 ? 11.375 1.098 -11.445 1 90.88 138 ALA B N 1
ATOM 2644 C CA . ALA B 1 138 ? 11.359 -0.27 -10.93 1 90.88 138 ALA B CA 1
ATOM 2645 C C . ALA B 1 138 ? 10.289 -1.104 -11.625 1 90.88 138 ALA B C 1
ATOM 2647 O O . ALA B 1 138 ? 10.555 -2.229 -12.055 1 90.88 138 ALA B O 1
ATOM 2648 N N . LEU B 1 139 ? 9.133 -0.564 -11.773 1 93.5 139 LEU B N 1
ATOM 2649 C CA . LEU B 1 139 ? 8.039 -1.245 -12.453 1 93.5 139 LEU B CA 1
ATOM 2650 C C . LEU B 1 139 ? 8.398 -1.559 -13.898 1 93.5 139 LEU B C 1
ATOM 2652 O O . LEU B 1 139 ? 8.18 -2.676 -14.367 1 93.5 139 LEU B O 1
ATOM 2656 N N . ALA B 1 140 ? 8.977 -0.587 -14.555 1 93.56 140 ALA B N 1
ATOM 2657 C CA . ALA B 1 140 ? 9.344 -0.762 -15.961 1 93.56 140 ALA B CA 1
ATOM 2658 C C . ALA B 1 140 ? 10.398 -1.854 -16.109 1 93.56 140 ALA B C 1
ATOM 2660 O O . ALA B 1 140 ? 10.328 -2.666 -17.031 1 93.56 140 ALA B O 1
ATOM 2661 N N . THR B 1 141 ? 11.328 -1.853 -15.219 1 91.94 141 THR B N 1
ATOM 2662 C CA . THR B 1 141 ? 12.414 -2.82 -15.273 1 91.94 141 THR B CA 1
ATOM 2663 C C . THR B 1 141 ? 11.891 -4.238 -15.07 1 91.94 141 THR B C 1
ATOM 2665 O O . THR B 1 141 ? 12.211 -5.145 -15.844 1 91.94 141 THR B O 1
ATOM 2668 N N . VAL B 1 142 ? 11.078 -4.465 -14.102 1 93.88 142 VAL B N 1
ATOM 2669 C CA . VAL B 1 142 ? 10.531 -5.789 -13.812 1 93.88 142 VAL B CA 1
ATOM 2670 C C . VAL B 1 142 ? 9.586 -6.219 -14.93 1 93.88 142 VAL B C 1
ATOM 2672 O O . VAL B 1 142 ? 9.625 -7.367 -15.375 1 93.88 142 VAL B O 1
ATOM 2675 N N . ALA B 1 143 ? 8.758 -5.301 -15.383 1 95.69 143 ALA B N 1
ATOM 2676 C CA . ALA B 1 143 ? 7.852 -5.598 -16.484 1 95.69 143 ALA B CA 1
ATOM 2677 C C . ALA B 1 143 ? 8.625 -6.004 -17.734 1 95.69 143 ALA B C 1
ATOM 2679 O O . ALA B 1 143 ? 8.211 -6.914 -18.469 1 95.69 143 ALA B O 1
ATOM 2680 N N . GLY B 1 144 ? 9.688 -5.289 -17.969 1 94.44 144 GLY B N 1
ATOM 2681 C CA . GLY B 1 144 ? 10.539 -5.637 -19.109 1 94.44 144 GLY B CA 1
ATOM 2682 C C . GLY B 1 144 ? 11.109 -7.039 -19.016 1 94.44 144 GLY B C 1
ATOM 2683 O O . GLY B 1 144 ? 11.141 -7.773 -20 1 94.44 144 GLY B O 1
ATOM 2684 N N . ALA B 1 145 ? 11.562 -7.402 -17.844 1 93.75 145 ALA B N 1
ATOM 2685 C CA . ALA B 1 145 ? 12.094 -8.75 -17.625 1 93.75 145 ALA B CA 1
ATOM 2686 C C . ALA B 1 145 ? 11.008 -9.797 -17.844 1 93.75 145 ALA B C 1
ATOM 2688 O O . ALA B 1 145 ? 11.273 -10.867 -18.391 1 93.75 145 ALA B O 1
ATOM 2689 N N . ILE B 1 146 ? 9.805 -9.547 -17.422 1 95.75 146 ILE B N 1
ATOM 2690 C CA . ILE B 1 146 ? 8.688 -10.469 -17.562 1 95.75 146 ILE B CA 1
ATOM 2691 C C . ILE B 1 146 ? 8.32 -10.609 -19.047 1 95.75 146 ILE B C 1
ATOM 2693 O O . ILE B 1 146 ? 8.094 -11.719 -19.531 1 95.75 146 ILE B O 1
ATOM 2697 N N . ALA B 1 147 ? 8.289 -9.469 -19.734 1 96.12 147 ALA B N 1
ATOM 2698 C CA . ALA B 1 147 ? 8 -9.484 -21.172 1 96.12 147 ALA B CA 1
ATOM 2699 C C . ALA B 1 147 ? 9.023 -10.336 -21.922 1 96.12 147 ALA B C 1
ATOM 2701 O O . ALA B 1 147 ? 8.664 -11.109 -22.812 1 96.12 147 ALA B O 1
ATOM 2702 N N . ALA B 1 148 ? 10.258 -10.164 -21.594 1 93.62 148 ALA B N 1
ATOM 2703 C CA . ALA B 1 148 ? 11.32 -10.953 -22.203 1 93.62 148 ALA B CA 1
ATOM 2704 C C . ALA B 1 148 ? 11.117 -12.445 -21.938 1 93.62 148 ALA B C 1
ATOM 2706 O O . ALA B 1 148 ? 11.312 -13.273 -22.812 1 93.62 148 ALA B O 1
ATOM 2707 N N . ALA B 1 149 ? 10.75 -12.75 -20.734 1 94.25 149 ALA B N 1
ATOM 2708 C CA . ALA B 1 149 ? 10.492 -14.141 -20.375 1 94.25 149 ALA B CA 1
ATOM 2709 C C . ALA B 1 149 ? 9.281 -14.695 -21.125 1 94.25 149 ALA B C 1
ATOM 2711 O O . ALA B 1 149 ? 9.242 -15.875 -21.469 1 94.25 149 ALA B O 1
ATOM 2712 N N . GLN B 1 150 ? 8.234 -13.875 -21.328 1 95.81 150 GLN B N 1
ATOM 2713 C CA . GLN B 1 150 ? 7.086 -14.258 -22.141 1 95.81 150 GLN B CA 1
ATOM 2714 C C . GLN B 1 150 ? 7.492 -14.539 -23.578 1 95.81 150 GLN B C 1
ATOM 2716 O O . GLN B 1 150 ? 7.035 -15.516 -24.188 1 95.81 150 GLN B O 1
ATOM 2721 N N . ASP B 1 151 ? 8.352 -13.672 -24.078 1 93.88 151 ASP B N 1
ATOM 2722 C CA . ASP B 1 151 ? 8.844 -13.852 -25.438 1 93.88 151 ASP B CA 1
ATOM 2723 C C . ASP B 1 151 ? 9.578 -15.188 -25.594 1 93.88 151 ASP B C 1
ATOM 2725 O O . ASP B 1 151 ? 9.555 -15.805 -26.656 1 93.88 151 ASP B O 1
ATOM 2729 N N . ARG B 1 152 ? 10.211 -15.625 -24.531 1 92.56 152 ARG B N 1
ATOM 2730 C CA . ARG B 1 152 ? 10.93 -16.891 -24.516 1 92.56 152 ARG B CA 1
ATOM 2731 C C . ARG B 1 152 ? 9.992 -18.062 -24.234 1 92.56 152 ARG B C 1
ATOM 2733 O O . ARG B 1 152 ? 10.43 -19.203 -24.141 1 92.56 152 ARG B O 1
ATOM 2740 N N . GLY B 1 153 ? 8.766 -17.797 -23.938 1 93.62 153 GLY B N 1
ATOM 2741 C CA . GLY B 1 153 ? 7.77 -18.828 -23.688 1 93.62 153 GLY B CA 1
ATOM 2742 C C . GLY B 1 153 ? 7.809 -19.359 -22.266 1 93.62 153 GLY B C 1
ATOM 2743 O O . GLY B 1 153 ? 7.191 -20.391 -21.969 1 93.62 153 GLY B O 1
ATOM 2744 N N . GLU B 1 154 ? 8.5 -18.672 -21.328 1 93.69 154 GLU B N 1
ATOM 2745 C CA . GLU B 1 154 ? 8.672 -19.141 -19.969 1 93.69 154 GLU B CA 1
ATOM 2746 C C . GLU B 1 154 ? 7.492 -18.719 -19.094 1 93.69 154 GLU B C 1
ATOM 2748 O O . GLU B 1 154 ? 7.188 -19.391 -18.094 1 93.69 154 GLU B O 1
ATOM 2753 N N . VAL B 1 155 ? 6.91 -17.594 -19.469 1 96.19 155 VAL B N 1
ATOM 2754 C CA . VAL B 1 155 ? 5.84 -17.031 -18.656 1 96.19 155 VAL B CA 1
ATOM 2755 C C . VAL B 1 155 ? 4.543 -17 -19.453 1 96.19 155 VAL B C 1
ATOM 2757 O O . VAL B 1 155 ? 4.543 -16.672 -20.641 1 96.19 155 VAL B O 1
ATOM 2760 N N . ARG B 1 156 ? 3.457 -17.359 -18.812 1 97.06 156 ARG B N 1
ATOM 2761 C CA . ARG B 1 156 ? 2.143 -17.375 -19.438 1 97.06 156 ARG B CA 1
ATOM 2762 C C . ARG B 1 156 ? 1.764 -16 -19.969 1 97.06 156 ARG B C 1
ATOM 2764 O O . ARG B 1 156 ? 2.223 -14.977 -19.453 1 97.06 156 ARG B O 1
ATOM 2771 N N . PRO B 1 157 ? 0.863 -15.969 -20.984 1 96.69 157 PRO B N 1
ATOM 2772 C CA . PRO B 1 157 ? 0.405 -14.672 -21.5 1 96.69 157 PRO B CA 1
ATOM 2773 C C . PRO B 1 157 ? -0.303 -13.836 -20.438 1 96.69 157 PRO B C 1
ATOM 2775 O O . PRO B 1 157 ? -0.841 -14.383 -19.469 1 96.69 157 PRO B O 1
ATOM 2778 N N . GLY B 1 158 ? -0.298 -12.484 -20.641 1 97 158 GLY B N 1
ATOM 2779 C CA . GLY B 1 158 ? -0.836 -11.469 -19.734 1 97 158 GLY B CA 1
ATOM 2780 C C . GLY B 1 158 ? -0.068 -10.164 -19.797 1 97 158 GLY B C 1
ATOM 2781 O O . GLY B 1 158 ? 0.991 -10.078 -20.422 1 97 158 GLY B O 1
ATOM 2782 N N . ASP B 1 159 ? -0.612 -9.195 -19.219 1 97.69 159 ASP B N 1
ATOM 2783 C CA . ASP B 1 159 ? 0.06 -7.898 -19.172 1 97.69 159 ASP B CA 1
ATOM 2784 C C . ASP B 1 159 ? 1.28 -7.941 -18.25 1 97.69 159 ASP B C 1
ATOM 2786 O O . ASP B 1 159 ? 1.148 -8.148 -17.047 1 97.69 159 ASP B O 1
ATOM 2790 N N . PRO B 1 160 ? 2.465 -7.75 -18.828 1 97.5 160 PRO B N 1
ATOM 2791 C CA . PRO B 1 160 ? 3.678 -7.805 -18 1 97.5 160 PRO B CA 1
ATOM 2792 C C . PRO B 1 160 ? 3.672 -6.781 -16.875 1 97.5 160 PRO B C 1
ATOM 2794 O O . PRO B 1 160 ? 4.242 -7.031 -15.805 1 97.5 160 PRO B O 1
ATOM 2797 N N . ARG B 1 161 ? 3.094 -5.621 -17.062 1 96.31 161 ARG B N 1
ATOM 2798 C CA . ARG B 1 161 ? 3.01 -4.609 -16 1 96.31 161 ARG B CA 1
ATOM 2799 C C . ARG B 1 161 ? 2.17 -5.102 -14.836 1 96.31 161 ARG B C 1
ATOM 2801 O O . ARG B 1 161 ? 2.482 -4.82 -13.68 1 96.31 161 ARG B O 1
ATOM 2808 N N . VAL B 1 162 ? 1.142 -5.801 -15.156 1 96.56 162 VAL B N 1
ATOM 2809 C CA . VAL B 1 162 ? 0.293 -6.359 -14.109 1 96.56 162 VAL B CA 1
ATOM 2810 C C . VAL B 1 162 ? 1.055 -7.441 -13.352 1 96.56 162 VAL B C 1
ATOM 2812 O O . VAL B 1 162 ? 1.024 -7.48 -12.117 1 96.56 162 VAL B O 1
ATOM 2815 N N . TYR B 1 163 ? 1.753 -8.305 -14.086 1 97.25 163 TYR B N 1
ATOM 2816 C CA . TYR B 1 163 ? 2.59 -9.305 -13.43 1 97.25 163 TYR B CA 1
ATOM 2817 C C . TYR B 1 163 ? 3.592 -8.648 -12.492 1 97.25 163 TYR B C 1
ATOM 2819 O O . TYR B 1 163 ? 3.842 -9.148 -11.391 1 97.25 163 TYR B O 1
ATOM 2827 N N . ALA B 1 164 ? 4.16 -7.555 -12.93 1 95.44 164 ALA B N 1
ATOM 2828 C CA . ALA B 1 164 ? 5.145 -6.844 -12.117 1 95.44 164 ALA B CA 1
ATOM 2829 C C . ALA B 1 164 ? 4.52 -6.324 -10.828 1 95.44 164 ALA B C 1
ATOM 2831 O O . ALA B 1 164 ? 5.098 -6.461 -9.75 1 95.44 164 ALA B O 1
ATOM 2832 N N . VAL B 1 165 ? 3.357 -5.73 -10.875 1 95.56 165 VAL B N 1
ATOM 2833 C CA . VAL B 1 165 ? 2.623 -5.25 -9.711 1 95.56 165 VAL B CA 1
ATOM 2834 C C . VAL B 1 165 ? 2.316 -6.418 -8.781 1 95.56 165 VAL B C 1
ATOM 2836 O O . VAL B 1 165 ? 2.527 -6.324 -7.566 1 95.56 165 VAL B O 1
ATOM 2839 N N . GLN B 1 166 ? 1.859 -7.527 -9.352 1 96.62 166 GLN B N 1
ATOM 2840 C CA . GLN B 1 166 ? 1.545 -8.719 -8.57 1 96.62 166 GLN B CA 1
ATOM 2841 C C . GLN B 1 166 ? 2.748 -9.164 -7.746 1 96.62 166 GLN B C 1
ATOM 2843 O O . GLN B 1 166 ? 2.611 -9.492 -6.562 1 96.62 166 GLN B O 1
ATOM 2848 N N . LEU B 1 167 ? 3.883 -9.164 -8.375 1 95.06 167 LEU B N 1
ATOM 2849 C CA . LEU B 1 167 ? 5.074 -9.719 -7.746 1 95.06 167 LEU B CA 1
ATOM 2850 C C . LEU B 1 167 ? 5.512 -8.867 -6.562 1 95.06 167 LEU B C 1
ATOM 2852 O O . LEU B 1 167 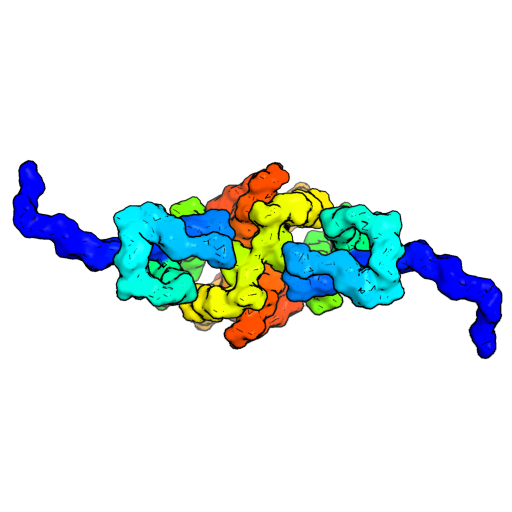? 5.984 -9.391 -5.551 1 95.06 167 LEU B O 1
ATOM 2856 N N . ILE B 1 168 ? 5.281 -7.566 -6.582 1 91.25 168 ILE B N 1
ATOM 2857 C CA . ILE B 1 168 ? 5.879 -6.699 -5.574 1 91.25 168 ILE B CA 1
ATOM 2858 C C . ILE B 1 168 ? 4.824 -6.297 -4.547 1 91.25 168 ILE B C 1
ATOM 2860 O O . ILE B 1 168 ? 5.156 -5.809 -3.463 1 91.25 168 ILE B O 1
ATOM 2864 N N . ALA B 1 169 ? 3.584 -6.504 -4.812 1 95.88 169 ALA B N 1
ATOM 2865 C CA . ALA B 1 169 ? 2.475 -5.914 -4.066 1 95.88 169 ALA B CA 1
ATOM 2866 C C . ALA B 1 169 ? 2.494 -6.363 -2.609 1 95.88 169 ALA B C 1
ATOM 2868 O O . ALA B 1 169 ? 2.342 -5.547 -1.699 1 95.88 169 ALA B O 1
ATOM 2869 N N . PRO B 1 170 ? 2.713 -7.637 -2.305 1 95.75 170 PRO B N 1
ATOM 2870 C CA . PRO B 1 170 ? 2.674 -8.031 -0.896 1 95.75 170 PRO B CA 1
ATOM 2871 C C . PRO B 1 170 ? 3.799 -7.41 -0.074 1 95.75 170 PRO B C 1
ATOM 2873 O O . PRO B 1 170 ? 3.656 -7.23 1.139 1 95.75 170 PRO B O 1
ATOM 2876 N N . LEU B 1 171 ? 4.859 -7.121 -0.732 1 93.5 171 LEU B N 1
ATOM 2877 C CA . LEU B 1 171 ? 5.945 -6.441 -0.036 1 93.5 171 LEU B CA 1
ATOM 2878 C C . LEU B 1 171 ? 5.492 -5.078 0.48 1 93.5 171 LEU B C 1
ATOM 2880 O O . LEU B 1 171 ? 5.707 -4.754 1.649 1 93.5 171 LEU B O 1
ATOM 2884 N N . LEU B 1 172 ? 4.891 -4.293 -0.387 1 94 172 LEU B N 1
ATOM 2885 C CA . LEU B 1 172 ? 4.406 -2.977 0.011 1 94 172 LEU B CA 1
ATOM 2886 C C . LEU B 1 172 ? 3.35 -3.094 1.104 1 94 172 LEU B C 1
ATOM 2888 O O . LEU B 1 172 ? 3.355 -2.32 2.064 1 94 172 LEU B O 1
ATOM 2892 N N . VAL B 1 173 ? 2.5 -4.055 0.982 1 95.12 173 VAL B N 1
ATOM 2893 C CA . VAL B 1 173 ? 1.461 -4.25 1.989 1 95.12 173 VAL B CA 1
ATOM 2894 C C . VAL B 1 173 ? 2.102 -4.598 3.332 1 95.12 173 VAL B C 1
ATOM 2896 O O . VAL B 1 173 ? 1.69 -4.082 4.375 1 95.12 173 VAL B O 1
ATOM 2899 N N . GLY B 1 174 ? 3.092 -5.492 3.314 1 94.06 174 GLY B N 1
ATOM 2900 C CA . GLY B 1 174 ? 3.803 -5.832 4.535 1 94.06 174 GLY B CA 1
ATOM 2901 C C . GLY B 1 174 ? 4.461 -4.633 5.195 1 94.06 174 GLY B C 1
ATOM 2902 O O . GLY B 1 174 ? 4.383 -4.469 6.414 1 94.06 174 GLY B O 1
ATOM 2903 N N . VAL B 1 175 ? 5.004 -3.828 4.395 1 93.69 175 VAL B N 1
ATOM 2904 C CA . VAL B 1 175 ? 5.688 -2.639 4.895 1 93.69 175 VAL B CA 1
ATOM 2905 C C . VAL B 1 175 ? 4.672 -1.663 5.48 1 93.69 175 VAL B C 1
ATOM 2907 O O . VAL B 1 175 ? 4.859 -1.151 6.586 1 93.69 175 VAL B O 1
ATOM 2910 N N . LEU B 1 176 ? 3.607 -1.398 4.801 1 96 176 LEU B N 1
ATOM 2911 C CA . LEU B 1 176 ? 2.598 -0.451 5.258 1 96 176 LEU B CA 1
ATOM 2912 C C . LEU B 1 176 ? 1.899 -0.967 6.512 1 96 176 LEU B C 1
ATOM 2914 O O . LEU B 1 176 ? 1.558 -0.187 7.402 1 96 176 LEU B O 1
ATOM 2918 N N . TRP B 1 177 ? 1.7 -2.293 6.574 1 96.62 177 TRP B N 1
ATOM 2919 C CA . TRP B 1 177 ? 1.152 -2.893 7.785 1 96.62 177 TRP B CA 1
ATOM 2920 C C . TRP B 1 177 ? 2.059 -2.627 8.984 1 96.62 177 TRP B C 1
ATOM 2922 O O . TRP B 1 177 ? 1.593 -2.195 10.039 1 96.62 177 TRP B O 1
ATOM 2932 N N . ARG B 1 178 ? 3.307 -2.871 8.797 1 95.06 178 ARG B N 1
ATOM 2933 C CA . ARG B 1 178 ? 4.301 -2.676 9.844 1 95.06 178 ARG B CA 1
ATOM 2934 C C . ARG B 1 178 ? 4.316 -1.229 10.328 1 95.06 178 ARG B C 1
ATOM 2936 O O . ARG B 1 178 ? 4.305 -0.969 11.531 1 95.06 178 ARG B O 1
ATOM 2943 N N . GLU B 1 179 ? 4.238 -0.297 9.359 1 94.5 179 GLU B N 1
ATOM 2944 C CA . GLU B 1 179 ? 4.398 1.117 9.68 1 94.5 179 GLU B CA 1
ATOM 2945 C C . GLU B 1 179 ? 3.104 1.707 10.234 1 94.5 179 GLU B C 1
ATOM 2947 O O . GLU B 1 179 ? 3.129 2.721 10.938 1 94.5 179 GLU B O 1
ATOM 2952 N N . THR B 1 180 ? 1.967 1.143 9.953 1 96.88 180 THR B N 1
ATOM 2953 C CA . THR B 1 180 ? 0.684 1.774 10.242 1 96.88 180 THR B CA 1
ATOM 2954 C C . THR B 1 180 ? -0.018 1.073 11.398 1 96.88 180 THR B C 1
ATOM 2956 O O . THR B 1 180 ? -0.56 1.729 12.289 1 96.88 180 THR B O 1
ATOM 2959 N N . PHE B 1 181 ? 0.062 -0.249 11.453 1 97.88 181 PHE B N 1
ATOM 2960 C CA . PHE B 1 181 ? -0.82 -0.965 12.367 1 97.88 181 PHE B CA 1
ATOM 2961 C C . PHE B 1 181 ? -0.029 -1.568 13.516 1 97.88 181 PHE B C 1
ATOM 2963 O O . PHE B 1 181 ? -0.548 -1.711 14.625 1 97.88 181 PHE B O 1
ATOM 2970 N N . VAL B 1 182 ? 1.204 -1.964 13.289 1 96.75 182 VAL B N 1
ATOM 2971 C CA . VAL B 1 182 ? 1.995 -2.59 14.344 1 96.75 182 VAL B CA 1
ATOM 2972 C C . VAL B 1 182 ? 2.17 -1.616 15.508 1 96.75 182 VAL B C 1
ATOM 2974 O O . VAL B 1 182 ? 2.064 -2.006 16.672 1 96.75 182 VAL B O 1
ATOM 2977 N N . PRO B 1 183 ? 2.365 -0.34 15.242 1 96.12 183 PRO B N 1
ATOM 2978 C CA . PRO B 1 183 ? 2.512 0.607 16.359 1 96.12 183 PRO B CA 1
ATOM 2979 C C . PRO B 1 183 ? 1.267 0.683 17.234 1 96.12 183 PRO B C 1
ATOM 2981 O O . PRO B 1 183 ? 1.333 1.179 18.359 1 96.12 183 PRO B O 1
ATOM 2984 N N . VAL B 1 184 ? 0.125 0.241 16.703 1 97.19 184 VAL B N 1
ATOM 2985 C CA . VAL B 1 184 ? -1.097 0.318 17.5 1 97.19 184 VAL B CA 1
ATOM 2986 C C . VAL B 1 184 ? -1.515 -1.083 17.953 1 97.19 184 VAL B C 1
ATOM 2988 O O . VAL B 1 184 ? -2.678 -1.312 18.281 1 97.19 184 VAL B O 1
ATOM 2991 N N . GLY B 1 185 ? -0.63 -2.051 17.766 1 96.69 185 GLY B N 1
ATOM 2992 C CA . GLY B 1 185 ? -0.815 -3.312 18.469 1 96.69 185 GLY B CA 1
ATOM 2993 C C . GLY B 1 185 ? -1.104 -4.473 17.531 1 96.69 185 GLY B C 1
ATOM 2994 O O . GLY B 1 185 ? -1.292 -5.605 17.984 1 96.69 185 GLY B O 1
ATOM 2995 N N . ALA B 1 186 ? -1.127 -4.25 16.25 1 96.81 186 ALA B N 1
ATOM 2996 C CA . ALA B 1 186 ? -1.365 -5.352 15.32 1 96.81 186 ALA B CA 1
ATOM 2997 C C . ALA B 1 186 ? -0.158 -6.281 15.258 1 96.81 186 ALA B C 1
ATOM 2999 O O . ALA B 1 186 ? 0.986 -5.832 15.359 1 96.81 186 ALA B O 1
ATOM 3000 N N . PRO B 1 187 ? -0.415 -7.539 15.109 1 94.5 187 PRO B N 1
ATOM 3001 C CA . PRO B 1 187 ? 0.718 -8.453 14.938 1 94.5 187 PRO B CA 1
ATOM 3002 C C . PRO B 1 187 ? 1.509 -8.18 13.664 1 94.5 187 PRO B C 1
ATOM 3004 O O . PRO B 1 187 ? 0.919 -7.965 12.602 1 94.5 187 PRO B O 1
ATOM 3007 N N . ALA B 1 188 ? 2.824 -8.195 13.82 1 92.69 188 ALA B N 1
ATOM 3008 C CA . ALA B 1 188 ? 3.701 -7.949 12.68 1 92.69 188 ALA B CA 1
ATOM 3009 C C . ALA B 1 188 ? 3.754 -9.156 11.758 1 92.69 188 ALA B C 1
ATOM 3011 O O . ALA B 1 188 ? 3.561 -10.297 12.195 1 92.69 188 ALA B O 1
ATOM 3012 N N . PHE B 1 189 ? 3.963 -8.922 10.484 1 93 189 PHE B N 1
ATOM 3013 C CA . PHE B 1 189 ? 4.309 -9.969 9.539 1 93 189 PHE B CA 1
ATOM 3014 C C . PHE B 1 189 ? 5.82 -10.133 9.438 1 93 189 PHE B C 1
ATOM 3016 O O . PHE B 1 189 ? 6.566 -9.172 9.617 1 93 189 PHE B O 1
ATOM 3023 N N . ASP B 1 190 ? 6.219 -11.359 9.234 1 93.12 190 ASP B N 1
ATOM 3024 C CA . ASP B 1 190 ? 7.574 -11.602 8.75 1 93.12 190 ASP B CA 1
ATOM 3025 C C . ASP B 1 190 ? 7.66 -11.383 7.238 1 93.12 190 ASP B C 1
ATOM 3027 O O . ASP B 1 190 ? 7.312 -12.273 6.457 1 93.12 190 ASP B O 1
ATOM 3031 N N . ILE B 1 191 ? 8.195 -10.289 6.852 1 92.94 191 ILE B N 1
ATOM 3032 C CA . ILE B 1 191 ? 8.172 -9.867 5.453 1 92.94 191 ILE B CA 1
ATOM 3033 C C . ILE B 1 191 ? 8.93 -10.883 4.602 1 92.94 191 ILE B C 1
ATOM 3035 O O . ILE B 1 191 ? 8.5 -11.219 3.496 1 92.94 191 ILE B O 1
ATOM 3039 N N . ALA B 1 192 ? 10.07 -11.336 5.102 1 92.31 192 ALA B N 1
ATOM 3040 C CA . ALA B 1 192 ? 10.836 -12.328 4.363 1 92.31 192 ALA B CA 1
ATOM 3041 C C . ALA B 1 192 ? 10.016 -13.602 4.137 1 92.31 192 ALA B C 1
ATOM 3043 O O . ALA B 1 192 ? 10.055 -14.18 3.049 1 92.31 192 ALA B O 1
ATOM 3044 N N . ALA B 1 193 ? 9.289 -13.992 5.129 1 93 193 ALA B N 1
ATOM 3045 C CA . ALA B 1 193 ? 8.453 -15.18 5.02 1 93 193 ALA B CA 1
ATOM 3046 C C . ALA B 1 193 ? 7.305 -14.961 4.035 1 93 193 ALA B C 1
ATOM 3048 O O . ALA B 1 193 ? 6.973 -15.852 3.248 1 93 193 ALA B O 1
ATOM 3049 N N . ILE B 1 194 ? 6.68 -13.805 4.047 1 95 194 ILE B N 1
ATOM 3050 C CA . ILE B 1 194 ? 5.637 -13.453 3.088 1 95 194 ILE B CA 1
ATOM 3051 C C . ILE B 1 194 ? 6.176 -13.594 1.665 1 95 194 ILE B C 1
ATOM 3053 O O . ILE B 1 194 ? 5.566 -14.258 0.825 1 95 194 ILE B O 1
ATOM 3057 N N . MET B 1 195 ? 7.344 -13.008 1.475 1 95.56 195 MET B N 1
ATOM 3058 C CA . MET B 1 195 ? 7.871 -12.953 0.114 1 95.56 195 MET B CA 1
ATOM 3059 C C . MET B 1 195 ? 8.289 -14.344 -0.36 1 95.56 195 MET B C 1
ATOM 3061 O O . MET B 1 195 ? 8.133 -14.68 -1.537 1 95.56 195 MET B O 1
ATOM 3065 N N . ARG B 1 196 ? 8.812 -15.164 0.521 1 94.94 196 ARG B N 1
ATOM 3066 C CA . ARG B 1 196 ? 9.188 -16.531 0.152 1 94.94 196 ARG B CA 1
ATOM 3067 C C . ARG B 1 196 ? 7.965 -17.312 -0.316 1 94.94 196 ARG B C 1
ATOM 3069 O O . ARG B 1 196 ? 7.992 -17.938 -1.383 1 94.94 196 ARG B O 1
ATOM 3076 N N . GLN B 1 197 ? 6.938 -17.312 0.467 1 96.81 197 GLN B N 1
ATOM 3077 C CA . GLN B 1 197 ? 5.719 -18.016 0.074 1 96.81 197 GLN B CA 1
ATOM 3078 C C . GLN B 1 197 ? 5.109 -17.391 -1.181 1 96.81 197 GLN B C 1
ATOM 3080 O O . GLN B 1 197 ? 4.617 -18.109 -2.055 1 96.81 197 GLN B O 1
ATOM 3085 N N . HIS B 1 198 ? 5.156 -16.062 -1.233 1 97.25 198 HIS B N 1
ATOM 3086 C CA . HIS B 1 198 ? 4.547 -15.344 -2.344 1 97.25 198 HIS B CA 1
ATOM 3087 C C . HIS B 1 198 ? 5.223 -15.695 -3.666 1 97.25 198 HIS B C 1
ATOM 3089 O O . HIS B 1 198 ? 4.547 -16 -4.652 1 97.25 198 HIS B O 1
ATOM 3095 N N . VAL B 1 199 ? 6.48 -15.656 -3.693 1 96.75 199 VAL B N 1
ATOM 3096 C CA . VAL B 1 199 ? 7.238 -15.898 -4.918 1 96.75 199 VAL B CA 1
ATOM 3097 C C . VAL B 1 199 ? 6.934 -17.297 -5.445 1 96.75 199 VAL B C 1
ATOM 3099 O O . VAL B 1 199 ? 6.695 -17.484 -6.641 1 96.75 199 VAL B O 1
ATOM 3102 N N . GLU B 1 200 ? 6.891 -18.25 -4.582 1 96.75 200 GLU B N 1
ATOM 3103 C CA . GLU B 1 200 ? 6.625 -19.625 -5.016 1 96.75 200 GLU B CA 1
ATOM 3104 C C . GLU B 1 200 ? 5.211 -19.766 -5.57 1 96.75 200 GLU B C 1
ATOM 3106 O O . GLU B 1 200 ? 5 -20.422 -6.59 1 96.75 200 GLU B O 1
ATOM 3111 N N . THR B 1 201 ? 4.285 -19.172 -4.887 1 97 201 THR B N 1
ATOM 3112 C CA . THR B 1 201 ? 2.908 -19.203 -5.367 1 97 201 THR B CA 1
ATOM 3113 C C . THR B 1 201 ? 2.803 -18.531 -6.738 1 97 201 THR B C 1
ATOM 3115 O O . THR B 1 201 ? 2.193 -19.078 -7.656 1 97 201 THR B O 1
ATOM 3118 N N . MET B 1 202 ? 3.396 -17.375 -6.879 1 97.44 202 MET B N 1
ATOM 3119 C CA . MET B 1 202 ? 3.336 -16.625 -8.133 1 97.44 202 MET B CA 1
ATOM 3120 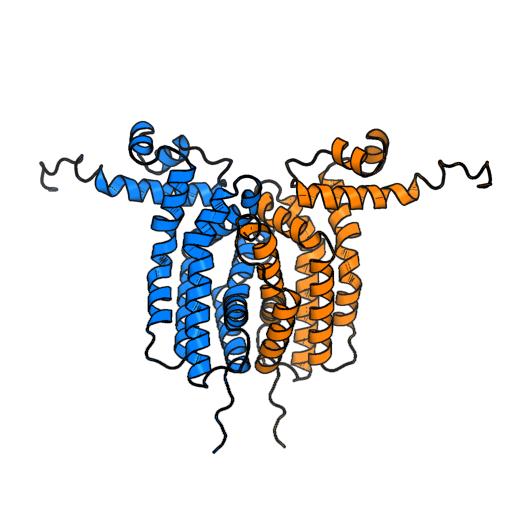C C . MET B 1 202 ? 3.998 -17.406 -9.266 1 97.44 202 MET B C 1
ATOM 3122 O O . MET B 1 202 ? 3.463 -17.469 -10.375 1 97.44 202 MET B O 1
ATOM 3126 N N . LEU B 1 203 ? 5.152 -17.953 -8.953 1 96.56 203 LEU B N 1
ATOM 3127 C CA . LEU B 1 203 ? 5.871 -18.672 -9.992 1 96.56 203 LEU B CA 1
ATOM 3128 C C . LEU B 1 203 ? 5.055 -19.859 -10.492 1 96.56 203 LEU B C 1
ATOM 3130 O O . LEU B 1 203 ? 4.98 -20.109 -11.695 1 96.56 203 LEU B O 1
ATOM 3134 N N . ARG B 1 204 ? 4.379 -20.594 -9.648 1 95 204 ARG B N 1
ATOM 3135 C CA . ARG B 1 204 ? 3.52 -21.703 -10.062 1 95 204 ARG B CA 1
ATOM 3136 C C . ARG B 1 204 ? 2.402 -21.219 -10.977 1 95 204 ARG B C 1
ATOM 3138 O O . ARG B 1 204 ? 1.999 -21.922 -11.898 1 95 204 ARG B O 1
ATOM 3145 N N . GLY B 1 205 ? 1.952 -20.016 -10.719 1 96.06 205 GLY B N 1
ATOM 3146 C CA . GLY B 1 205 ? 0.845 -19.484 -11.492 1 96.06 205 GLY B CA 1
ATOM 3147 C C . GLY B 1 205 ? 1.284 -18.844 -12.789 1 96.06 205 GLY B C 1
ATOM 3148 O O . GLY B 1 205 ? 0.524 -18.797 -13.766 1 96.06 205 GLY B O 1
ATOM 3149 N N . MET B 1 206 ? 2.473 -18.312 -12.82 1 95.56 206 MET B N 1
ATOM 3150 C CA . MET B 1 206 ? 2.973 -17.516 -13.93 1 95.56 206 MET B CA 1
ATOM 3151 C C . MET B 1 206 ? 3.621 -18.391 -14.992 1 95.56 206 MET B C 1
ATOM 3153 O O . MET B 1 206 ? 3.645 -18.031 -16.172 1 95.56 206 MET B O 1
ATOM 3157 N N . LEU B 1 207 ? 4.199 -19.438 -14.531 1 93.12 207 LEU B N 1
ATOM 3158 C CA . LEU B 1 207 ? 5.059 -20.188 -15.445 1 93.12 207 LEU B CA 1
ATOM 3159 C C . LEU B 1 207 ? 4.227 -21.031 -16.391 1 93.12 207 LEU B C 1
ATOM 3161 O O . LEU B 1 207 ? 3.201 -21.594 -16 1 93.12 207 LEU B O 1
ATOM 3165 N N . ALA B 1 208 ? 4.699 -21.062 -17.578 1 85 208 ALA B N 1
ATOM 3166 C CA . ALA B 1 208 ? 4.09 -21.891 -18.609 1 85 208 ALA B CA 1
ATOM 3167 C C . ALA B 1 208 ? 4.402 -23.375 -18.391 1 85 208 ALA B C 1
ATOM 3169 O O . ALA B 1 208 ? 5.449 -23.719 -17.828 1 85 208 ALA B O 1
ATOM 3170 N N . GLU B 1 209 ? 3.303 -24.203 -18.438 1 71.81 209 GLU B N 1
ATOM 3171 C CA . GLU B 1 209 ? 3.555 -25.641 -18.375 1 71.81 209 GLU B CA 1
ATOM 3172 C C . GLU B 1 209 ? 4.461 -26.094 -19.516 1 71.81 209 GLU B C 1
ATOM 3174 O O . GLU B 1 209 ? 4.391 -25.562 -20.625 1 71.81 209 GLU B O 1
ATOM 3179 N N . GLU B 1 210 ? 5.688 -26.578 -19.156 1 58.72 210 GLU B N 1
ATOM 3180 C CA . GLU B 1 210 ? 6.488 -27.203 -20.203 1 58.72 210 GLU B CA 1
ATOM 3181 C C . GLU B 1 210 ? 5.633 -28.094 -21.094 1 58.72 210 GLU B C 1
ATOM 3183 O O . GLU B 1 210 ? 4.73 -28.781 -20.609 1 58.72 210 GLU B O 1
ATOM 3188 N N . PRO B 1 211 ? 5.512 -27.75 -22.406 1 48.94 211 PRO B N 1
ATOM 3189 C CA . PRO B 1 211 ? 4.859 -28.734 -23.281 1 48.94 211 PRO B CA 1
ATOM 3190 C C . PRO B 1 211 ? 5.266 -30.172 -22.969 1 48.94 211 PRO B C 1
ATOM 3192 O O . PRO B 1 211 ? 6.418 -30.422 -22.609 1 48.94 211 PRO B O 1
ATOM 3195 N N . ARG B 1 212 ? 4.453 -30.906 -22.125 1 44.12 212 ARG B N 1
ATOM 3196 C CA . ARG B 1 212 ? 4.762 -32.344 -22.078 1 44.12 212 ARG B CA 1
ATOM 3197 C C . ARG B 1 212 ? 5.238 -32.844 -23.438 1 44.12 212 ARG B C 1
ATOM 3199 O O . ARG B 1 212 ? 4.598 -32.594 -24.453 1 44.12 212 ARG B O 1
ATOM 3206 N N . PRO B 1 213 ? 6.453 -33.406 -23.375 1 45.72 213 PRO B N 1
ATOM 3207 C CA . PRO B 1 213 ? 6.73 -34.125 -24.625 1 45.72 213 PRO B CA 1
ATOM 3208 C C . PRO B 1 213 ? 5.598 -35.062 -25.016 1 45.72 213 PRO B C 1
ATOM 3210 O O . PRO B 1 213 ? 4.867 -35.562 -24.156 1 45.72 213 PRO B O 1
#

Secondary structure (DSSP, 8-state):
---TTS-TTHHHHHSHHHHHHHHHHHHHHHH-TTT--HHHHHHHHT--HHHHHHH-SSHHHHHHHIIIIIIHHHHHHHHHHHHH--S-HHHHHHHHHHHHHHHHHHSSHHHHHHHHHHHTTT-HHHHHHHIIIIIHHHHHHHHHHHHHHHHTT-B-SS-HHHHHHHHHHHHHHHHHHHHHTGGGTPPPP-HHHHHHHHHHHHHHHHB------/---TTS-TTTTTTTSHHHHHHHHHHHHHHHH-TTT--HHHHHHHHT--HHHHHHH-SSHHHHHHHIIIIIIHHHHHHHHHHHHH--S-HHHHHHHHHHHHHHHHHHSSHHHHHHHHHHHTTT-HHHHHHHIIIIIHHHHHHHHHHHHHHHHTT-B-SS-HHHHHHHHHHHHHHHHHHHHHTGGGTPPPP-HHHHHHHHHHHHHHHHB------

Organism: Phenylobacterium zucineum (strain HLK1) (NCBI:txid450851)

Foldseek 3Di:
DPDPPPPPVVVCQPCQLVLLLQLLLVQCLVPNLVRDDLCNSCVNSVHHSVSSCVPPVDSLSSLLCNLQPVPLVLCVVLLVCLQDPPDDPLVNLVVSLQSVLVSLVPDSVLSNVVSCVVCCVVPVSSVVSCCVRPVVSQLVSQLVSLVVCVVVQFWDDDRSSVLSCQLCVVLNVLSCCCVPPVVVPDDHDDSSVVNVVSSVVSSVVTTDDPPDD/DPDPPPPPVVVCQPCQLVLLLQLLLVQCLVPNLVRDDLCNSCVNSVHHSVSSCVPPVDSLRSLLCNLQPVPLVLCVVLLVCLQDPPDDPLVNLVVSLQSVLVSLVPDSVLSNVVSCVVCCVVPVSSVVSCCVRPVVSQLVSQLVSLVVCVVVQFWDDDRSSVLSCQLCVVLNVLSCCCVPPVVVPDDHDDSSVVNVVSSVVSSVVTTDDDPDD

Solvent-accessible surface area (backbone atoms only — not comparable to full-atom values): 22851 Å² total; per-residue (Å²): 130,80,74,83,72,66,54,76,65,68,67,48,61,74,56,40,56,56,40,39,29,51,27,38,44,54,43,32,34,73,56,22,70,87,72,47,46,69,61,58,29,17,56,68,39,72,45,49,56,69,59,47,48,73,76,31,84,42,71,65,54,42,48,50,42,22,44,62,66,59,46,36,58,76,47,45,65,51,51,51,43,47,74,61,56,85,63,58,68,68,58,50,53,54,52,42,52,53,51,52,44,48,49,49,72,74,44,61,57,47,40,39,50,44,36,35,58,37,42,14,83,88,35,49,64,51,22,42,48,44,32,70,67,38,56,51,49,51,45,49,45,46,13,49,38,44,44,52,34,35,74,72,57,50,30,51,90,75,62,32,60,49,54,35,45,54,73,47,17,43,57,54,47,47,43,50,42,48,72,36,31,32,83,65,68,44,83,72,77,59,56,63,59,45,49,54,56,46,50,53,30,44,48,56,26,38,40,41,78,70,77,74,128,131,79,74,82,72,65,55,76,64,71,69,49,65,75,61,38,58,57,40,39,28,52,26,37,44,51,43,32,34,73,57,22,70,86,70,48,48,69,58,59,28,17,55,69,38,72,44,49,55,70,60,47,48,74,76,31,85,44,72,65,53,42,48,51,43,22,46,64,67,60,46,37,59,77,46,45,63,50,51,52,45,46,74,61,56,85,64,59,66,68,57,50,52,54,51,42,52,53,52,52,45,48,47,49,73,73,45,60,56,47,40,40,52,45,36,34,58,37,41,13,84,87,35,50,64,52,25,41,49,45,32,70,65,38,55,51,49,52,44,49,45,44,14,51,39,46,44,55,35,34,76,71,58,50,30,52,91,73,59,34,60,49,54,35,45,56,72,48,18,42,57,56,47,47,44,50,43,49,73,35,31,32,82,64,69,43,84,71,77,60,56,63,59,44,50,55,55,45,52,55,30,47,48,55,26,38,42,40,77,72,77,73,128

Radius of gyration: 24.53 Å; Cα contacts (8 Å, |Δi|>4): 499; chains: 2; bounding box: 98×68×45 Å